Protein AF-A0A1I1M6N1-F1 (afdb_monomer)

Solvent-accessible surface area (backbone atoms only — not comparable to full-atom values): 24464 Å² total; per-residue (Å²): 112,73,64,62,54,49,53,55,47,51,51,51,53,51,52,48,52,51,54,53,50,51,51,52,52,51,50,54,49,44,52,48,51,52,51,50,53,52,52,37,63,62,65,34,40,75,48,75,84,53,58,71,60,53,68,89,63,53,39,72,55,91,86,59,64,65,53,52,73,52,34,73,64,26,77,43,56,40,35,34,42,34,39,52,96,56,70,36,57,41,63,27,29,43,45,94,40,78,60,62,38,52,45,15,33,73,82,68,49,79,34,86,48,20,34,41,30,42,43,45,88,48,54,74,76,63,78,43,51,52,41,51,33,39,26,43,51,35,97,88,30,29,50,35,21,51,59,65,50,35,61,40,67,68,53,35,71,72,48,42,45,29,40,39,39,37,79,81,31,33,22,44,30,36,60,30,35,22,27,67,44,51,76,82,38,66,76,75,76,48,78,55,81,53,49,89,59,44,51,58,52,44,52,55,50,44,75,76,44,40,74,29,72,54,80,69,79,74,93,48,92,74,43,28,39,34,38,43,38,21,46,68,48,100,86,53,60,41,22,38,35,41,34,30,37,35,34,76,46,54,63,72,56,38,48,55,54,52,51,54,57,71,72,60,65,65,69,86,71,71,57,79,69,56,97,84,68,64,53,79,69,49,53,36,53,53,49,50,46,48,46,56,54,37,58,53,57,62,46,50,64,62,75,39,45,66,59,52,51,48,43,42,56,47,39,55,51,51,37,51,49,50,54,56,47,50,56,45,54,69,71,73,64,87,76,90,61,77,68,63,55,51,51,50,46,56,51,47,51,51,42,36,52,48,41,51,56,46,44,50,37,37,54,51,39,55,52,51,49,54,50,52,49,51,50,50,51,52,49,47,66,73,67,57,61,88,88,50,80,86,70,74,82,61,95,54,58,68,54,52,52,50,52,39,54,52,50,55,51,45,52,56,66,31,69,58,84,85,70,82,76,83,67,82,84,82,60,93,80,61,98,63,58,72,69,65,82,106

Structure (mmCIF, N/CA/C/O backbone):
data_AF-A0A1I1M6N1-F1
#
_entry.id   AF-A0A1I1M6N1-F1
#
loop_
_atom_site.group_PDB
_atom_site.id
_atom_site.type_symbol
_atom_site.label_atom_id
_atom_site.label_alt_id
_atom_site.label_comp_id
_atom_site.label_asym_id
_atom_site.label_entity_id
_atom_site.label_seq_id
_atom_site.pdbx_PDB_ins_code
_atom_site.Cartn_x
_atom_site.Cartn_y
_atom_site.Cartn_z
_atom_site.occupancy
_atom_site.B_iso_or_equiv
_atom_site.auth_seq_id
_atom_site.auth_comp_id
_atom_site.auth_asym_id
_atom_site.auth_atom_id
_atom_site.pdbx_PDB_model_num
ATOM 1 N N . MET A 1 1 ? 53.734 4.249 -34.950 1.00 55.91 1 MET A N 1
ATOM 2 C CA . MET A 1 1 ? 52.389 3.983 -35.526 1.00 55.91 1 MET A CA 1
ATOM 3 C C . MET A 1 1 ? 51.788 2.613 -35.150 1.00 55.91 1 MET A C 1
ATOM 5 O O . MET A 1 1 ? 50.654 2.584 -34.689 1.00 55.91 1 MET A O 1
ATOM 9 N N . LYS A 1 2 ? 52.500 1.475 -35.286 1.00 62.12 2 LYS A N 1
ATOM 10 C CA . LYS A 1 2 ? 51.959 0.133 -34.936 1.00 62.12 2 LYS A CA 1
ATOM 11 C C . LYS A 1 2 ? 51.644 -0.056 -33.438 1.00 62.12 2 LYS A C 1
ATOM 13 O O . LYS A 1 2 ? 50.635 -0.674 -33.117 1.00 62.12 2 LYS A O 1
ATOM 18 N N . LEU A 1 3 ? 52.467 0.501 -32.544 1.00 67.81 3 LEU A N 1
ATOM 19 C CA . LEU A 1 3 ? 52.276 0.420 -31.087 1.00 67.81 3 LEU A CA 1
ATOM 20 C C . LEU A 1 3 ? 51.033 1.204 -30.623 1.00 67.81 3 LEU A C 1
ATOM 22 O O . LEU A 1 3 ? 50.153 0.630 -29.995 1.00 67.81 3 LEU A O 1
ATOM 26 N N . LEU A 1 4 ? 50.901 2.466 -31.052 1.00 66.69 4 LEU A N 1
ATOM 27 C CA . LEU A 1 4 ? 49.715 3.311 -30.826 1.00 66.69 4 LEU A CA 1
ATOM 28 C C . LEU A 1 4 ? 48.418 2.640 -31.301 1.00 66.69 4 LEU A C 1
ATOM 30 O O . LEU A 1 4 ? 47.412 2.650 -30.600 1.00 66.69 4 LEU A O 1
ATOM 34 N N . ASN A 1 5 ? 48.450 1.983 -32.465 1.00 68.38 5 ASN A N 1
ATOM 35 C CA . ASN A 1 5 ? 47.286 1.266 -32.980 1.00 68.38 5 ASN A CA 1
ATOM 36 C C . ASN A 1 5 ? 46.889 0.053 -32.129 1.00 68.38 5 ASN A C 1
ATOM 38 O O . ASN A 1 5 ? 45.687 -0.193 -31.991 1.00 68.38 5 ASN A O 1
ATOM 42 N N . LYS A 1 6 ? 47.864 -0.683 -31.574 1.00 70.69 6 LYS A N 1
ATOM 43 C CA . LYS A 1 6 ? 47.621 -1.803 -30.651 1.00 70.69 6 LYS A CA 1
ATOM 44 C C . LYS A 1 6 ? 47.067 -1.314 -29.315 1.00 70.69 6 LYS A C 1
ATOM 46 O O . LYS A 1 6 ? 46.060 -1.850 -28.872 1.00 70.69 6 LYS A O 1
ATOM 51 N N . ILE A 1 7 ? 47.652 -0.260 -28.743 1.00 74.44 7 ILE A N 1
ATOM 52 C CA . ILE A 1 7 ? 47.198 0.344 -27.478 1.00 74.44 7 ILE A CA 1
ATOM 53 C C . ILE A 1 7 ? 45.754 0.829 -27.607 1.00 74.44 7 ILE A C 1
ATOM 55 O O . ILE A 1 7 ? 44.899 0.424 -26.830 1.00 74.44 7 ILE A O 1
ATOM 59 N N . ALA A 1 8 ? 45.438 1.589 -28.658 1.00 67.62 8 ALA A N 1
ATOM 60 C CA . ALA A 1 8 ? 44.068 2.029 -28.904 1.00 67.62 8 ALA A CA 1
ATOM 61 C C . ALA A 1 8 ? 43.103 0.850 -29.129 1.00 67.62 8 ALA A C 1
ATOM 63 O O . ALA A 1 8 ? 41.899 0.981 -28.942 1.00 67.62 8 ALA A O 1
ATOM 64 N N . SER A 1 9 ? 43.593 -0.290 -29.642 1.00 67.94 9 SER A N 1
ATOM 65 C CA . SER A 1 9 ? 42.746 -1.469 -29.896 1.00 67.94 9 SER A CA 1
ATOM 66 C C . SER A 1 9 ? 42.416 -2.173 -28.595 1.00 67.94 9 SER A C 1
ATOM 68 O O . SER A 1 9 ? 41.260 -2.505 -28.383 1.00 67.94 9 SER A O 1
ATOM 70 N N . ALA A 1 10 ? 43.415 -2.342 -27.731 1.00 71.81 10 ALA A N 1
ATOM 71 C CA . ALA A 1 10 ? 43.226 -2.871 -26.392 1.00 71.81 10 ALA A CA 1
ATOM 72 C C . ALA A 1 10 ? 42.295 -1.965 -25.575 1.00 71.81 10 ALA A C 1
ATOM 74 O O . ALA A 1 10 ? 41.349 -2.465 -24.984 1.00 71.81 10 ALA A O 1
ATOM 75 N N . ALA A 1 11 ? 42.487 -0.642 -25.632 1.00 70.31 11 ALA A N 1
ATOM 76 C CA . ALA A 1 11 ? 41.614 0.319 -24.960 1.00 70.31 11 ALA A CA 1
ATOM 77 C C . ALA A 1 11 ? 40.151 0.205 -25.421 1.00 70.31 11 ALA A C 1
ATOM 79 O O . ALA A 1 11 ? 39.254 0.162 -24.589 1.00 70.31 11 ALA A O 1
ATOM 80 N N . ASN A 1 12 ? 39.904 0.073 -26.731 1.00 72.75 12 ASN A N 1
ATOM 81 C CA . ASN A 1 12 ? 38.547 -0.117 -27.254 1.00 72.75 12 ASN A CA 1
ATOM 82 C C . ASN A 1 12 ? 37.928 -1.446 -26.797 1.00 72.75 12 ASN A C 1
ATOM 84 O O . ASN A 1 12 ? 36.750 -1.500 -26.474 1.00 72.75 12 ASN A O 1
ATOM 88 N N . THR A 1 13 ? 38.718 -2.522 -26.760 1.00 72.38 13 THR A N 1
ATOM 89 C CA . THR A 1 13 ? 38.256 -3.828 -26.270 1.00 72.38 13 THR A CA 1
ATOM 90 C C . THR A 1 13 ? 37.937 -3.792 -24.776 1.00 72.38 13 THR A C 1
ATOM 92 O O . THR A 1 13 ? 36.933 -4.356 -24.360 1.00 72.38 13 THR A O 1
ATOM 95 N N . VAL A 1 14 ? 38.747 -3.101 -23.972 1.00 74.12 14 VAL A N 1
ATOM 96 C CA . VAL A 1 14 ? 38.490 -2.923 -22.536 1.00 74.12 14 VAL A CA 1
ATOM 97 C C . VAL A 1 14 ? 37.239 -2.075 -22.308 1.00 74.12 14 VAL A C 1
ATOM 99 O O . VAL A 1 14 ? 36.391 -2.464 -21.513 1.00 74.12 14 VAL A O 1
ATOM 102 N N . LEU A 1 15 ? 37.082 -0.971 -23.046 1.00 71.88 15 LEU A N 1
ATOM 103 C CA . LEU A 1 15 ? 35.883 -0.131 -22.986 1.00 71.88 15 LEU A CA 1
ATOM 104 C C . LEU A 1 15 ? 34.619 -0.931 -23.337 1.00 71.88 15 LEU A C 1
ATOM 106 O O . LEU A 1 15 ? 33.606 -0.806 -22.659 1.00 71.88 15 LEU A O 1
ATOM 110 N N . MET A 1 16 ? 34.704 -1.800 -24.348 1.00 69.31 16 MET A N 1
ATOM 111 C CA . MET A 1 16 ? 33.619 -2.701 -24.741 1.00 69.31 16 MET A CA 1
ATOM 112 C C . MET A 1 16 ? 33.223 -3.677 -23.640 1.00 69.31 16 MET A C 1
ATOM 114 O O . MET A 1 16 ? 32.041 -3.836 -23.353 1.00 69.31 16 MET A O 1
ATOM 118 N N . LEU A 1 17 ? 34.207 -4.327 -23.018 1.00 73.94 17 LEU A N 1
ATOM 119 C CA . LEU A 1 17 ? 33.952 -5.265 -21.928 1.00 73.94 17 LEU A CA 1
ATOM 120 C C . LEU A 1 17 ? 33.362 -4.555 -20.706 1.00 73.94 17 LEU A C 1
ATOM 122 O O . LEU A 1 17 ? 32.461 -5.096 -20.074 1.00 73.94 17 LEU A O 1
ATOM 126 N N . ALA A 1 18 ? 33.822 -3.338 -20.409 1.00 71.75 18 ALA A N 1
ATOM 127 C CA . ALA A 1 18 ? 33.277 -2.526 -19.327 1.00 71.75 18 ALA A CA 1
ATOM 128 C C . ALA A 1 18 ? 31.823 -2.104 -19.599 1.00 71.75 18 ALA A C 1
ATOM 130 O O . ALA A 1 18 ? 30.976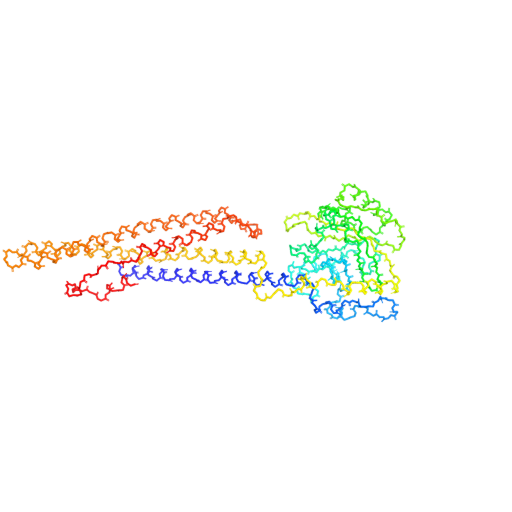 -2.266 -18.726 1.00 71.75 18 ALA A O 1
ATOM 131 N N . ALA A 1 19 ? 31.517 -1.627 -20.811 1.00 69.50 19 ALA A N 1
ATOM 132 C CA . ALA A 1 19 ? 30.160 -1.241 -21.198 1.00 69.50 19 ALA A CA 1
ATOM 133 C C . ALA A 1 19 ? 29.197 -2.440 -21.199 1.00 69.50 19 ALA A C 1
ATOM 135 O O . ALA A 1 19 ? 28.104 -2.354 -20.644 1.00 69.50 19 ALA A O 1
ATOM 136 N N . ALA A 1 20 ? 29.621 -3.581 -21.752 1.00 71.19 20 ALA A N 1
ATOM 137 C CA . ALA A 1 20 ? 28.832 -4.811 -21.727 1.00 71.19 20 ALA A CA 1
ATOM 138 C C . ALA A 1 20 ? 28.614 -5.321 -20.292 1.00 71.19 20 ALA A C 1
ATOM 140 O O . ALA A 1 20 ? 27.503 -5.708 -19.941 1.00 71.19 20 ALA A O 1
ATOM 141 N N . GLY A 1 21 ? 29.650 -5.278 -19.447 1.00 72.31 21 GLY A N 1
ATOM 142 C CA . GLY A 1 21 ? 29.551 -5.655 -18.036 1.00 72.31 21 GLY A CA 1
ATOM 143 C C . GLY A 1 21 ? 28.584 -4.765 -17.252 1.00 72.31 21 GLY A C 1
ATOM 144 O O . GLY A 1 21 ? 27.755 -5.280 -16.507 1.00 72.31 21 GLY A O 1
ATOM 145 N N . ALA A 1 22 ? 28.636 -3.447 -17.465 1.00 70.31 22 ALA A N 1
ATOM 146 C CA . ALA A 1 22 ? 27.697 -2.502 -16.861 1.00 70.31 22 ALA A CA 1
ATOM 147 C C . ALA A 1 22 ? 26.247 -2.771 -17.300 1.00 70.31 22 ALA A C 1
ATOM 149 O O . ALA A 1 22 ? 25.356 -2.807 -16.455 1.00 70.31 22 ALA A O 1
ATOM 150 N N . GLY A 1 23 ? 26.023 -3.045 -18.591 1.00 70.31 23 GLY A N 1
ATOM 151 C CA . GLY A 1 23 ? 24.701 -3.408 -19.109 1.00 70.31 23 GLY A CA 1
ATOM 152 C C . GLY A 1 23 ? 24.148 -4.694 -18.484 1.00 70.31 23 GLY A C 1
ATOM 153 O O . GLY A 1 23 ? 22.994 -4.728 -18.067 1.00 70.31 23 GLY A O 1
ATOM 154 N N . VAL A 1 24 ? 24.977 -5.735 -18.338 1.00 75.75 24 VAL A N 1
ATOM 155 C CA . VAL A 1 24 ? 24.576 -6.990 -17.670 1.00 75.75 24 VAL A CA 1
ATOM 156 C C . VAL A 1 24 ? 24.238 -6.762 -16.195 1.00 75.75 24 VAL A C 1
ATOM 158 O O . VAL A 1 24 ? 23.245 -7.302 -15.714 1.00 75.75 24 VAL A O 1
ATOM 161 N N . LEU A 1 25 ? 25.024 -5.952 -15.479 1.00 73.12 25 LEU A N 1
ATOM 162 C CA . LEU A 1 25 ? 24.754 -5.625 -14.076 1.00 73.12 25 LEU A CA 1
ATOM 163 C C . LEU A 1 25 ? 23.437 -4.861 -13.906 1.00 73.12 25 LEU A C 1
ATOM 165 O O . LEU A 1 25 ? 22.661 -5.194 -13.016 1.00 73.12 25 LEU A O 1
ATOM 169 N N . MET A 1 26 ? 23.156 -3.880 -14.768 1.00 69.06 26 MET A N 1
ATOM 170 C CA . MET A 1 26 ? 21.888 -3.145 -14.730 1.00 69.06 26 MET A CA 1
ATOM 171 C C . MET A 1 26 ? 20.691 -4.027 -15.095 1.00 69.06 26 MET A C 1
ATOM 173 O O . MET A 1 26 ? 19.658 -3.935 -14.440 1.00 69.06 26 MET A O 1
ATOM 177 N N . LEU A 1 27 ? 20.834 -4.926 -16.075 1.00 72.44 27 LEU A N 1
ATOM 178 C CA . LEU A 1 27 ? 19.802 -5.915 -16.402 1.00 72.44 27 LEU A CA 1
ATOM 179 C C . LEU A 1 27 ? 19.518 -6.854 -15.225 1.00 72.44 27 LEU A C 1
ATOM 181 O O . LEU A 1 27 ? 18.359 -7.103 -14.903 1.00 72.44 27 LEU A O 1
ATOM 185 N N . ALA A 1 28 ? 20.567 -7.355 -14.566 1.00 72.00 28 ALA A N 1
ATOM 186 C CA . ALA A 1 28 ? 20.429 -8.197 -13.383 1.00 72.00 28 ALA A CA 1
ATOM 187 C C . ALA A 1 28 ? 19.762 -7.440 -12.225 1.00 72.00 28 ALA A C 1
ATOM 189 O O . ALA A 1 28 ? 18.887 -7.989 -11.560 1.00 72.00 28 ALA A O 1
ATOM 190 N N . PHE A 1 29 ? 20.125 -6.170 -12.019 1.00 70.56 29 PHE A N 1
ATOM 191 C CA . PHE A 1 29 ? 19.501 -5.312 -11.016 1.00 70.56 29 PHE A CA 1
ATOM 192 C C . PHE A 1 29 ? 18.024 -5.042 -11.325 1.00 70.56 29 PHE A C 1
ATOM 194 O O . PHE A 1 29 ? 17.185 -5.189 -10.446 1.00 70.56 29 PHE A O 1
ATOM 201 N N . GLY A 1 30 ? 17.671 -4.713 -12.569 1.00 67.88 30 GLY A N 1
ATOM 202 C CA . GLY A 1 30 ? 16.274 -4.487 -12.932 1.00 67.88 30 GLY A CA 1
ATOM 203 C C . GLY A 1 30 ? 15.426 -5.766 -12.883 1.00 67.88 30 GLY A C 1
ATOM 204 O O . GLY A 1 30 ? 14.279 -5.716 -12.451 1.00 67.88 30 GLY A O 1
ATOM 205 N N . ALA A 1 31 ? 15.996 -6.931 -13.217 1.00 72.56 31 ALA A N 1
ATOM 206 C CA . ALA A 1 31 ? 15.34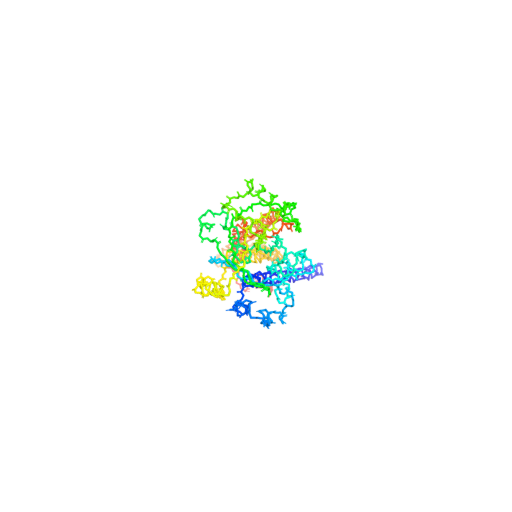1 -8.223 -12.995 1.00 72.56 31 ALA A CA 1
ATOM 207 C C . ALA A 1 31 ? 15.118 -8.511 -11.499 1.00 72.56 31 ALA A C 1
ATOM 209 O O . ALA A 1 31 ? 14.060 -9.013 -11.125 1.00 72.56 31 ALA A O 1
ATOM 210 N N . TYR A 1 32 ? 16.088 -8.164 -10.647 1.00 71.88 32 TYR A N 1
ATOM 211 C CA . TYR A 1 32 ? 15.952 -8.250 -9.193 1.00 71.88 32 TYR A CA 1
ATOM 212 C C . TYR A 1 32 ? 14.839 -7.331 -8.670 1.00 71.88 32 TYR A C 1
ATOM 214 O O . TYR A 1 32 ? 13.976 -7.799 -7.939 1.00 71.88 32 TYR A O 1
ATOM 222 N N . VAL A 1 33 ? 14.802 -6.063 -9.094 1.00 67.00 33 VAL A N 1
ATOM 223 C CA . VAL A 1 33 ? 13.749 -5.108 -8.701 1.00 67.00 33 VAL A CA 1
ATOM 224 C C . VAL A 1 33 ? 12.365 -5.603 -9.130 1.00 67.00 33 VAL A C 1
ATOM 226 O O . VAL A 1 33 ? 11.421 -5.529 -8.351 1.00 67.00 33 VAL A O 1
ATOM 229 N N . LEU A 1 34 ? 12.231 -6.160 -10.338 1.00 67.69 34 LEU A N 1
ATOM 230 C CA . LEU A 1 34 ? 10.960 -6.721 -10.803 1.00 67.69 34 LEU A CA 1
ATOM 231 C C . LEU A 1 34 ? 10.527 -7.934 -9.967 1.00 67.69 34 LEU A C 1
ATOM 233 O O . LEU A 1 34 ? 9.351 -8.067 -9.630 1.00 67.69 34 LEU A O 1
ATOM 237 N N . TYR A 1 35 ? 11.472 -8.814 -9.630 1.00 72.12 35 TYR A N 1
ATOM 238 C CA . TYR A 1 35 ? 11.214 -9.940 -8.736 1.00 72.12 35 TYR A CA 1
ATOM 239 C C . TYR A 1 35 ? 10.759 -9.463 -7.351 1.00 72.12 35 TYR A C 1
ATOM 241 O O . TYR A 1 35 ? 9.781 -9.986 -6.828 1.00 72.12 35 TYR A O 1
ATOM 249 N N . ASP A 1 36 ? 11.421 -8.450 -6.796 1.00 62.56 36 ASP A N 1
ATOM 250 C CA . ASP A 1 36 ? 11.140 -7.890 -5.472 1.00 62.56 36 ASP A CA 1
ATOM 251 C C . ASP A 1 36 ? 9.764 -7.201 -5.396 1.00 62.56 36 ASP A C 1
ATOM 253 O O . ASP A 1 36 ? 8.978 -7.466 -4.484 1.00 62.56 36 ASP A O 1
ATOM 257 N N . ILE A 1 37 ? 9.410 -6.402 -6.411 1.00 64.12 37 ILE A N 1
ATOM 258 C CA . ILE A 1 37 ? 8.072 -5.796 -6.542 1.00 64.12 37 ILE A CA 1
ATOM 259 C C . ILE A 1 37 ? 7.004 -6.887 -6.626 1.00 64.12 37 ILE A C 1
ATOM 261 O O . ILE A 1 37 ? 5.992 -6.829 -5.92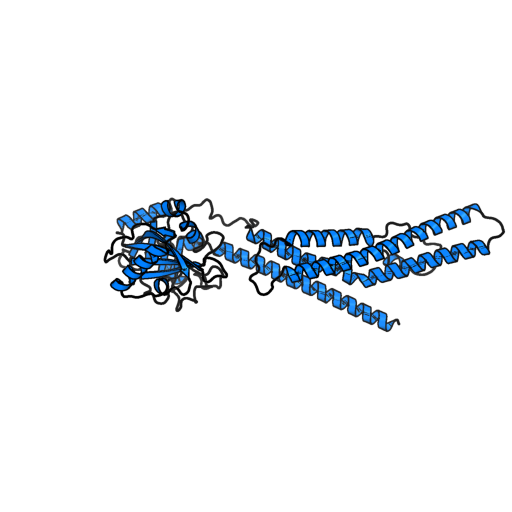6 1.00 64.12 37 ILE A O 1
ATOM 265 N N . ARG A 1 38 ? 7.232 -7.912 -7.456 1.00 66.44 38 ARG A N 1
ATOM 266 C CA . ARG A 1 38 ? 6.281 -9.016 -7.610 1.00 66.44 38 ARG A CA 1
ATOM 267 C C . ARG A 1 38 ? 6.120 -9.805 -6.313 1.00 66.44 38 ARG A C 1
ATOM 269 O O . ARG A 1 38 ? 4.996 -10.140 -5.950 1.00 66.44 38 ARG A O 1
ATOM 276 N N . TYR A 1 39 ? 7.222 -10.090 -5.627 1.00 67.06 39 TYR A N 1
ATOM 277 C CA . TYR A 1 39 ? 7.228 -10.774 -4.338 1.00 67.06 39 TYR A CA 1
ATOM 278 C C . TYR A 1 39 ? 6.430 -9.981 -3.295 1.00 67.06 39 TYR A C 1
ATOM 280 O O . TYR A 1 39 ? 5.526 -10.526 -2.665 1.00 67.06 39 TYR A O 1
ATOM 288 N N . THR A 1 40 ? 6.685 -8.677 -3.189 1.00 64.06 40 THR A N 1
ATOM 289 C CA . THR A 1 40 ? 5.955 -7.768 -2.295 1.00 64.06 40 THR A CA 1
ATOM 290 C C . THR A 1 40 ? 4.458 -7.751 -2.607 1.00 64.06 40 THR A C 1
ATOM 292 O O . THR A 1 40 ? 3.642 -7.964 -1.716 1.00 64.06 40 THR A O 1
ATOM 295 N N . ASN A 1 41 ? 4.074 -7.542 -3.871 1.00 64.62 41 ASN A N 1
ATOM 296 C CA . ASN A 1 41 ? 2.665 -7.448 -4.266 1.00 64.62 41 ASN A CA 1
ATOM 297 C C . ASN A 1 41 ? 1.890 -8.745 -4.003 1.00 64.62 41 ASN A C 1
ATOM 299 O O . ASN A 1 41 ? 0.709 -8.695 -3.666 1.00 64.62 41 ASN A O 1
ATOM 303 N N . GLN A 1 42 ? 2.539 -9.905 -4.147 1.00 64.81 42 GLN A N 1
ATOM 304 C CA . GLN A 1 42 ? 1.922 -11.196 -3.840 1.00 64.81 42 GLN A CA 1
ATOM 305 C C . GLN A 1 42 ? 1.749 -11.425 -2.336 1.00 64.81 42 GLN A C 1
ATOM 307 O O . GLN A 1 42 ? 0.750 -12.018 -1.937 1.00 64.81 42 GLN A O 1
ATOM 312 N N . ASN A 1 43 ? 2.688 -10.948 -1.518 1.00 64.56 43 ASN A N 1
ATOM 313 C CA . ASN A 1 43 ? 2.663 -11.124 -0.064 1.00 64.56 43 ASN A CA 1
ATOM 314 C C . ASN A 1 43 ? 1.922 -10.003 0.685 1.00 64.56 43 ASN A C 1
ATOM 316 O O . ASN A 1 43 ? 1.717 -10.112 1.889 1.00 64.56 43 ASN A O 1
ATOM 320 N N . ALA A 1 44 ? 1.503 -8.940 -0.008 1.00 62.16 44 ALA A N 1
ATOM 321 C CA . ALA A 1 44 ? 0.691 -7.869 0.570 1.00 62.16 44 ALA A CA 1
ATOM 322 C C . ALA A 1 44 ? -0.751 -8.317 0.883 1.00 62.16 44 ALA A C 1
ATOM 324 O O . ALA A 1 44 ? -1.397 -7.785 1.784 1.00 62.16 44 ALA A O 1
ATOM 325 N N . TYR A 1 45 ? -1.282 -9.301 0.154 1.00 71.19 45 TYR A N 1
ATOM 326 C CA . TYR A 1 45 ? -2.534 -9.950 0.542 1.00 71.19 45 TYR A CA 1
ATOM 327 C C . TYR A 1 45 ? -2.272 -11.031 1.573 1.00 71.19 45 TYR A C 1
ATOM 329 O O . TYR A 1 45 ? -1.228 -11.685 1.560 1.00 71.19 45 TYR A O 1
ATOM 337 N N . ILE A 1 46 ? -3.261 -11.270 2.431 1.00 66.44 46 ILE A N 1
ATOM 338 C CA . ILE A 1 46 ? -3.174 -12.382 3.359 1.00 66.44 46 ILE A CA 1
ATOM 339 C C . ILE A 1 46 ? -3.065 -13.703 2.588 1.00 66.44 46 ILE A C 1
ATOM 341 O O . ILE A 1 46 ? -3.857 -14.010 1.693 1.00 66.44 46 ILE A O 1
ATOM 345 N N . SER A 1 47 ? -2.048 -14.498 2.914 1.00 64.06 47 SER A N 1
ATOM 346 C CA . SER A 1 47 ? -1.874 -15.807 2.297 1.00 64.06 47 SER A CA 1
ATOM 347 C C . SER A 1 47 ? -2.966 -16.767 2.788 1.00 64.06 47 SER A C 1
ATOM 349 O O . SER A 1 47 ? -3.416 -16.691 3.932 1.00 64.06 47 SER A O 1
ATOM 351 N N . GLN A 1 48 ? -3.378 -17.727 1.950 1.00 63.09 48 GLN A N 1
ATOM 352 C CA . GLN A 1 48 ? -4.266 -18.815 2.398 1.00 63.09 48 GLN A CA 1
ATOM 353 C C . GLN A 1 48 ? -3.682 -19.570 3.605 1.00 63.09 48 GLN A C 1
ATOM 355 O O . GLN A 1 48 ? -4.426 -20.005 4.483 1.00 63.09 48 GLN A O 1
ATOM 360 N N . ASP A 1 49 ? -2.352 -19.651 3.678 1.00 64.00 49 ASP A N 1
ATOM 361 C CA . ASP A 1 49 ? -1.622 -20.252 4.791 1.00 64.00 49 ASP A CA 1
ATOM 362 C C . ASP A 1 49 ? -1.712 -19.413 6.080 1.00 64.00 49 ASP A C 1
ATOM 364 O O . ASP A 1 49 ? -1.550 -19.965 7.161 1.00 64.00 49 ASP A O 1
ATOM 368 N N . LEU A 1 50 ? -1.986 -18.104 6.011 1.00 72.12 50 LEU A N 1
ATOM 369 C CA . LEU A 1 50 ? -2.278 -17.272 7.187 1.00 72.12 50 LEU A CA 1
ATOM 370 C C . LEU A 1 50 ? -3.755 -17.313 7.572 1.00 72.12 50 LEU A C 1
ATOM 372 O O . LEU A 1 50 ? -4.069 -17.380 8.757 1.00 72.12 50 LEU A O 1
ATOM 376 N N . LEU A 1 51 ? -4.660 -17.340 6.589 1.00 76.31 51 LEU A N 1
ATOM 377 C CA . LEU A 1 51 ? -6.109 -17.420 6.820 1.00 76.31 51 LEU A CA 1
ATOM 378 C C . LEU A 1 51 ? -6.524 -18.658 7.624 1.00 76.31 51 LEU A C 1
ATOM 380 O O . LEU A 1 51 ? -7.544 -18.629 8.308 1.00 76.31 51 LEU A O 1
ATOM 384 N N . GLN A 1 52 ? -5.743 -19.742 7.590 1.00 73.25 52 GLN A N 1
ATOM 385 C CA . GLN A 1 52 ? -6.017 -20.919 8.421 1.00 73.25 52 GLN A CA 1
ATOM 386 C C . GLN A 1 52 ? -5.907 -20.636 9.929 1.00 73.25 52 GLN A C 1
ATOM 388 O O . GLN A 1 52 ? -6.569 -21.321 10.707 1.00 73.25 52 GLN A O 1
ATOM 393 N N . TYR A 1 53 ? -5.109 -19.633 10.321 1.00 75.75 53 TYR A N 1
ATOM 394 C CA . TYR A 1 53 ? -4.929 -19.196 11.709 1.00 75.75 53 TYR A CA 1
ATOM 395 C C . TYR A 1 53 ? -5.958 -18.155 12.145 1.00 75.75 53 TYR A C 1
ATOM 397 O O . TYR A 1 53 ? -5.923 -17.707 13.292 1.00 75.75 53 TYR A O 1
ATOM 405 N N . ARG A 1 54 ? -6.874 -17.767 11.250 1.00 80.69 54 ARG A N 1
ATOM 406 C CA . ARG A 1 54 ? -8.005 -16.924 11.613 1.00 80.69 54 ARG A CA 1
ATOM 407 C C . ARG A 1 54 ? -8.821 -17.623 12.709 1.00 80.69 54 ARG A C 1
ATOM 409 O O . ARG A 1 54 ? -9.203 -18.784 12.518 1.00 80.69 54 ARG A O 1
ATOM 416 N N . PRO A 1 55 ? -9.140 -16.941 13.818 1.00 73.06 55 PRO A N 1
ATOM 417 C CA . PRO A 1 55 ? -9.961 -17.529 14.862 1.00 73.06 55 PRO A CA 1
ATOM 418 C C . PRO A 1 55 ? -11.355 -17.905 14.359 1.00 73.06 55 PRO A C 1
ATOM 420 O O . PRO A 1 55 ? -12.112 -17.066 13.873 1.00 73.06 55 PRO A O 1
ATOM 423 N N . LYS A 1 56 ? -11.695 -19.190 14.495 1.00 67.75 56 LYS A N 1
ATOM 424 C CA . LYS A 1 56 ? -12.990 -19.757 14.076 1.00 67.75 56 LYS A CA 1
ATOM 425 C C . LYS A 1 56 ? -14.011 -19.849 15.212 1.00 67.75 56 LYS A C 1
ATOM 427 O O . LYS A 1 56 ? -15.126 -20.307 14.988 1.00 67.75 56 LYS A O 1
ATOM 432 N N . VAL A 1 57 ? -13.615 -19.480 16.427 1.00 62.31 57 VAL A N 1
ATOM 433 C CA . VAL A 1 57 ? -14.419 -19.588 17.648 1.00 62.31 57 VAL A CA 1
ATOM 434 C C . VAL A 1 57 ? -14.330 -18.258 18.393 1.00 62.31 57 VAL A C 1
ATOM 436 O O . VAL A 1 57 ? -13.284 -17.608 18.367 1.00 62.31 57 VAL A O 1
ATOM 439 N N . ALA A 1 58 ? -15.432 -17.843 19.019 1.00 58.84 58 ALA A N 1
ATOM 440 C CA . ALA A 1 58 ? -15.472 -16.649 19.852 1.00 58.84 58 ALA A CA 1
ATOM 441 C C . ALA A 1 58 ? -14.564 -16.855 21.074 1.00 58.84 58 ALA A C 1
ATOM 443 O O . ALA A 1 58 ? -14.526 -17.948 21.636 1.00 58.84 58 ALA A O 1
ATOM 444 N N . ALA A 1 59 ? -13.830 -15.817 21.474 1.00 55.00 59 ALA A N 1
ATOM 445 C CA . ALA A 1 59 ? -12.791 -15.871 22.509 1.00 55.00 59 ALA A CA 1
ATOM 446 C C . ALA A 1 59 ? -13.329 -16.010 23.959 1.00 55.00 59 ALA A C 1
ATOM 448 O O . ALA A 1 59 ? -12.765 -15.429 24.877 1.00 55.00 59 ALA A O 1
ATOM 449 N N . GLU A 1 60 ? -14.424 -16.745 24.179 1.00 51.28 60 GLU A N 1
ATOM 450 C CA . GLU A 1 60 ? -15.137 -16.794 25.468 1.00 51.28 60 GLU A CA 1
ATOM 451 C C . GLU A 1 60 ? -15.093 -18.155 26.187 1.00 51.28 60 GLU A C 1
ATOM 453 O O . GLU A 1 60 ? -15.637 -18.276 27.285 1.00 51.28 60 GLU A O 1
ATOM 458 N N . GLU A 1 61 ? -14.415 -19.181 25.659 1.00 47.97 61 GLU A N 1
ATOM 459 C CA . GLU A 1 61 ? -14.068 -20.321 26.517 1.00 47.97 61 GLU A CA 1
ATOM 460 C C . GLU A 1 61 ? -12.894 -19.910 27.424 1.00 47.97 61 GLU A C 1
ATOM 462 O O . GLU A 1 61 ? -11.774 -19.699 26.959 1.00 47.97 61 GLU A O 1
ATOM 467 N N . GLU A 1 62 ? -13.138 -19.770 28.733 1.00 38.78 62 GLU A N 1
ATOM 468 C CA . GLU A 1 62 ? -12.077 -19.566 29.729 1.00 38.78 62 GLU A CA 1
ATOM 469 C C . GLU A 1 62 ? -10.938 -20.580 29.498 1.00 38.78 62 GLU A C 1
ATOM 471 O O . GLU A 1 62 ? -11.086 -21.779 29.740 1.00 38.78 62 GLU A O 1
ATOM 476 N N . GLY A 1 63 ? -9.787 -20.094 29.021 1.00 45.50 63 GLY A N 1
ATOM 477 C CA . GLY A 1 63 ? -8.599 -20.909 28.754 1.00 45.50 63 GLY A CA 1
ATOM 478 C C . GLY A 1 63 ? -8.345 -21.291 27.289 1.00 45.50 63 GLY A C 1
ATOM 479 O O . GLY A 1 63 ? -7.329 -21.940 27.029 1.00 45.50 63 GLY A O 1
ATOM 480 N N . THR A 1 64 ? -9.175 -20.887 26.319 1.00 51.53 64 THR A N 1
ATOM 481 C CA . THR A 1 64 ? -8.814 -21.016 24.897 1.00 51.53 64 THR A CA 1
ATOM 482 C C . THR A 1 64 ? -7.913 -19.867 24.466 1.00 51.53 64 THR A C 1
ATOM 484 O O . THR A 1 64 ? -8.348 -18.731 24.310 1.00 51.53 64 THR A O 1
ATOM 487 N N . GLU A 1 65 ? -6.635 -20.160 24.237 1.00 61.28 65 GLU A N 1
ATOM 488 C CA . GLU A 1 65 ? -5.723 -19.223 23.586 1.00 61.28 65 GLU A CA 1
ATOM 489 C C . GLU A 1 65 ? -6.073 -19.095 22.091 1.00 61.28 65 GLU A C 1
ATOM 491 O O . GLU A 1 65 ? -5.493 -19.768 21.236 1.00 61.28 65 GLU A O 1
ATOM 496 N N . THR A 1 66 ? -7.012 -18.202 21.779 1.00 71.38 66 THR A N 1
ATOM 497 C CA . THR A 1 66 ? -7.542 -17.905 20.434 1.00 71.38 66 THR A CA 1
ATOM 498 C C . THR A 1 66 ? -6.454 -17.713 19.369 1.00 71.38 66 THR A C 1
ATOM 500 O O . THR A 1 66 ? -6.634 -18.097 18.215 1.00 71.38 66 THR A O 1
ATOM 503 N N . PHE A 1 67 ? -5.292 -17.183 19.763 1.00 82.88 67 PHE A N 1
ATOM 504 C CA . PHE A 1 67 ? -4.154 -16.921 18.880 1.00 82.88 67 PHE A CA 1
ATOM 505 C C . PHE A 1 67 ? -2.910 -17.763 19.200 1.00 82.88 67 PHE A C 1
ATOM 507 O O . PHE A 1 67 ? -1.825 -17.407 18.751 1.00 82.88 67 PHE A O 1
ATOM 514 N N . ALA A 1 68 ? -3.009 -18.868 19.953 1.00 82.31 68 ALA A N 1
ATOM 515 C CA . ALA A 1 68 ? -1.841 -19.663 20.374 1.00 82.31 68 ALA A CA 1
ATOM 516 C C . ALA A 1 68 ? -0.917 -20.051 19.215 1.00 82.31 68 ALA A C 1
ATOM 518 O O . ALA A 1 68 ? 0.304 -19.926 19.298 1.00 82.31 68 ALA A O 1
ATOM 519 N N . GLU A 1 69 ? -1.495 -20.564 18.128 1.00 82.50 69 GLU A N 1
ATOM 520 C CA . GLU A 1 69 ? -0.730 -21.017 16.965 1.00 82.50 69 GLU A CA 1
ATOM 521 C C . GLU A 1 69 ? -0.095 -19.848 16.219 1.00 82.50 69 GLU A C 1
ATOM 523 O O . GLU A 1 69 ? 1.073 -19.925 15.841 1.00 82.50 69 GLU A O 1
ATOM 528 N N . LEU A 1 70 ? -0.824 -18.739 16.093 1.00 84.06 70 LEU A N 1
ATOM 529 C CA . LEU A 1 70 ? -0.325 -17.531 15.453 1.00 84.06 70 LEU A CA 1
ATOM 530 C C . LEU A 1 70 ? 0.774 -16.864 16.296 1.00 84.06 70 LEU A C 1
ATOM 532 O O . LEU A 1 70 ? 1.776 -16.413 15.752 1.00 84.06 70 LEU A O 1
ATOM 536 N N . ARG A 1 71 ? 0.672 -16.916 17.630 1.00 88.00 71 ARG A N 1
ATOM 537 C CA . ARG A 1 71 ? 1.709 -16.440 18.557 1.00 88.00 71 ARG A CA 1
ATOM 538 C C . ARG A 1 71 ? 2.978 -17.283 18.564 1.00 88.00 71 ARG A C 1
ATOM 540 O O . ARG A 1 71 ? 4.050 -16.761 18.860 1.00 88.00 71 ARG A O 1
ATOM 547 N N . LYS A 1 72 ? 2.895 -18.572 18.214 1.00 86.62 72 LYS A N 1
ATOM 548 C CA . LYS A 1 72 ? 4.094 -19.399 17.976 1.00 86.62 72 LYS A CA 1
ATOM 549 C C . LYS A 1 72 ? 4.866 -18.937 16.744 1.00 86.62 72 LYS A C 1
ATOM 551 O O . LYS A 1 72 ? 6.077 -19.131 16.700 1.00 86.62 72 LYS A O 1
ATOM 556 N N . ILE A 1 73 ? 4.170 -18.370 15.758 1.00 85.81 73 ILE A N 1
ATOM 557 C CA . ILE A 1 73 ? 4.787 -17.762 14.577 1.00 85.81 73 ILE A CA 1
ATOM 558 C C . ILE A 1 73 ? 5.353 -16.398 14.960 1.00 85.81 73 ILE A C 1
ATOM 560 O O . ILE A 1 73 ? 6.529 -16.138 14.719 1.00 85.81 73 ILE A O 1
ATOM 564 N N . ASN A 1 74 ? 4.537 -15.558 15.599 1.00 91.19 74 ASN A N 1
ATOM 565 C CA . ASN A 1 74 ? 4.956 -14.239 16.039 1.00 91.19 74 ASN A CA 1
ATOM 566 C C . ASN A 1 74 ? 4.332 -13.855 17.391 1.00 91.19 74 ASN A C 1
ATOM 568 O O . ASN A 1 74 ? 3.120 -13.645 17.462 1.00 91.19 74 ASN A O 1
ATOM 572 N N . PRO A 1 75 ? 5.140 -13.698 18.457 1.00 91.62 75 PRO A N 1
ATOM 573 C CA . PRO A 1 75 ? 4.638 -13.333 19.781 1.00 91.62 75 PRO A CA 1
ATOM 574 C C . PRO A 1 75 ? 4.025 -11.924 19.839 1.00 91.62 75 PRO A C 1
ATOM 576 O O . PRO A 1 75 ? 3.348 -11.601 20.814 1.00 91.62 75 PRO A O 1
ATOM 579 N N . ASP A 1 76 ? 4.231 -11.096 18.812 1.00 95.38 76 ASP A N 1
ATOM 580 C CA . ASP A 1 76 ? 3.708 -9.733 18.748 1.00 95.38 76 ASP A CA 1
ATOM 581 C C . ASP A 1 76 ? 2.251 -9.641 18.285 1.00 95.38 76 ASP A C 1
ATOM 583 O O . ASP A 1 76 ? 1.703 -8.544 18.206 1.00 95.38 76 ASP A O 1
ATOM 587 N N . VAL A 1 77 ? 1.612 -10.772 17.988 1.00 94.56 77 VAL A N 1
ATOM 588 C CA . VAL A 1 77 ? 0.207 -10.840 17.575 1.00 94.56 77 VAL A CA 1
ATOM 589 C C . VAL A 1 77 ? -0.710 -10.437 18.728 1.00 94.56 77 VAL A C 1
ATOM 591 O O . VAL A 1 77 ? -0.663 -11.036 19.803 1.00 94.56 77 VAL A O 1
ATOM 594 N N . VAL A 1 78 ? -1.569 -9.450 18.472 1.00 94.25 78 VAL A N 1
ATOM 595 C CA . VAL A 1 78 ? -2.529 -8.885 19.436 1.00 94.25 78 VAL A CA 1
ATOM 596 C C . VAL A 1 78 ? -3.990 -9.114 19.041 1.00 94.25 78 VAL A C 1
ATOM 598 O O . VAL A 1 78 ? -4.885 -8.963 19.870 1.00 94.25 78 VAL A O 1
ATOM 601 N N . GLY A 1 79 ? -4.261 -9.506 17.793 1.00 93.19 79 GLY A N 1
ATOM 602 C CA . GLY A 1 79 ? -5.626 -9.781 17.359 1.00 93.19 79 GLY A CA 1
ATOM 603 C C . GLY A 1 79 ? -5.774 -10.081 15.873 1.00 93.19 79 GLY A C 1
ATOM 604 O O . GLY A 1 79 ? -4.809 -10.405 15.180 1.00 93.19 79 GLY A O 1
ATOM 605 N N . TRP A 1 80 ? -7.002 -9.944 15.383 1.00 93.69 80 TRP A N 1
ATOM 606 C CA . TRP A 1 80 ? -7.375 -10.089 13.980 1.00 93.69 80 TRP A CA 1
ATOM 607 C C . TRP A 1 80 ? -8.429 -9.055 13.598 1.00 93.69 80 TRP A C 1
ATOM 609 O O . TRP A 1 80 ? -9.424 -8.901 14.308 1.00 93.69 80 TRP A O 1
ATOM 619 N N . LEU A 1 81 ? -8.214 -8.365 12.480 1.00 94.75 81 LEU A N 1
ATOM 620 C CA . LEU A 1 81 ? -9.101 -7.335 11.949 1.00 94.75 81 LEU A CA 1
ATOM 621 C C . LEU A 1 81 ? -9.707 -7.786 10.628 1.00 94.75 81 LEU A C 1
ATOM 623 O O . LEU A 1 81 ? -8.992 -8.143 9.693 1.00 94.75 81 LEU A O 1
ATOM 627 N N . GLU A 1 82 ? -11.023 -7.684 10.534 1.00 93.56 82 GLU A N 1
ATOM 628 C CA . GLU A 1 82 ? -11.767 -7.937 9.314 1.00 93.56 82 GLU A CA 1
ATOM 629 C C . GLU A 1 82 ? -12.815 -6.846 9.088 1.00 93.56 82 GLU A C 1
ATOM 631 O O . GLU A 1 82 ? -13.593 -6.543 9.990 1.00 93.56 82 GLU A O 1
ATOM 636 N N . LEU A 1 83 ? -12.874 -6.286 7.880 1.00 93.38 83 LEU A N 1
ATOM 637 C CA . LEU A 1 83 ? -14.029 -5.528 7.397 1.00 93.38 83 LEU A CA 1
ATOM 638 C C . LEU A 1 83 ? -14.716 -6.352 6.312 1.00 93.38 83 LEU A C 1
ATOM 640 O O . LEU A 1 83 ? -14.085 -6.729 5.322 1.00 93.38 83 LEU A O 1
ATOM 644 N N . PHE A 1 84 ? -15.997 -6.651 6.512 1.00 91.56 84 PHE A N 1
ATOM 645 C CA . PHE A 1 84 ? -16.736 -7.522 5.604 1.00 91.56 84 PHE A CA 1
ATOM 646 C C . PHE A 1 84 ? -16.837 -6.913 4.210 1.00 91.56 84 PHE A C 1
ATOM 648 O O . PHE A 1 84 ? -16.876 -5.692 4.059 1.00 91.56 84 PHE A O 1
ATOM 655 N N . ASP A 1 85 ? -16.879 -7.789 3.206 1.00 88.25 85 ASP A N 1
ATOM 656 C CA . ASP A 1 85 ? -16.990 -7.425 1.792 1.00 88.25 85 ASP A CA 1
ATOM 657 C C . ASP A 1 85 ? -15.795 -6.584 1.270 1.00 88.25 85 ASP A C 1
ATOM 659 O O . ASP A 1 85 ? -15.859 -5.993 0.198 1.00 88.25 85 ASP A O 1
ATOM 663 N N . THR A 1 86 ? -14.664 -6.569 1.993 1.00 89.00 86 THR A N 1
ATOM 664 C CA . THR A 1 86 ? -13.405 -5.907 1.589 1.00 89.00 86 THR A CA 1
ATOM 665 C C . THR A 1 86 ? -12.215 -6.875 1.603 1.00 89.00 86 THR A C 1
ATOM 667 O O . THR A 1 86 ? -12.311 -7.993 2.113 1.00 89.00 86 THR A O 1
ATOM 670 N N . HIS A 1 87 ? -11.054 -6.442 1.104 1.00 87.88 87 HIS A N 1
ATOM 671 C CA . HIS A 1 87 ? -9.791 -7.177 1.239 1.00 87.88 87 HIS A CA 1
ATOM 672 C C . HIS A 1 87 ? -9.148 -7.035 2.629 1.00 87.88 87 HIS A C 1
ATOM 674 O O . HIS A 1 87 ? -8.129 -7.676 2.894 1.00 87.88 87 HIS A O 1
ATOM 680 N N . ILE A 1 88 ? -9.712 -6.216 3.525 1.00 91.31 88 ILE A N 1
ATOM 681 C CA . ILE A 1 88 ? -9.195 -6.013 4.881 1.00 91.31 88 ILE A CA 1
ATOM 682 C C . ILE A 1 88 ? -9.582 -7.225 5.727 1.00 91.31 88 ILE A C 1
ATOM 684 O O . ILE A 1 88 ? -10.660 -7.278 6.313 1.00 91.31 88 ILE A O 1
ATOM 688 N N . ASN A 1 89 ? -8.686 -8.207 5.772 1.00 91.31 89 ASN A N 1
ATOM 689 C CA . ASN A 1 89 ? -8.804 -9.419 6.574 1.00 91.31 89 ASN A CA 1
ATOM 690 C C . ASN A 1 89 ? -7.396 -9.861 6.990 1.00 91.31 89 ASN A C 1
ATOM 692 O O . ASN A 1 89 ? -6.732 -10.606 6.270 1.00 91.31 89 ASN A O 1
ATOM 696 N N . TYR A 1 90 ? -6.909 -9.318 8.106 1.00 91.50 90 TYR A N 1
ATOM 697 C CA . TYR A 1 90 ? -5.498 -9.380 8.473 1.00 91.50 90 TYR A CA 1
ATOM 698 C C . TYR A 1 90 ? -5.282 -9.645 9.965 1.00 91.50 90 TYR A C 1
ATOM 700 O O . TYR A 1 90 ? -6.019 -9.121 10.805 1.00 91.50 90 TYR A O 1
ATOM 708 N N . PRO A 1 91 ? -4.225 -10.392 10.322 1.00 93.31 91 PRO A N 1
ATOM 709 C CA . PRO A 1 91 ? -3.758 -10.435 11.695 1.00 93.31 91 PRO A CA 1
ATOM 710 C C . PRO A 1 91 ? -3.214 -9.065 12.116 1.00 93.31 91 PRO A C 1
ATOM 712 O O . PRO A 1 91 ? -2.604 -8.348 11.322 1.00 93.31 91 PRO A O 1
ATOM 715 N N . LEU A 1 92 ? -3.423 -8.728 13.385 1.00 94.62 92 LEU A N 1
ATOM 716 C CA . LEU A 1 92 ? -2.929 -7.513 14.015 1.00 94.62 92 LEU A CA 1
ATOM 717 C C . LEU A 1 92 ? -1.722 -7.835 14.885 1.00 94.62 92 LEU A C 1
ATOM 719 O O . LEU A 1 92 ? -1.771 -8.740 15.721 1.00 94.62 92 LEU A O 1
ATOM 723 N N . VAL A 1 93 ? -0.662 -7.054 14.722 1.00 95.69 93 VAL A N 1
ATOM 724 C CA . VAL A 1 93 ? 0.551 -7.125 15.545 1.00 95.69 93 VAL A CA 1
ATOM 725 C C . VAL A 1 93 ? 0.791 -5.803 16.270 1.00 95.69 93 VAL A C 1
ATOM 727 O O . VAL A 1 93 ? 0.256 -4.767 15.885 1.00 95.69 93 VAL A O 1
ATOM 730 N N . GLN A 1 94 ? 1.600 -5.812 17.324 1.00 96.81 94 GLN A N 1
ATOM 731 C CA . GLN A 1 94 ? 2.075 -4.585 17.957 1.00 96.81 94 GLN A CA 1
ATOM 732 C C . GLN A 1 94 ? 3.564 -4.702 18.280 1.00 96.81 94 GLN A C 1
ATOM 734 O O . GLN A 1 94 ? 3.983 -5.578 19.044 1.00 96.81 94 GLN A O 1
ATOM 739 N N . GLY A 1 95 ? 4.349 -3.799 17.693 1.00 94.69 95 GLY A N 1
ATOM 740 C CA . GLY A 1 95 ? 5.785 -3.690 17.930 1.00 94.69 95 GLY A CA 1
ATOM 741 C C . GLY A 1 95 ? 6.120 -2.867 19.167 1.00 94.69 95 GLY A C 1
ATOM 742 O O . GLY A 1 95 ? 5.246 -2.389 19.888 1.00 94.69 95 GLY A O 1
ATOM 743 N N . ARG A 1 96 ? 7.419 -2.683 19.401 1.00 94.44 96 ARG A N 1
ATOM 744 C CA . ARG A 1 96 ? 7.934 -1.827 20.482 1.00 94.44 96 ARG A CA 1
ATOM 745 C C . ARG A 1 96 ? 7.735 -0.338 20.206 1.00 94.44 96 ARG A C 1
ATOM 747 O O . ARG A 1 96 ? 7.733 0.452 21.144 1.00 94.44 96 ARG A O 1
ATOM 754 N N . ASP A 1 97 ? 7.622 0.019 18.934 1.00 95.12 97 ASP A N 1
ATOM 755 C CA . ASP A 1 97 ? 7.340 1.354 18.427 1.00 95.12 97 ASP A CA 1
ATOM 756 C C . ASP A 1 97 ? 6.492 1.259 17.143 1.00 95.12 97 ASP A C 1
ATOM 758 O O . ASP A 1 97 ? 6.278 0.171 16.596 1.00 95.12 97 ASP A O 1
ATOM 762 N N . ASP A 1 98 ? 6.029 2.406 16.643 1.00 92.81 98 ASP A N 1
ATOM 763 C CA . ASP A 1 98 ? 5.196 2.502 15.433 1.00 92.81 98 ASP A CA 1
ATOM 764 C C . ASP A 1 98 ? 5.990 2.304 14.119 1.00 92.81 98 ASP A C 1
ATOM 766 O O . ASP A 1 98 ? 5.430 2.447 13.028 1.00 92.81 98 ASP A O 1
ATOM 770 N N . LEU A 1 99 ? 7.293 1.994 14.192 1.00 92.00 99 LEU A N 1
ATOM 771 C CA . LEU A 1 99 ? 8.173 1.778 13.036 1.00 92.00 99 LEU A CA 1
ATOM 772 C C . LEU A 1 99 ? 8.518 0.300 12.822 1.00 92.00 99 LEU A C 1
ATOM 774 O O . LEU A 1 99 ? 8.802 -0.098 11.691 1.00 92.00 99 LEU A O 1
ATOM 778 N N . GLU A 1 100 ? 8.493 -0.520 13.875 1.00 92.31 100 GLU A N 1
ATOM 779 C CA . GLU A 1 100 ? 8.925 -1.921 13.833 1.00 92.31 100 GLU A CA 1
ATOM 780 C C . GLU A 1 100 ? 8.165 -2.753 12.789 1.00 92.31 100 GLU A C 1
ATOM 782 O O . GLU A 1 100 ? 8.792 -3.517 12.054 1.00 92.31 100 GLU A O 1
ATOM 787 N N . TYR A 1 101 ? 6.846 -2.569 12.679 1.00 92.94 101 TYR A N 1
ATOM 788 C CA . TYR A 1 101 ? 5.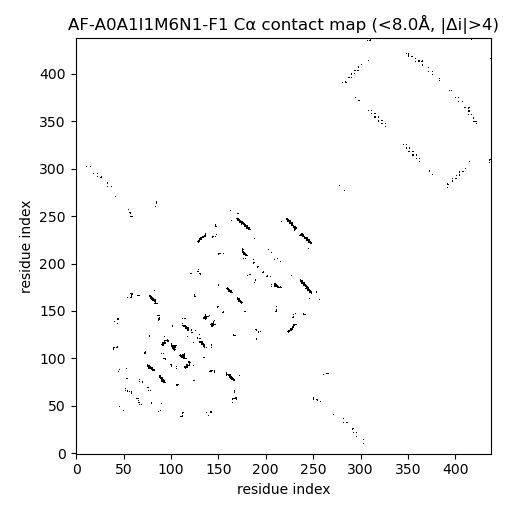985 -3.287 11.728 1.00 92.94 101 TYR A CA 1
ATOM 789 C C . TYR A 1 101 ? 5.654 -2.507 10.452 1.00 92.94 101 TYR A C 1
ATOM 791 O O . TYR A 1 101 ? 4.904 -2.988 9.600 1.00 92.94 101 TYR A O 1
ATOM 799 N N . LEU A 1 102 ? 6.289 -1.345 10.264 1.00 89.62 102 LEU A N 1
ATOM 800 C CA . LEU A 1 102 ? 6.127 -0.554 9.050 1.00 89.62 102 LEU A CA 1
ATOM 801 C C . LEU A 1 102 ? 6.678 -1.290 7.823 1.00 89.62 102 LEU A C 1
ATOM 803 O O . LEU A 1 102 ? 6.040 -1.284 6.784 1.00 89.62 102 LEU A O 1
ATOM 807 N N . ASN A 1 103 ? 7.844 -1.937 7.925 1.00 86.44 103 ASN A N 1
ATOM 808 C CA . ASN A 1 103 ? 8.462 -2.676 6.811 1.00 86.44 103 ASN A CA 1
ATOM 809 C C . ASN A 1 103 ? 8.811 -4.122 7.195 1.00 86.44 103 ASN A C 1
ATOM 811 O O . ASN A 1 103 ? 9.857 -4.649 6.800 1.00 86.44 103 ASN A O 1
ATOM 815 N N . LYS A 1 104 ? 7.964 -4.729 8.029 1.00 85.44 104 LYS A N 1
ATOM 816 C CA . LYS A 1 104 ? 8.132 -6.074 8.583 1.00 85.44 104 LYS A CA 1
ATOM 817 C C . LYS A 1 104 ? 6.798 -6.810 8.510 1.00 85.44 104 LYS A C 1
ATOM 819 O O . LYS A 1 104 ? 5.778 -6.260 8.932 1.00 85.44 104 LYS A O 1
ATOM 824 N N . ASP A 1 105 ? 6.795 -8.012 7.950 1.00 85.69 105 ASP A N 1
ATOM 825 C CA . ASP A 1 105 ? 5.599 -8.852 7.899 1.00 85.69 105 ASP A CA 1
ATOM 826 C C . ASP A 1 105 ? 5.356 -9.561 9.239 1.00 85.69 105 ASP A C 1
ATOM 828 O O . ASP A 1 105 ? 6.131 -9.449 10.196 1.00 85.69 105 ASP A O 1
ATOM 832 N N . ILE A 1 106 ? 4.266 -10.325 9.302 1.00 86.25 106 ILE A N 1
ATOM 833 C CA . ILE A 1 106 ? 3.927 -11.116 10.481 1.00 86.25 106 ILE A CA 1
ATOM 834 C C . ILE A 1 106 ? 4.949 -12.217 10.778 1.00 86.25 106 ILE A C 1
ATOM 836 O O . ILE A 1 106 ? 5.065 -12.607 11.931 1.00 86.25 106 ILE A O 1
ATOM 840 N N . TYR A 1 107 ? 5.710 -12.711 9.805 1.00 83.75 107 TYR A N 1
ATOM 841 C CA . TYR A 1 107 ? 6.753 -13.716 10.044 1.00 83.75 107 TYR A CA 1
ATOM 842 C C . TYR A 1 107 ? 8.044 -13.098 10.594 1.00 83.75 107 TYR A C 1
ATOM 844 O O . TYR A 1 107 ? 8.905 -13.803 11.120 1.00 83.75 107 TYR A O 1
ATOM 852 N N . GLY A 1 108 ? 8.145 -11.772 10.530 1.00 81.19 108 GLY A N 1
ATOM 853 C CA . GLY A 1 108 ? 9.277 -10.989 10.985 1.00 81.19 108 GLY A CA 1
ATOM 854 C C . GLY A 1 108 ? 10.290 -10.667 9.892 1.00 81.19 108 GLY A C 1
ATOM 855 O O . GLY A 1 108 ? 11.330 -10.078 10.202 1.00 81.19 108 GLY A O 1
ATOM 856 N N . ASP A 1 109 ? 9.983 -11.005 8.642 1.00 77.94 109 ASP A N 1
ATOM 857 C CA . ASP A 1 109 ? 10.812 -10.715 7.482 1.00 77.94 109 ASP A CA 1
ATOM 858 C C . ASP A 1 109 ? 10.556 -9.291 6.975 1.00 77.94 109 ASP A C 1
ATOM 860 O O . ASP A 1 109 ? 9.476 -8.718 7.141 1.00 77.94 109 ASP A O 1
ATOM 864 N N . SER A 1 110 ? 11.572 -8.679 6.361 1.00 79.00 110 SER A N 1
ATOM 865 C CA . SER A 1 110 ? 11.431 -7.321 5.836 1.00 79.00 110 SER A CA 1
ATOM 866 C C . SER A 1 110 ? 10.637 -7.321 4.529 1.00 79.00 110 SER A C 1
ATOM 868 O O . SER A 1 110 ? 11.021 -7.985 3.568 1.00 79.00 110 SER A O 1
ATOM 870 N N . THR A 1 111 ? 9.557 -6.542 4.486 1.00 74.44 111 THR A N 1
ATOM 871 C CA . THR A 1 111 ? 8.692 -6.365 3.309 1.00 74.44 111 THR A CA 1
ATOM 872 C C . THR A 1 111 ? 8.242 -4.913 3.193 1.00 74.44 111 THR A C 1
ATOM 874 O O . THR A 1 111 ? 8.033 -4.240 4.200 1.00 74.44 111 THR A O 1
ATOM 877 N N . LEU A 1 112 ? 8.040 -4.424 1.968 1.00 78.00 112 LEU A N 1
ATOM 878 C CA . LEU A 1 112 ? 7.497 -3.083 1.726 1.00 78.00 112 LEU A CA 1
ATOM 879 C C . LEU A 1 112 ? 6.003 -2.972 2.069 1.00 78.00 112 LEU A C 1
ATOM 881 O O . LEU A 1 112 ? 5.522 -1.867 2.297 1.00 78.00 112 LEU A O 1
ATOM 885 N N . SER A 1 113 ? 5.270 -4.090 2.105 1.00 78.75 113 SER A N 1
ATOM 886 C CA . SER A 1 113 ? 3.847 -4.105 2.475 1.00 78.75 113 SER A CA 1
ATOM 887 C C . SER A 1 113 ? 3.613 -3.963 3.980 1.00 78.75 113 SER A C 1
ATOM 889 O O . SER A 1 113 ? 2.491 -3.676 4.391 1.00 78.75 113 SER A O 1
ATOM 891 N N . GLY A 1 114 ? 4.653 -4.175 4.794 1.00 88.38 114 GLY A N 1
ATOM 892 C CA . GLY A 1 114 ? 4.574 -4.196 6.254 1.00 88.38 114 GLY A CA 1
ATOM 893 C C . GLY A 1 114 ? 3.558 -5.204 6.799 1.00 88.38 114 GLY A C 1
ATOM 894 O O . GLY A 1 114 ? 3.288 -6.238 6.184 1.00 88.38 114 GLY A O 1
ATOM 895 N N . SER A 1 115 ? 2.993 -4.866 7.958 1.00 91.88 115 SER A N 1
ATOM 896 C CA . SER A 1 115 ? 1.863 -5.556 8.592 1.00 91.88 115 SER A CA 1
ATOM 897 C C . SER A 1 115 ? 0.737 -4.566 8.908 1.00 91.88 115 SER A C 1
ATOM 899 O O . SER A 1 115 ? 0.920 -3.356 8.785 1.00 91.88 115 SER A O 1
ATOM 901 N N . ILE A 1 116 ? -0.429 -5.064 9.331 1.00 95.62 116 ILE A N 1
ATOM 902 C CA . ILE A 1 116 ? -1.421 -4.226 10.013 1.00 95.62 116 ILE A CA 1
ATOM 903 C C . ILE A 1 116 ? -1.071 -4.229 11.498 1.00 95.62 116 ILE A C 1
ATOM 905 O O . ILE A 1 116 ? -0.950 -5.300 12.099 1.00 95.62 116 ILE A O 1
ATOM 909 N N . TYR A 1 117 ? -0.865 -3.051 12.085 1.00 96.75 117 TYR A N 1
ATOM 910 C CA . TYR A 1 117 ? -0.340 -2.955 13.443 1.00 96.75 117 TYR A CA 1
ATOM 911 C C . TYR A 1 117 ? -1.050 -1.917 14.305 1.00 96.75 117 TYR A C 1
ATOM 913 O O . TYR A 1 117 ? -1.435 -0.849 13.838 1.00 96.75 117 TYR A O 1
ATOM 921 N N . LEU A 1 118 ? -1.221 -2.252 15.581 1.00 97.44 118 LEU A N 1
ATOM 922 C CA . LEU A 1 118 ? -1.727 -1.348 16.609 1.00 97.44 118 LEU A CA 1
ATOM 923 C C . LEU A 1 118 ? -0.629 -0.345 16.991 1.00 97.44 118 LEU A C 1
ATOM 925 O O . LEU A 1 118 ? 0.551 -0.703 17.031 1.00 97.44 118 LEU A O 1
ATOM 929 N N . ALA A 1 119 ? -1.010 0.893 17.292 1.00 96.44 119 ALA A N 1
ATOM 930 C CA . ALA A 1 119 ? -0.091 1.883 17.829 1.00 96.44 119 ALA A CA 1
ATOM 931 C C . ALA A 1 119 ? 0.565 1.382 19.123 1.00 96.44 119 ALA A C 1
ATOM 933 O O . ALA A 1 119 ? -0.083 0.791 19.985 1.00 96.44 119 ALA A O 1
ATOM 934 N N . SER A 1 120 ? 1.860 1.628 19.265 1.00 95.19 120 SER A N 1
ATOM 935 C CA . SER A 1 120 ? 2.677 1.182 20.399 1.00 95.19 120 SER A CA 1
ATOM 936 C C . SER A 1 120 ? 2.300 1.847 21.726 1.00 95.19 120 SER A C 1
ATOM 938 O O . SER A 1 120 ? 2.568 1.288 22.787 1.00 95.19 120 SER A O 1
ATOM 940 N N . GLU A 1 121 ? 1.653 3.016 21.679 1.00 94.06 121 GLU A N 1
ATOM 941 C CA . GLU A 1 121 ? 1.108 3.693 22.863 1.00 94.06 121 GLU A CA 1
ATOM 942 C C . GLU A 1 121 ? -0.211 3.081 23.359 1.00 94.06 121 GLU A C 1
ATOM 944 O O . GLU A 1 121 ? -0.572 3.297 24.519 1.00 94.06 121 GLU A O 1
ATOM 949 N N . ASN A 1 122 ? -0.922 2.326 22.509 1.00 95.00 122 ASN A N 1
ATOM 950 C CA . ASN A 1 122 ? -2.132 1.627 22.924 1.00 95.00 122 ASN A CA 1
ATOM 951 C C . ASN A 1 122 ? -1.816 0.394 23.778 1.00 95.00 122 ASN A C 1
ATOM 953 O O . ASN A 1 122 ? -0.803 -0.286 23.595 1.00 95.00 122 ASN A O 1
ATOM 957 N N . GLU A 1 123 ? -2.734 0.054 24.675 1.00 93.75 123 GLU A N 1
ATOM 958 C CA . GLU A 1 123 ? -2.696 -1.214 25.392 1.00 93.75 123 GLU A CA 1
ATOM 959 C C . GLU A 1 123 ? -2.919 -2.386 24.423 1.00 93.75 123 GLU A C 1
ATOM 961 O O . GLU A 1 123 ? -3.853 -2.397 23.618 1.00 93.75 123 GLU A O 1
ATOM 966 N N . ARG A 1 124 ? -2.062 -3.411 24.525 1.00 92.94 124 ARG A N 1
ATOM 967 C CA . ARG A 1 124 ? -2.068 -4.610 23.655 1.00 92.94 124 ARG A CA 1
ATOM 968 C C . ARG A 1 124 ? -3.398 -5.348 23.616 1.00 92.94 124 ARG A C 1
ATOM 970 O O . ARG A 1 124 ? -3.663 -6.098 22.685 1.00 92.94 124 ARG A O 1
ATOM 977 N N . ASP A 1 125 ? -4.185 -5.183 24.663 1.00 90.12 125 ASP A N 1
ATOM 978 C CA . ASP A 1 125 ? -5.425 -5.893 24.911 1.00 90.12 125 ASP A CA 1
ATOM 979 C C . ASP A 1 125 ? -6.667 -5.111 24.436 1.00 90.12 125 ASP A C 1
ATOM 981 O O . ASP A 1 125 ? -7.795 -5.561 24.653 1.00 90.12 125 ASP A O 1
ATOM 985 N N . PHE A 1 126 ? -6.453 -3.969 23.763 1.00 91.56 126 PHE A N 1
ATOM 986 C CA . PHE A 1 126 ? -7.476 -3.049 23.252 1.00 91.56 126 PHE A CA 1
ATOM 987 C C . PHE A 1 126 ? -8.356 -2.415 24.343 1.00 91.56 126 PHE A C 1
ATOM 989 O O . PHE A 1 126 ? -9.471 -1.971 24.065 1.00 91.56 126 PHE A O 1
ATOM 996 N N . SER A 1 127 ? -7.873 -2.345 25.588 1.00 89.19 127 SER A N 1
ATOM 997 C CA . SER A 1 127 ? -8.617 -1.740 26.704 1.00 89.19 127 SER A CA 1
ATOM 998 C C . SER A 1 127 ? -8.745 -0.212 26.628 1.00 89.19 127 SER A C 1
ATOM 1000 O O . SER A 1 127 ? -9.592 0.370 27.315 1.00 89.19 127 SER A O 1
ATOM 1002 N N . ASP A 1 128 ? -7.958 0.457 25.781 1.00 90.19 128 ASP A N 1
ATOM 1003 C CA . ASP A 1 128 ? -8.106 1.892 25.549 1.00 90.19 128 ASP A CA 1
ATOM 1004 C C . ASP A 1 128 ? -9.431 2.220 24.848 1.00 90.19 128 ASP A C 1
ATOM 1006 O O . ASP A 1 128 ? -9.924 1.497 23.981 1.00 90.19 128 ASP A O 1
ATOM 1010 N N . ARG A 1 129 ? -10.007 3.383 25.175 1.00 87.06 129 ARG A N 1
ATOM 1011 C CA . ARG A 1 129 ? -11.256 3.851 24.550 1.00 87.06 129 ARG A CA 1
ATOM 1012 C C . ARG A 1 129 ? -11.065 4.327 23.109 1.00 87.06 129 ARG A C 1
ATOM 1014 O O . ARG A 1 129 ? -12.035 4.330 22.354 1.00 87.06 129 ARG A O 1
ATOM 1021 N N . TYR A 1 130 ? -9.850 4.727 22.738 1.00 92.12 130 TYR A N 1
ATOM 1022 C CA . TYR A 1 130 ? -9.467 5.071 21.370 1.00 92.12 130 TYR A CA 1
ATOM 1023 C C . TYR A 1 130 ? -8.217 4.282 20.979 1.00 92.12 130 TYR A C 1
ATOM 1025 O O . TYR A 1 130 ? -7.153 4.480 21.564 1.00 92.12 130 TYR A O 1
ATOM 1033 N N . ASN A 1 131 ? -8.361 3.398 19.995 1.00 94.25 131 ASN A N 1
ATOM 1034 C CA . ASN A 1 131 ? -7.277 2.580 19.462 1.00 94.25 131 ASN A CA 1
ATOM 1035 C C . ASN A 1 131 ? -6.930 3.036 18.048 1.00 94.25 131 ASN A C 1
ATOM 1037 O O . ASN A 1 131 ? -7.813 3.253 17.219 1.00 94.25 131 ASN A O 1
ATOM 1041 N N . LEU A 1 132 ? -5.645 3.167 17.753 1.00 96.00 132 LEU A N 1
ATOM 1042 C CA . LEU A 1 132 ? -5.181 3.563 16.433 1.00 96.00 132 LEU A CA 1
ATOM 1043 C C . LEU A 1 132 ? -4.457 2.393 15.777 1.00 96.00 132 LEU A C 1
ATOM 1045 O O . LEU A 1 132 ? -3.494 1.860 16.318 1.00 96.00 132 LEU A O 1
ATOM 1049 N N . ILE A 1 133 ? -4.937 1.988 14.606 1.00 97.75 133 ILE A N 1
ATOM 1050 C CA . ILE A 1 133 ? -4.374 0.891 13.827 1.00 97.75 133 ILE A CA 1
ATOM 1051 C C . ILE A 1 133 ? -3.831 1.463 12.523 1.00 97.75 133 ILE A C 1
ATOM 1053 O O . ILE A 1 133 ? -4.506 2.223 11.826 1.00 97.75 133 ILE A O 1
ATOM 1057 N N . TYR A 1 134 ? -2.614 1.072 12.182 1.00 96.50 134 TYR A N 1
ATOM 1058 C CA . TYR A 1 134 ? -1.910 1.491 10.986 1.00 96.50 134 TYR A CA 1
ATOM 1059 C C . TYR A 1 134 ? -1.816 0.354 9.972 1.00 96.50 134 TYR A C 1
ATOM 1061 O O . TYR A 1 134 ? -1.718 -0.823 10.323 1.00 96.50 134 TYR A O 1
ATOM 1069 N N . GLY A 1 135 ? -1.790 0.731 8.699 1.00 93.88 135 GLY A N 1
ATOM 1070 C CA . GLY A 1 135 ? -1.543 -0.183 7.593 1.00 93.88 135 GLY A CA 1
ATOM 1071 C C . GLY A 1 135 ? -1.185 0.579 6.325 1.00 93.88 135 GLY A C 1
ATOM 1072 O O . GLY A 1 135 ? -1.650 1.703 6.101 1.00 93.88 135 GLY A O 1
ATOM 1073 N N . HIS A 1 136 ? -0.350 -0.022 5.481 1.00 90.50 136 HIS A N 1
ATOM 1074 C CA . HIS A 1 136 ? 0.037 0.589 4.210 1.00 90.50 136 HIS A CA 1
ATOM 1075 C C . HIS A 1 136 ? -1.134 0.693 3.238 1.00 90.50 136 HIS A C 1
ATOM 1077 O O . HIS A 1 136 ? -2.022 -0.159 3.212 1.00 90.50 136 HIS A O 1
ATOM 1083 N N . HIS A 1 137 ? -1.099 1.736 2.413 1.00 87.19 137 HIS A N 1
ATOM 1084 C CA . HIS A 1 137 ? -1.974 1.861 1.258 1.00 87.19 137 HIS A CA 1
ATOM 1085 C C . HIS A 1 137 ? -1.278 1.194 0.076 1.00 87.19 137 HIS A C 1
ATOM 1087 O O . HIS A 1 137 ? -0.281 1.719 -0.423 1.00 87.19 137 HIS A O 1
ATOM 1093 N N . MET A 1 138 ? -1.775 0.033 -0.345 1.00 80.81 138 MET A N 1
ATOM 1094 C CA . MET A 1 138 ? -1.278 -0.651 -1.535 1.00 80.81 138 MET A CA 1
ATOM 1095 C C . MET A 1 138 ? -2.239 -0.402 -2.699 1.00 80.81 138 MET A C 1
ATOM 1097 O O . MET A 1 138 ? -3.444 -0.601 -2.553 1.00 80.81 138 MET A O 1
ATOM 1101 N N . ASP A 1 139 ? -1.708 -0.021 -3.864 1.00 70.25 139 ASP A N 1
ATOM 1102 C CA . ASP A 1 139 ? -2.504 0.355 -5.049 1.00 70.25 139 ASP A CA 1
ATOM 1103 C C . ASP A 1 139 ? -3.429 -0.765 -5.557 1.00 70.25 139 ASP A C 1
ATOM 1105 O O . ASP A 1 139 ? -4.419 -0.509 -6.236 1.00 70.25 139 ASP A O 1
ATOM 1109 N N . ASN A 1 140 ? -3.113 -2.022 -5.240 1.00 66.81 140 ASN A N 1
ATOM 1110 C CA . ASN A 1 140 ? -3.935 -3.180 -5.589 1.00 66.81 140 ASN A CA 1
ATOM 1111 C C . ASN A 1 140 ? -5.113 -3.414 -4.616 1.00 66.81 140 ASN A C 1
ATOM 1113 O O . ASN A 1 140 ? -5.911 -4.316 -4.845 1.00 66.81 140 ASN A O 1
ATOM 1117 N N . GLY A 1 141 ? -5.245 -2.627 -3.545 1.00 72.12 141 GLY A N 1
ATOM 1118 C CA . GLY A 1 141 ? -6.277 -2.802 -2.514 1.00 72.12 141 GLY A CA 1
ATOM 1119 C C . GLY A 1 141 ? -5.827 -3.645 -1.315 1.00 72.12 141 GLY A C 1
ATOM 1120 O O . GLY A 1 141 ? -6.554 -3.743 -0.331 1.00 72.12 141 GLY A O 1
ATOM 1121 N N . ALA A 1 142 ? -4.618 -4.215 -1.350 1.00 82.12 142 ALA A N 1
ATOM 1122 C CA . ALA A 1 142 ? -4.064 -4.961 -0.225 1.00 82.12 142 ALA A CA 1
ATOM 1123 C C . ALA A 1 142 ? -3.790 -4.064 0.999 1.00 82.12 142 ALA A C 1
ATOM 1125 O O . ALA A 1 142 ? -3.652 -2.843 0.894 1.00 82.12 142 ALA A O 1
ATOM 1126 N N . MET A 1 143 ? -3.645 -4.685 2.168 1.00 88.88 143 MET A N 1
ATOM 1127 C CA . MET A 1 143 ? -3.457 -4.025 3.459 1.00 88.88 143 MET A CA 1
ATOM 1128 C C . MET A 1 143 ? -4.623 -3.068 3.743 1.00 88.88 143 MET A C 1
ATOM 1130 O O . MET A 1 143 ? -5.761 -3.514 3.840 1.00 88.88 143 MET A O 1
ATOM 1134 N N . PHE A 1 144 ? -4.375 -1.763 3.849 1.00 94.44 144 PHE A N 1
ATOM 1135 C CA . PHE A 1 144 ? -5.413 -0.736 3.975 1.00 94.44 144 PHE A CA 1
ATOM 1136 C C . PHE A 1 144 ? -5.694 -0.009 2.648 1.00 94.44 144 PHE A C 1
ATOM 1138 O O . PHE A 1 144 ? -6.276 1.075 2.641 1.00 94.44 144 PHE A O 1
ATOM 1145 N N . GLY A 1 145 ? -5.324 -0.605 1.509 1.00 87.56 145 GLY A N 1
ATOM 1146 C CA . GLY A 1 145 ? -5.613 -0.084 0.169 1.00 87.56 145 GLY A CA 1
ATOM 1147 C C . GLY A 1 145 ? -7.095 0.256 -0.032 1.00 87.56 145 GLY A C 1
ATOM 1148 O O . GLY A 1 145 ? -7.423 1.364 -0.463 1.00 87.56 145 GLY A O 1
ATOM 1149 N N . ASP A 1 146 ? -7.987 -0.639 0.400 1.00 91.19 146 ASP A N 1
ATOM 1150 C CA . ASP A 1 146 ? -9.441 -0.466 0.283 1.00 91.19 146 ASP A CA 1
ATOM 1151 C C . ASP A 1 146 ? -10.015 0.702 1.103 1.00 91.19 146 ASP A C 1
ATOM 1153 O O . ASP A 1 146 ? -11.111 1.170 0.792 1.00 91.19 146 ASP A O 1
ATOM 1157 N N . ILE A 1 147 ? -9.296 1.238 2.103 1.00 94.88 147 ILE A N 1
ATOM 1158 C CA . ILE A 1 147 ? -9.777 2.382 2.904 1.00 94.88 147 ILE A CA 1
ATOM 1159 C C . ILE A 1 147 ? -10.097 3.588 2.012 1.00 94.88 147 ILE A C 1
ATOM 1161 O O . ILE A 1 147 ? -11.055 4.316 2.268 1.00 94.88 147 ILE A O 1
ATOM 1165 N N . ARG A 1 148 ? -9.346 3.783 0.921 1.00 92.81 148 ARG A N 1
ATOM 1166 C CA . ARG A 1 148 ? -9.595 4.878 -0.025 1.00 92.81 148 ARG A CA 1
ATOM 1167 C C . ARG A 1 148 ? -10.981 4.793 -0.673 1.00 92.81 148 ARG A C 1
ATOM 1169 O O . ARG A 1 148 ? -11.570 5.833 -0.962 1.00 92.81 148 ARG A O 1
ATOM 1176 N N . ASN A 1 149 ? -11.515 3.588 -0.871 1.00 92.88 149 ASN A N 1
ATOM 1177 C CA . ASN A 1 149 ? -12.822 3.387 -1.494 1.00 92.88 149 ASN A CA 1
ATOM 1178 C C . ASN A 1 149 ? -13.962 3.897 -0.601 1.00 92.88 149 ASN A C 1
ATOM 1180 O O . ASN A 1 149 ? -14.971 4.353 -1.120 1.00 92.88 149 ASN A O 1
ATOM 1184 N N . PHE A 1 150 ? -13.783 3.946 0.725 1.00 95.50 150 PHE A N 1
ATOM 1185 C CA . PHE A 1 150 ? -14.769 4.502 1.666 1.00 95.50 150 PHE A CA 1
ATOM 1186 C C . PHE A 1 150 ? -14.964 6.024 1.551 1.00 95.50 150 PHE A C 1
ATOM 1188 O O . PHE A 1 150 ? -15.852 6.578 2.197 1.00 95.50 150 PHE A O 1
ATOM 1195 N N . LEU A 1 151 ? -14.156 6.718 0.743 1.00 93.62 151 LEU A N 1
ATOM 1196 C CA . LEU A 1 151 ? -14.420 8.108 0.364 1.00 93.62 151 LEU A CA 1
ATOM 1197 C C . LEU A 1 151 ? -15.575 8.214 -0.645 1.00 93.62 151 LEU A C 1
ATOM 1199 O O . LEU A 1 151 ? -16.233 9.257 -0.715 1.00 93.62 151 LEU A O 1
ATOM 1203 N N . ASP A 1 152 ? -15.823 7.151 -1.416 1.00 96.31 152 ASP A N 1
ATOM 1204 C CA . ASP A 1 152 ? -16.999 7.025 -2.268 1.00 96.31 152 ASP A CA 1
ATOM 1205 C C . ASP A 1 152 ? -18.235 6.681 -1.432 1.00 96.31 152 ASP A C 1
ATOM 1207 O O . ASP A 1 152 ? -18.200 5.844 -0.528 1.00 96.31 152 ASP A O 1
ATOM 1211 N N . LYS A 1 153 ? -19.349 7.342 -1.745 1.00 94.81 153 LYS A N 1
ATOM 1212 C CA . LYS A 1 153 ? -20.575 7.240 -0.957 1.00 94.81 153 LYS A CA 1
ATOM 1213 C C . LYS A 1 153 ? -21.210 5.848 -1.049 1.00 94.81 153 LYS A C 1
ATOM 1215 O O . LYS A 1 153 ? -21.665 5.329 -0.033 1.00 94.81 153 LYS A O 1
ATOM 1220 N N . ASP A 1 154 ? -21.261 5.252 -2.238 1.00 95.44 154 ASP A N 1
ATOM 1221 C CA . ASP A 1 154 ? -21.949 3.974 -2.448 1.00 95.44 154 ASP A CA 1
ATOM 1222 C C . ASP A 1 154 ? -21.135 2.821 -1.851 1.00 95.44 154 ASP A C 1
ATOM 1224 O O . ASP A 1 154 ? -21.695 1.915 -1.224 1.00 95.44 154 ASP A O 1
ATOM 1228 N N . TYR A 1 155 ? -19.804 2.891 -1.963 1.00 95.00 155 TYR A N 1
ATOM 1229 C CA . TYR A 1 155 ? -18.908 1.958 -1.282 1.00 95.00 155 TYR A CA 1
ATOM 1230 C C . TYR A 1 155 ? -19.036 2.077 0.241 1.00 95.00 155 TYR A C 1
ATOM 1232 O O . TYR A 1 155 ? -19.250 1.076 0.925 1.00 95.00 155 TYR A O 1
ATOM 1240 N N . PHE A 1 156 ? -18.999 3.301 0.779 1.00 96.25 156 PHE A N 1
ATOM 1241 C CA . PHE A 1 156 ? -19.193 3.545 2.207 1.00 96.25 156 PHE A CA 1
ATOM 1242 C C . PHE A 1 156 ? -20.541 2.997 2.699 1.00 96.25 156 PHE A C 1
ATOM 1244 O O . PHE A 1 156 ? -20.592 2.398 3.772 1.00 96.25 156 PHE A O 1
ATOM 1251 N N . ASP A 1 157 ? -21.631 3.188 1.944 1.00 93.88 157 ASP A N 1
ATOM 1252 C CA . ASP A 1 157 ? -22.997 2.733 2.267 1.00 93.88 157 ASP A CA 1
ATOM 1253 C C . ASP A 1 157 ? -23.209 1.225 2.202 1.00 93.88 157 ASP A C 1
ATOM 1255 O O . ASP A 1 157 ? -24.035 0.710 2.959 1.00 93.88 157 ASP A O 1
ATOM 1259 N N . SER A 1 158 ? -22.450 0.514 1.375 1.00 93.75 158 SER A N 1
ATOM 1260 C CA . SER A 1 158 ? -22.531 -0.946 1.265 1.00 93.75 158 SER A CA 1
ATOM 1261 C C . SER A 1 158 ? -21.648 -1.691 2.276 1.00 93.75 158 SER A C 1
ATOM 1263 O O . SER A 1 158 ? -22.027 -2.779 2.699 1.00 93.75 158 SER A O 1
ATOM 1265 N N . HIS A 1 159 ? -20.545 -1.093 2.738 1.00 94.00 159 HIS A N 1
ATOM 1266 C CA . HIS A 1 159 ? -19.561 -1.742 3.617 1.00 94.00 159 HIS A CA 1
ATOM 1267 C C . HIS A 1 159 ? -19.612 -1.133 5.023 1.00 94.00 159 HIS A C 1
ATOM 1269 O O . HIS A 1 159 ? -18.956 -0.136 5.321 1.00 94.00 159 HIS A O 1
ATOM 1275 N N . GLN A 1 160 ? -20.442 -1.696 5.902 1.00 93.69 160 GLN A N 1
ATOM 1276 C CA . GLN A 1 160 ? -20.743 -1.067 7.198 1.00 93.69 160 GLN A CA 1
ATOM 1277 C C . GLN A 1 160 ? -20.184 -1.807 8.408 1.00 93.69 160 GLN A C 1
ATOM 1279 O O . GLN A 1 160 ? -20.100 -1.220 9.486 1.00 93.69 160 GLN A O 1
ATOM 1284 N N . GLU A 1 161 ? -19.839 -3.081 8.259 1.00 93.81 161 GLU A N 1
ATOM 1285 C CA . GLU A 1 161 ? -19.627 -3.987 9.384 1.00 93.81 161 GLU A CA 1
ATOM 1286 C C . GLU A 1 161 ? -18.328 -4.782 9.237 1.00 93.81 161 GLU A C 1
ATOM 1288 O O . GLU A 1 161 ? -17.797 -4.958 8.142 1.00 93.81 161 GLU A O 1
ATOM 1293 N N . GLY A 1 162 ? -17.825 -5.279 10.361 1.00 94.12 162 GLY A N 1
ATOM 1294 C CA . GLY A 1 162 ? -16.634 -6.115 10.417 1.00 94.12 162 GLY A CA 1
ATOM 1295 C C . GLY A 1 162 ? -16.460 -6.764 11.784 1.00 94.12 162 GLY A C 1
ATOM 1296 O O . GLY A 1 162 ? -17.321 -6.633 12.656 1.00 94.12 162 GLY A O 1
ATOM 1297 N N . LEU A 1 163 ? -15.329 -7.429 11.996 1.00 93.50 163 LEU A N 1
ATOM 1298 C CA . LEU A 1 163 ? -14.969 -8.049 13.267 1.00 93.50 163 LEU A CA 1
ATOM 1299 C C . LEU A 1 163 ? -13.567 -7.646 13.703 1.00 93.50 163 LEU A C 1
ATOM 1301 O O . LEU A 1 163 ? -12.622 -7.647 12.915 1.00 93.50 163 LEU A O 1
ATOM 1305 N N . LEU A 1 164 ? -13.441 -7.370 14.997 1.00 93.81 164 LEU A N 1
ATOM 1306 C CA . LEU A 1 164 ? -12.169 -7.341 15.701 1.00 93.81 164 LEU A CA 1
ATOM 1307 C C . LEU A 1 164 ? -12.157 -8.510 16.683 1.00 93.81 164 LEU A C 1
ATOM 1309 O O . LEU A 1 164 ? -12.999 -8.581 17.576 1.00 93.81 164 LEU A O 1
ATOM 1313 N N . GLN A 1 165 ? -11.206 -9.421 16.530 1.00 91.62 165 GLN A N 1
ATOM 1314 C CA . GLN A 1 165 ? -10.976 -10.505 17.483 1.00 91.62 165 GLN A CA 1
ATOM 1315 C C . GLN A 1 165 ? -9.706 -10.192 18.271 1.00 91.62 165 GLN A C 1
ATOM 1317 O O . GLN A 1 165 ? -8.651 -9.976 17.677 1.00 91.62 165 GLN A O 1
ATOM 1322 N N . THR A 1 166 ? -9.801 -10.171 19.597 1.00 90.19 166 THR A N 1
ATOM 1323 C CA . THR A 1 166 ? -8.671 -9.971 20.517 1.00 90.19 166 THR A CA 1
ATOM 1324 C C . THR A 1 166 ? -8.602 -11.135 21.503 1.00 90.19 166 THR A C 1
ATOM 1326 O O . THR A 1 166 ? -9.446 -12.034 21.482 1.00 90.19 166 THR A O 1
ATOM 1329 N N . GLU A 1 167 ? -7.581 -11.165 22.360 1.00 84.00 167 GLU A N 1
ATOM 1330 C CA . GLU A 1 167 ? -7.524 -12.153 23.448 1.00 84.00 167 GLU A CA 1
ATOM 1331 C C . GLU A 1 167 ? -8.702 -12.037 24.422 1.00 84.00 167 GLU A C 1
ATOM 1333 O O . GLU A 1 167 ? -9.112 -13.037 25.000 1.00 84.00 167 GLU A O 1
ATOM 1338 N N . ASN A 1 168 ? -9.245 -10.828 24.580 1.00 83.44 168 ASN A N 1
ATOM 1339 C CA . ASN A 1 168 ? -10.271 -10.516 25.570 1.00 83.44 168 ASN A CA 1
ATOM 1340 C C . ASN A 1 168 ? -11.699 -10.728 25.056 1.00 83.44 168 ASN A C 1
ATOM 1342 O O . ASN A 1 168 ? -12.640 -10.672 25.846 1.00 83.44 168 ASN A O 1
ATOM 1346 N N . GLY A 1 169 ? -11.890 -10.911 23.748 1.00 86.12 169 GLY A N 1
ATOM 1347 C CA . GLY A 1 169 ? -13.226 -11.037 23.186 1.00 86.12 169 GLY A CA 1
ATOM 1348 C C . GLY A 1 169 ? -13.299 -10.835 21.680 1.00 86.12 169 GLY A C 1
ATOM 1349 O O . GLY A 1 169 ? -12.313 -10.584 20.987 1.00 86.12 169 GLY A O 1
ATOM 1350 N N . THR A 1 170 ? -14.517 -10.957 21.160 1.00 90.12 170 THR A N 1
ATOM 1351 C CA . THR A 1 170 ? -14.854 -10.621 19.774 1.00 90.12 170 THR A CA 1
ATOM 1352 C C . THR A 1 170 ? -15.766 -9.403 19.764 1.00 90.12 170 THR A C 1
ATOM 1354 O O . THR A 1 170 ? -16.743 -9.346 20.508 1.00 90.12 170 THR A O 1
ATOM 1357 N N . TYR A 1 171 ? -15.455 -8.431 18.913 1.00 92.06 171 TYR A N 1
ATOM 1358 C CA . TYR A 1 171 ? -16.150 -7.155 18.838 1.00 92.06 171 TYR A CA 1
ATOM 1359 C C . TYR A 1 171 ? -16.707 -6.934 17.432 1.00 92.06 171 TYR A C 1
ATOM 1361 O O . TYR A 1 171 ? -16.009 -7.136 16.436 1.00 92.06 171 TYR A O 1
ATOM 1369 N N . LEU A 1 172 ? -17.958 -6.483 17.352 1.00 93.31 172 LEU A N 1
ATOM 1370 C CA . LEU A 1 172 ? -18.584 -6.048 16.108 1.00 93.31 172 LEU A CA 1
ATOM 1371 C C . LEU A 1 172 ? -18.089 -4.654 15.765 1.00 93.31 172 LEU A C 1
ATOM 1373 O O . LEU A 1 172 ? -18.334 -3.706 16.512 1.00 93.31 172 LEU A O 1
ATOM 1377 N N . ILE A 1 173 ? -17.459 -4.533 14.606 1.00 94.62 173 ILE A N 1
ATOM 1378 C CA . ILE A 1 173 ? -17.048 -3.256 14.046 1.00 94.62 173 ILE A CA 1
ATOM 1379 C C . ILE A 1 173 ? -18.222 -2.641 13.291 1.00 94.62 173 ILE A C 1
ATOM 1381 O O . ILE A 1 173 ? -18.901 -3.323 12.526 1.00 94.62 173 ILE A O 1
ATOM 1385 N N . LYS A 1 174 ? -18.428 -1.336 13.474 1.00 94.19 174 LYS A N 1
ATOM 1386 C CA . LYS A 1 174 ? -19.338 -0.515 12.672 1.00 94.19 174 LYS A CA 1
ATOM 1387 C C . LYS A 1 174 ? -18.627 0.712 12.126 1.00 94.19 174 LYS A C 1
ATOM 1389 O O . LYS A 1 174 ? -18.084 1.508 12.892 1.00 94.19 174 LYS A O 1
ATOM 1394 N N . VAL A 1 175 ? -18.660 0.870 10.810 1.00 95.38 175 VAL A N 1
ATOM 1395 C CA . VAL A 1 175 ? -18.058 1.994 10.090 1.00 95.38 175 VAL A CA 1
ATOM 1396 C C . VAL A 1 175 ? -18.954 3.225 10.197 1.00 95.38 175 VAL A C 1
ATOM 1398 O O . VAL A 1 175 ? -20.122 3.185 9.793 1.00 95.38 175 VAL A O 1
ATOM 1401 N N . PHE A 1 176 ? -18.408 4.338 10.698 1.00 94.62 176 PHE A N 1
ATOM 1402 C CA . PHE A 1 176 ? -19.193 5.557 10.912 1.00 94.62 176 PHE A CA 1
ATOM 1403 C C . PHE A 1 176 ? -18.616 6.821 10.275 1.00 94.62 176 PHE A C 1
ATOM 1405 O O . PHE A 1 176 ? -19.394 7.739 10.035 1.00 94.62 176 PHE A O 1
ATOM 1412 N N . ALA A 1 177 ? -17.321 6.904 9.956 1.00 95.44 177 ALA A N 1
ATOM 1413 C CA . ALA A 1 177 ? -16.788 8.051 9.213 1.00 95.44 177 ALA A CA 1
ATOM 1414 C C . ALA A 1 177 ? -15.512 7.723 8.431 1.00 95.44 177 ALA A C 1
ATOM 1416 O O . ALA A 1 177 ? -14.753 6.845 8.821 1.00 95.44 177 ALA A O 1
ATOM 1417 N N . CYS A 1 178 ? -15.256 8.461 7.353 1.00 96.56 178 CYS A N 1
ATOM 1418 C CA . CYS A 1 178 ? -14.003 8.445 6.604 1.00 96.56 178 CYS A CA 1
ATOM 1419 C C . CYS A 1 178 ? -13.556 9.889 6.342 1.00 96.56 178 CYS A C 1
ATOM 1421 O O . CYS A 1 178 ? -14.346 10.703 5.852 1.00 96.56 178 CYS A O 1
ATOM 1423 N N . ALA A 1 179 ? -12.310 10.219 6.681 1.00 94.69 179 ALA A N 1
ATOM 1424 C CA . ALA A 1 179 ? -11.785 11.580 6.599 1.00 94.69 179 ALA A CA 1
ATOM 1425 C C . ALA A 1 179 ? -10.377 11.622 5.998 1.00 94.69 179 ALA A C 1
ATOM 1427 O O . ALA A 1 179 ? -9.593 10.677 6.135 1.00 94.69 179 ALA A O 1
ATOM 1428 N N . TYR A 1 180 ? -10.053 12.757 5.377 1.00 92.19 180 TYR A N 1
ATOM 1429 C CA . TYR A 1 180 ? -8.666 13.119 5.109 1.00 92.19 180 TYR A CA 1
ATOM 1430 C C . TYR A 1 180 ? -8.037 13.712 6.367 1.00 92.19 180 TYR A C 1
ATOM 1432 O O . TYR A 1 180 ? -8.684 14.447 7.110 1.00 92.19 180 TYR A O 1
ATOM 1440 N N . ALA A 1 181 ? -6.761 13.421 6.567 1.00 90.12 181 ALA A N 1
ATOM 1441 C CA . ALA A 1 181 ? -5.966 13.929 7.670 1.00 90.12 181 ALA A CA 1
ATOM 1442 C C . ALA A 1 181 ? -4.540 14.243 7.211 1.00 90.12 181 ALA A C 1
ATOM 1444 O O . ALA A 1 181 ? -4.102 13.802 6.145 1.00 90.12 181 ALA A O 1
ATOM 1445 N N . ASP A 1 182 ? -3.807 14.990 8.028 1.00 90.31 182 ASP A N 1
ATOM 1446 C CA . ASP A 1 182 ? -2.358 15.122 7.905 1.00 90.31 182 ASP A CA 1
ATOM 1447 C C . ASP A 1 182 ? -1.671 14.192 8.914 1.00 90.31 182 ASP A C 1
ATOM 1449 O O . ASP A 1 182 ? -2.183 13.970 10.007 1.00 90.31 182 ASP A O 1
ATOM 1453 N N . ALA A 1 183 ? -0.506 13.647 8.569 1.00 85.38 183 ALA A N 1
ATOM 1454 C CA . ALA A 1 183 ? 0.263 12.750 9.432 1.00 85.38 183 ALA A CA 1
ATOM 1455 C C . ALA A 1 183 ? 0.676 13.374 10.781 1.00 85.38 183 ALA A C 1
ATOM 1457 O O . ALA A 1 183 ? 1.054 12.640 11.689 1.00 85.38 183 ALA A O 1
ATOM 1458 N N . TYR A 1 184 ? 0.620 14.703 10.912 1.00 85.94 184 TYR A N 1
ATOM 1459 C CA . TYR A 1 184 ? 0.888 15.437 12.150 1.00 85.94 184 TYR A CA 1
ATOM 1460 C C . TYR A 1 184 ? -0.386 15.935 12.848 1.00 85.94 184 TYR A C 1
ATOM 1462 O O . TYR A 1 184 ? -0.311 16.802 13.723 1.00 85.94 184 TYR A O 1
ATOM 1470 N N . ASP A 1 185 ? -1.558 15.429 12.462 1.00 89.12 185 ASP A N 1
ATOM 1471 C CA . ASP A 1 185 ? -2.819 15.806 13.086 1.00 89.12 185 ASP A CA 1
ATOM 1472 C C . ASP A 1 185 ? -2.885 15.319 14.544 1.00 89.12 185 ASP A C 1
ATOM 1474 O O . ASP A 1 185 ? -3.016 14.128 14.837 1.00 89.12 185 ASP A O 1
ATOM 1478 N N . ASN A 1 186 ? -2.805 16.262 15.483 1.00 86.75 186 ASN A N 1
ATOM 1479 C CA . ASN A 1 186 ? -2.799 15.951 16.911 1.00 86.75 186 ASN A CA 1
ATOM 1480 C C . ASN A 1 186 ? -4.158 15.458 17.428 1.00 86.75 186 ASN A C 1
ATOM 1482 O O . ASN A 1 186 ? -4.202 14.862 18.500 1.00 86.75 186 ASN A O 1
ATOM 1486 N N . VAL A 1 187 ? -5.259 15.678 16.705 1.00 90.19 187 VAL A N 1
ATOM 1487 C CA . VAL A 1 187 ? -6.576 15.155 17.089 1.00 90.19 187 VAL A CA 1
ATOM 1488 C C . VAL A 1 187 ? -6.693 13.683 16.709 1.00 90.19 187 VAL A C 1
ATOM 1490 O O . VAL A 1 187 ? -7.359 12.925 17.403 1.00 90.19 187 VAL A O 1
ATOM 1493 N N . ILE A 1 188 ? -6.011 13.214 15.669 1.00 90.94 188 ILE A N 1
ATOM 1494 C CA . ILE A 1 188 ? -6.059 11.798 15.276 1.00 90.94 188 ILE A CA 1
ATOM 1495 C C . ILE A 1 188 ? -4.950 10.989 15.940 1.00 90.94 188 ILE A C 1
ATOM 1497 O O . ILE A 1 188 ? -5.224 9.922 16.490 1.00 90.94 188 ILE A O 1
ATOM 1501 N N . TYR A 1 189 ? -3.718 11.496 15.907 1.00 91.38 189 TYR A N 1
ATOM 1502 C CA . TYR A 1 189 ? -2.512 10.751 16.284 1.00 91.38 189 TYR A CA 1
ATOM 1503 C C . TYR A 1 189 ? -2.115 10.921 17.760 1.00 91.38 189 TYR A C 1
ATOM 1505 O O . TYR A 1 189 ? -1.047 10.481 18.168 1.00 91.38 189 TYR A O 1
ATOM 1513 N N . ASN A 1 190 ? -2.976 11.532 18.582 1.00 88.44 190 ASN A N 1
ATOM 1514 C CA . ASN A 1 190 ? -2.820 11.573 20.039 1.00 88.44 190 ASN A CA 1
ATOM 1515 C C . ASN A 1 190 ? -3.731 10.541 20.710 1.00 88.44 190 ASN A C 1
ATOM 1517 O O . ASN A 1 190 ? -4.956 10.709 20.747 1.00 88.44 190 ASN A O 1
ATOM 1521 N N . ILE A 1 191 ? -3.134 9.506 21.290 1.00 83.38 191 ILE A N 1
ATOM 1522 C CA . ILE A 1 191 ? -3.833 8.407 21.958 1.00 83.38 191 ILE A CA 1
ATOM 1523 C C . ILE A 1 191 ? -4.113 8.795 23.416 1.00 83.38 191 ILE A C 1
ATOM 1525 O O . ILE A 1 191 ? -3.584 8.243 24.378 1.00 83.38 191 ILE A O 1
ATOM 1529 N N . SER A 1 192 ? -4.938 9.825 23.600 1.00 78.19 192 SER A N 1
ATOM 1530 C CA . SER A 1 192 ? -5.379 10.230 24.934 1.00 78.19 192 SER A CA 1
ATOM 1531 C C . SER A 1 192 ? -6.241 9.131 25.557 1.00 78.19 192 SER A C 1
ATOM 1533 O O . SER A 1 192 ? -7.310 8.808 25.039 1.00 78.19 192 SER A O 1
ATOM 1535 N N . LYS A 1 193 ? -5.827 8.634 26.729 1.00 75.56 193 LYS A N 1
ATOM 1536 C CA . LYS A 1 193 ? -6.604 7.676 27.541 1.00 75.56 193 LYS A CA 1
ATOM 1537 C C . LYS A 1 193 ? -7.855 8.293 28.183 1.00 75.56 193 LYS A C 1
ATOM 1539 O O . LYS A 1 193 ? -8.728 7.578 28.668 1.00 75.56 193 LYS A O 1
ATOM 1544 N N . ASP A 1 194 ? -7.951 9.622 28.191 1.00 80.50 194 ASP A N 1
ATOM 1545 C CA . ASP A 1 194 ? -9.116 10.361 28.680 1.00 80.50 194 ASP A CA 1
ATOM 1546 C C . ASP A 1 194 ? -10.195 10.440 27.586 1.00 80.50 194 ASP A C 1
ATOM 1548 O O . ASP A 1 194 ? -10.159 11.313 26.712 1.00 80.50 194 ASP A O 1
ATOM 1552 N N . ALA A 1 195 ? -11.136 9.495 27.625 1.00 76.94 195 ALA A N 1
ATOM 1553 C CA . ALA A 1 195 ? -12.221 9.383 26.651 1.00 76.94 195 ALA A CA 1
ATOM 1554 C C . ALA A 1 195 ? -13.184 10.577 26.678 1.00 76.94 195 ALA A C 1
ATOM 1556 O O . ALA A 1 195 ? -13.634 11.011 25.616 1.00 76.94 195 ALA A O 1
ATOM 1557 N N . ASP A 1 196 ? -13.431 11.146 27.864 1.00 79.25 196 ASP A N 1
ATOM 1558 C CA . ASP A 1 196 ? -14.333 12.289 28.057 1.00 79.25 196 ASP A CA 1
ATOM 1559 C C . ASP A 1 196 ? -13.822 13.532 27.319 1.00 79.25 196 ASP A C 1
ATOM 1561 O O . ASP A 1 196 ? -14.603 14.392 26.914 1.00 79.25 196 ASP A O 1
ATOM 1565 N N . LYS A 1 197 ? -12.503 13.623 27.112 1.00 83.25 197 LYS A N 1
ATOM 1566 C CA . LYS A 1 197 ? -11.893 14.639 26.247 1.00 83.25 197 LYS A CA 1
ATOM 1567 C C . LYS A 1 197 ? -11.787 14.187 24.798 1.00 83.25 197 LYS A C 1
ATOM 1569 O O . LYS A 1 197 ? -12.073 14.972 23.896 1.00 83.25 197 LYS A O 1
ATOM 1574 N N . LYS A 1 198 ? -11.371 12.940 24.569 1.00 85.25 198 LYS A N 1
ATOM 1575 C CA . LYS A 1 198 ? -11.008 12.468 23.231 1.00 85.25 198 LYS A CA 1
ATOM 1576 C C . LYS A 1 198 ? -12.201 12.370 22.283 1.00 85.25 198 LYS A C 1
ATOM 1578 O O . LYS A 1 198 ? -12.088 12.696 21.105 1.00 85.25 198 LYS A O 1
ATOM 1583 N N . PHE A 1 199 ? -13.341 11.906 22.781 1.00 84.62 199 PHE A N 1
ATOM 1584 C CA . PHE A 1 199 ? -14.502 11.630 21.938 1.00 84.62 199 PHE A CA 1
ATOM 1585 C C . PHE A 1 199 ? -15.158 12.919 21.424 1.00 84.62 199 PHE A C 1
ATOM 1587 O O . PHE A 1 199 ? -15.445 12.983 20.227 1.00 84.62 199 PHE A O 1
ATOM 1594 N N . PRO A 1 200 ? -15.354 13.967 22.253 1.00 86.62 200 PRO A N 1
ATOM 1595 C CA . PRO A 1 200 ? -15.783 15.272 21.759 1.00 86.62 200 PRO A CA 1
ATOM 1596 C C . PRO A 1 200 ? -14.823 15.879 20.731 1.00 86.62 200 PRO A C 1
ATOM 1598 O O . PRO A 1 200 ? -15.287 16.385 19.715 1.00 86.62 200 PRO A O 1
ATOM 1601 N N . GLU A 1 201 ? -13.510 15.776 20.960 1.00 88.56 201 GLU A N 1
ATOM 1602 C CA . GLU A 1 201 ? -12.480 16.302 20.052 1.00 88.56 201 GLU A CA 1
ATOM 1603 C C . GLU A 1 201 ? -12.547 15.626 18.670 1.00 88.56 201 GLU A C 1
ATOM 1605 O O . GLU A 1 201 ? -12.612 16.297 17.642 1.00 88.56 201 GLU A O 1
ATOM 1610 N N . LEU A 1 202 ? -12.632 14.289 18.641 1.00 88.00 202 LEU A N 1
ATOM 1611 C CA . LEU A 1 202 ? -12.817 13.529 17.402 1.00 88.00 202 LEU A CA 1
ATOM 1612 C C . LEU A 1 202 ? -14.153 13.847 16.724 1.00 88.00 202 LEU A C 1
ATOM 1614 O O . LEU A 1 202 ? -14.215 13.937 15.502 1.00 88.00 202 LEU A O 1
ATOM 1618 N N . ARG A 1 203 ? -15.233 14.026 17.493 1.00 88.19 203 ARG A N 1
ATOM 1619 C CA . ARG A 1 203 ? -16.553 14.366 16.945 1.00 88.19 203 ARG A CA 1
ATOM 1620 C C . ARG A 1 203 ? -16.536 15.724 16.247 1.00 88.19 203 ARG A C 1
ATOM 1622 O O . ARG A 1 203 ? -17.089 15.843 15.156 1.00 88.19 203 ARG A O 1
ATOM 1629 N N . GLU A 1 204 ? -15.908 16.721 16.864 1.00 89.69 204 GLU A N 1
ATOM 1630 C CA . GLU A 1 204 ? -15.727 18.049 16.275 1.00 89.69 204 GLU A CA 1
ATOM 1631 C C . GLU A 1 204 ? -14.882 17.959 15.001 1.00 89.69 204 GLU A C 1
ATOM 1633 O O . GLU A 1 204 ? -15.342 18.374 13.936 1.00 89.69 204 GLU A O 1
ATOM 1638 N N . PHE A 1 205 ? -13.731 17.283 15.066 1.00 90.44 205 PHE A N 1
ATOM 1639 C CA . PHE A 1 205 ? -12.874 17.053 13.904 1.00 90.44 205 PHE A CA 1
ATOM 1640 C C . PHE A 1 205 ? -13.630 16.410 12.733 1.00 90.44 205 PHE A C 1
ATOM 1642 O O . PHE A 1 205 ? -13.570 16.901 11.605 1.00 90.44 205 PHE A O 1
ATOM 1649 N N . LEU A 1 206 ? -14.382 15.338 12.993 1.00 90.69 206 LEU A N 1
ATOM 1650 C CA . LEU A 1 206 ? -15.128 14.615 11.965 1.00 90.69 206 LEU A CA 1
ATOM 1651 C C . LEU A 1 206 ? -16.268 15.439 11.375 1.00 90.69 206 LEU A C 1
ATOM 1653 O O . LEU A 1 206 ? -16.549 15.307 10.189 1.00 90.69 206 LEU A O 1
ATOM 1657 N N . SER A 1 207 ? -16.903 16.305 12.164 1.00 87.00 207 SER A N 1
ATOM 1658 C CA . SER A 1 207 ? -17.948 17.191 11.646 1.00 87.00 207 SER A CA 1
ATOM 1659 C C . SER A 1 207 ? -17.421 18.190 10.609 1.00 87.00 207 SER A C 1
ATOM 1661 O O . SER A 1 207 ? -18.170 18.615 9.731 1.00 87.00 207 SER A O 1
ATOM 1663 N N . GLU A 1 208 ? -16.132 18.529 10.685 1.00 87.69 208 GLU A N 1
ATOM 1664 C CA . GLU A 1 208 ? -15.477 19.475 9.784 1.00 87.69 208 GLU A CA 1
ATOM 1665 C C . GLU A 1 208 ? -14.745 18.793 8.616 1.00 87.69 208 GLU A C 1
ATOM 1667 O O . GLU A 1 208 ? -14.716 19.338 7.512 1.00 87.69 208 GLU A O 1
ATOM 1672 N N . HIS A 1 209 ? -14.162 17.609 8.841 1.00 88.38 209 HIS A N 1
ATOM 1673 C CA . HIS A 1 209 ? -13.198 16.995 7.916 1.00 88.38 209 HIS A CA 1
ATOM 1674 C C . HIS A 1 209 ? -13.665 15.673 7.291 1.00 88.38 209 HIS A C 1
ATOM 1676 O O . HIS A 1 209 ? -13.027 15.186 6.350 1.00 88.38 209 HIS A O 1
ATOM 1682 N N . ALA A 1 210 ? -14.747 15.061 7.786 1.00 91.69 210 ALA A N 1
ATOM 1683 C CA . ALA A 1 210 ? -15.225 13.804 7.223 1.00 91.69 210 ALA A CA 1
ATOM 1684 C C . ALA A 1 210 ? -15.812 14.012 5.822 1.00 91.69 210 ALA A C 1
ATOM 1686 O O . ALA A 1 210 ? -16.667 14.866 5.594 1.00 91.69 210 ALA A O 1
ATOM 1687 N N . VAL A 1 211 ? -15.367 13.181 4.883 1.00 94.56 211 VAL A N 1
ATOM 1688 C CA . VAL A 1 211 ? -15.903 13.133 3.517 1.00 94.56 211 VAL A CA 1
ATOM 1689 C C . VAL A 1 211 ? -17.200 12.337 3.499 1.00 94.56 211 VAL A C 1
ATOM 1691 O O . VAL A 1 211 ? -18.182 12.758 2.895 1.00 94.56 211 VAL A O 1
ATOM 1694 N N . GLN A 1 212 ? -17.198 11.199 4.191 1.00 95.69 212 GLN A N 1
ATOM 1695 C CA . GLN A 1 212 ? -18.383 10.390 4.435 1.00 95.69 212 GLN A CA 1
ATOM 1696 C C . GLN A 1 212 ? -18.545 10.216 5.935 1.00 95.69 212 GLN A C 1
ATOM 1698 O O . GLN A 1 212 ? -17.574 9.941 6.643 1.00 95.69 212 GLN A O 1
ATOM 1703 N N . HIS A 1 213 ? -19.767 10.365 6.431 1.00 93.19 213 HIS A N 1
ATOM 1704 C CA . HIS A 1 213 ? -20.062 10.128 7.833 1.00 93.19 213 HIS A CA 1
ATOM 1705 C C . HIS A 1 213 ? -21.496 9.642 8.030 1.00 93.19 213 HIS A C 1
ATOM 1707 O O . HIS A 1 213 ? -22.393 9.882 7.220 1.00 93.19 213 HIS A O 1
ATOM 1713 N N . ARG A 1 214 ? -21.703 8.963 9.151 1.00 90.31 214 ARG A N 1
ATOM 1714 C CA . ARG A 1 214 ? -22.999 8.586 9.711 1.00 90.31 214 ARG A CA 1
ATOM 1715 C C . ARG A 1 214 ? -23.114 9.165 11.107 1.00 90.31 214 ARG A C 1
ATOM 1717 O O . ARG A 1 214 ? -22.196 9.816 11.606 1.00 90.31 214 ARG A O 1
ATOM 1724 N N . GLU A 1 215 ? -24.254 8.927 11.739 1.00 82.88 215 GLU A N 1
ATOM 1725 C CA . GLU A 1 215 ? -24.379 9.198 13.160 1.00 82.88 215 GLU A CA 1
ATOM 1726 C C . GLU A 1 215 ? -23.364 8.337 13.919 1.00 82.88 215 GLU A C 1
ATOM 1728 O O . GLU A 1 215 ? -23.376 7.107 13.838 1.00 82.88 215 GLU A O 1
ATOM 1733 N N . MET A 1 216 ? -22.445 9.012 14.609 1.00 75.12 216 MET A N 1
ATOM 1734 C CA . MET A 1 216 ? -21.500 8.361 15.501 1.00 75.12 216 MET A CA 1
ATOM 1735 C C . MET A 1 216 ? -22.308 7.623 16.576 1.00 75.12 216 MET A C 1
ATOM 1737 O O . MET A 1 216 ? -23.198 8.239 17.171 1.00 75.12 216 MET A O 1
ATOM 1741 N N . PRO A 1 217 ? -22.035 6.333 16.839 1.00 69.31 217 PRO A N 1
ATOM 1742 C CA . PRO A 1 217 ? -22.742 5.623 17.890 1.00 69.31 217 PRO A CA 1
ATOM 1743 C C . PRO A 1 217 ? -22.617 6.387 19.210 1.00 69.31 217 PRO A C 1
ATOM 1745 O O . PRO A 1 217 ? -21.553 6.926 19.529 1.00 69.31 217 PRO A O 1
ATOM 1748 N N . GLN A 1 218 ? -23.727 6.473 19.951 1.00 64.38 218 GLN A N 1
ATOM 1749 C CA . GLN A 1 218 ? -23.742 7.130 21.257 1.00 64.38 218 GLN A CA 1
ATOM 1750 C C . GLN A 1 218 ? -22.668 6.523 22.162 1.00 64.38 218 GLN A C 1
ATOM 1752 O O . GLN A 1 218 ? -22.324 5.350 22.023 1.00 64.38 218 GLN A O 1
ATOM 1757 N N . GLU A 1 219 ? -22.147 7.337 23.081 1.00 64.12 219 GLU A N 1
ATOM 1758 C CA . GLU A 1 219 ? -21.132 6.958 24.065 1.00 64.12 219 GLU A CA 1
ATOM 1759 C C . GLU A 1 219 ? -21.642 5.822 24.962 1.00 64.12 219 GLU A C 1
ATOM 1761 O O . GLU A 1 219 ? -22.163 6.034 26.054 1.00 64.12 219 GLU A O 1
ATOM 1766 N N . LEU A 1 220 ? -21.511 4.590 24.481 1.00 62.47 220 LEU A N 1
ATOM 1767 C CA . LEU A 1 220 ? -21.727 3.388 25.264 1.00 62.47 220 LEU A CA 1
ATOM 1768 C C . LEU A 1 220 ? -20.427 3.099 26.017 1.00 62.47 220 LEU A C 1
ATOM 1770 O O . LEU A 1 220 ? -19.340 3.159 25.437 1.00 62.47 220 LEU A O 1
ATOM 1774 N N . SER A 1 221 ? -20.538 2.813 27.316 1.00 65.88 221 SER A N 1
ATOM 1775 C CA . SER A 1 221 ? -19.390 2.570 28.203 1.00 65.88 221 SER A CA 1
ATOM 1776 C C . SER A 1 221 ? -18.458 1.481 27.678 1.00 65.88 221 SER A C 1
ATOM 1778 O O . SER A 1 221 ? -17.247 1.583 27.848 1.00 65.88 221 SER A O 1
ATOM 1780 N N . ASP A 1 222 ? -19.032 0.494 26.993 1.00 73.56 222 ASP A N 1
ATOM 1781 C CA . ASP A 1 222 ? -18.347 -0.739 26.612 1.00 73.56 222 ASP A CA 1
ATOM 1782 C C . ASP A 1 222 ? -17.865 -0.711 25.152 1.00 73.56 222 ASP A C 1
ATOM 1784 O O . ASP A 1 222 ? -17.275 -1.675 24.673 1.00 73.56 222 ASP A O 1
ATOM 1788 N N . TRP A 1 223 ? -18.135 0.379 24.423 1.00 83.81 223 TRP A N 1
ATOM 1789 C CA . TRP A 1 223 ? -17.704 0.543 23.037 1.00 83.81 223 TRP A CA 1
ATOM 1790 C C . TRP A 1 223 ? -16.398 1.335 22.975 1.00 83.81 223 TRP A C 1
ATOM 1792 O O . TRP A 1 223 ? -16.213 2.349 23.665 1.00 83.81 223 TRP A O 1
ATOM 1802 N N . MET A 1 224 ? -15.509 0.881 22.096 1.00 89.12 224 MET A N 1
ATOM 1803 C CA . MET A 1 224 ? -14.256 1.553 21.764 1.00 89.12 224 MET A CA 1
ATOM 1804 C C . MET A 1 224 ? -14.348 2.206 20.384 1.00 89.12 224 MET A C 1
ATOM 1806 O O . MET A 1 224 ? -15.062 1.737 19.494 1.00 89.12 224 MET A O 1
ATOM 1810 N N . LEU A 1 225 ? -13.608 3.294 20.206 1.00 91.69 225 LEU A N 1
ATOM 1811 C CA . LEU A 1 225 ? -13.384 3.918 18.910 1.00 91.69 225 LEU A CA 1
ATOM 1812 C C . LEU A 1 225 ? -12.062 3.432 18.341 1.00 91.69 225 LEU A C 1
ATOM 1814 O O . LEU A 1 225 ? -11.080 3.290 19.068 1.00 91.69 225 LEU A O 1
ATOM 1818 N N . ILE A 1 226 ? -12.036 3.206 17.035 1.00 94.88 226 ILE A N 1
ATOM 1819 C CA . ILE A 1 226 ? -10.849 2.755 16.328 1.00 94.88 226 ILE A CA 1
ATOM 1820 C C . ILE A 1 226 ? -10.641 3.634 15.097 1.00 94.88 226 ILE A C 1
ATOM 1822 O O . ILE A 1 226 ? -11.550 3.799 14.280 1.00 94.88 226 ILE A O 1
ATOM 1826 N N . GLY A 1 227 ? -9.443 4.200 14.973 1.00 95.75 227 GLY A N 1
ATOM 1827 C CA . GLY A 1 227 ? -8.974 4.835 13.745 1.00 95.75 227 GLY A CA 1
ATOM 1828 C C . GLY A 1 227 ? -8.157 3.837 12.932 1.00 95.75 227 GLY A C 1
ATOM 1829 O O . GLY A 1 227 ? -7.163 3.314 13.425 1.00 95.75 227 GLY A O 1
ATOM 1830 N N . LEU A 1 228 ? -8.555 3.568 11.692 1.00 97.56 228 LEU A N 1
ATOM 1831 C CA . LEU A 1 228 ? -7.768 2.790 10.738 1.00 97.56 228 LEU A CA 1
ATOM 1832 C C . LEU A 1 228 ? -7.068 3.777 9.805 1.00 97.56 228 LEU A C 1
ATOM 1834 O O . LEU A 1 228 ? -7.698 4.368 8.927 1.00 97.56 228 LEU A O 1
ATOM 1838 N N . SER A 1 229 ? -5.782 4.016 10.044 1.00 95.94 229 SER A N 1
ATOM 1839 C CA . SER A 1 229 ? -5.006 5.061 9.381 1.00 95.94 229 SER A CA 1
ATOM 1840 C C . SER A 1 229 ? -4.128 4.489 8.273 1.00 95.94 229 SER A C 1
ATOM 1842 O O . SER A 1 229 ? -3.292 3.616 8.514 1.00 95.94 229 SER A O 1
ATOM 1844 N N . THR A 1 230 ? -4.236 5.067 7.076 1.00 93.56 230 THR A N 1
ATOM 1845 C CA . THR A 1 230 ? -3.367 4.756 5.938 1.00 93.56 230 THR A CA 1
ATOM 1846 C C . THR A 1 230 ? -2.891 6.011 5.204 1.00 93.56 230 THR A C 1
ATOM 1848 O O . THR A 1 230 ? -3.410 7.109 5.411 1.00 93.56 230 THR A O 1
ATOM 1851 N N . CYS A 1 231 ? -1.875 5.878 4.355 1.00 83.38 231 CYS A N 1
ATOM 1852 C CA . CYS A 1 231 ? -1.355 6.973 3.533 1.00 83.38 231 CYS A CA 1
ATOM 1853 C C . CYS A 1 231 ? -2.312 7.293 2.377 1.00 83.38 231 CYS A C 1
ATOM 1855 O O . CYS A 1 231 ? -2.836 6.387 1.743 1.00 83.38 231 CYS A O 1
ATOM 1857 N N . THR A 1 232 ? -2.505 8.574 2.044 1.00 76.25 232 THR A N 1
ATOM 1858 C CA . THR A 1 232 ? -3.207 8.940 0.795 1.00 76.25 232 THR A CA 1
ATOM 1859 C C . THR A 1 232 ? -2.395 8.581 -0.443 1.00 76.25 232 THR A C 1
ATOM 1861 O O . THR A 1 232 ? -2.980 8.299 -1.481 1.00 76.25 232 THR A O 1
ATOM 1864 N N . ASP A 1 233 ? -1.066 8.686 -0.322 1.00 62.94 233 ASP A N 1
ATOM 1865 C CA . ASP A 1 233 ? -0.072 8.477 -1.369 1.00 62.94 233 ASP A CA 1
ATOM 1866 C C . ASP A 1 233 ? 1.310 8.245 -0.738 1.00 62.94 233 ASP A C 1
ATOM 1868 O O . ASP A 1 233 ? 1.576 8.601 0.411 1.00 62.94 233 ASP A O 1
ATOM 1872 N N . VAL A 1 234 ? 2.233 7.704 -1.528 1.00 57.03 234 VAL A N 1
ATOM 1873 C CA . VAL A 1 234 ? 3.570 7.259 -1.100 1.00 57.03 234 VAL A CA 1
ATOM 1874 C C . VAL A 1 234 ? 4.545 8.415 -0.765 1.00 57.03 234 VAL A C 1
ATOM 1876 O O . VAL A 1 234 ? 5.635 8.181 -0.232 1.00 57.03 234 VAL A O 1
ATOM 1879 N N . VAL A 1 235 ? 4.190 9.660 -1.110 1.00 54.25 235 VAL A N 1
ATOM 1880 C CA . VAL A 1 235 ? 5.088 10.839 -1.078 1.00 54.25 235 VAL A CA 1
ATOM 1881 C C . VAL A 1 235 ? 4.504 12.015 -0.281 1.00 54.25 235 VAL A C 1
ATOM 1883 O O . VAL A 1 235 ? 5.178 13.026 -0.093 1.00 54.25 235 VAL A O 1
ATOM 1886 N N . THR A 1 236 ? 3.267 11.915 0.209 1.00 70.75 236 THR A N 1
ATOM 1887 C CA . THR A 1 236 ? 2.611 13.007 0.938 1.00 70.75 236 THR A CA 1
ATOM 1888 C C . THR A 1 236 ? 2.438 12.674 2.420 1.00 70.75 236 THR A C 1
ATOM 1890 O O . THR A 1 236 ? 2.380 11.513 2.830 1.00 70.75 236 THR A O 1
ATOM 1893 N N . ASN A 1 237 ? 2.308 13.721 3.238 1.00 81.88 237 ASN A N 1
ATOM 1894 C CA . ASN A 1 237 ? 1.855 13.587 4.626 1.00 81.88 237 ASN A CA 1
ATOM 1895 C C . ASN A 1 237 ? 0.342 13.353 4.715 1.00 81.88 237 ASN A C 1
ATOM 1897 O O . ASN A 1 237 ? -0.185 13.223 5.811 1.00 81.88 237 ASN A O 1
ATOM 1901 N N . GLY A 1 238 ? -0.356 13.285 3.578 1.00 86.94 238 GLY A N 1
ATOM 1902 C CA . GLY A 1 238 ? -1.781 13.019 3.556 1.00 86.94 238 GLY A CA 1
ATOM 1903 C C . GLY A 1 238 ? -2.081 11.618 4.080 1.00 86.94 238 GLY A C 1
ATOM 1904 O O . GLY A 1 238 ? -1.361 10.640 3.830 1.00 86.94 238 GLY A O 1
ATOM 1905 N N . ARG A 1 239 ? -3.151 11.534 4.853 1.00 91.31 239 ARG A N 1
ATOM 1906 C CA . ARG A 1 239 ? -3.663 10.315 5.460 1.00 91.31 239 ARG A CA 1
ATOM 1907 C C . ARG A 1 239 ? -5.146 10.193 5.160 1.00 91.31 239 ARG A C 1
ATOM 1909 O O . ARG A 1 239 ? -5.849 11.195 5.043 1.00 91.31 239 ARG A O 1
ATOM 1916 N N . ILE A 1 240 ? -5.596 8.959 4.997 1.00 94.25 240 ILE A N 1
ATOM 1917 C CA . ILE A 1 240 ? -7.014 8.616 4.979 1.00 94.25 240 ILE A CA 1
ATOM 1918 C C . ILE A 1 240 ? -7.244 7.796 6.232 1.00 94.25 240 ILE A C 1
ATOM 1920 O O . ILE A 1 240 ? -6.530 6.819 6.473 1.00 94.25 240 ILE A O 1
ATOM 1924 N N . VAL A 1 241 ? -8.211 8.219 7.037 1.00 96.50 241 VAL A N 1
ATOM 1925 C CA . VAL A 1 241 ? -8.541 7.542 8.285 1.00 96.50 241 VAL A CA 1
ATOM 1926 C C . VAL A 1 241 ? -9.992 7.102 8.228 1.00 96.50 241 VAL A C 1
ATOM 1928 O O . VAL A 1 241 ? -10.898 7.924 8.062 1.00 96.50 241 VAL A O 1
ATOM 1931 N N . LEU A 1 242 ? -10.201 5.790 8.334 1.00 97.19 242 LEU A N 1
ATOM 1932 C CA . LEU A 1 242 ? -11.522 5.199 8.498 1.00 97.19 242 LEU A CA 1
ATOM 1933 C C . LEU A 1 242 ? -11.796 5.046 9.989 1.00 97.19 242 LEU A C 1
ATOM 1935 O O . LEU A 1 242 ? -11.071 4.348 10.694 1.00 97.19 242 LEU A O 1
ATOM 1939 N N . PHE A 1 243 ? -12.843 5.701 10.464 1.00 95.44 243 PHE A N 1
ATOM 1940 C CA . PHE A 1 243 ? -13.266 5.633 11.848 1.00 95.44 243 PHE A CA 1
ATOM 1941 C C . PHE A 1 243 ? -14.379 4.615 12.001 1.00 95.44 243 PHE A C 1
ATOM 1943 O O . PHE A 1 243 ? -15.422 4.663 11.332 1.00 95.44 243 PHE A O 1
ATOM 1950 N N . VAL A 1 244 ? -14.133 3.693 12.920 1.00 95.19 244 VAL A N 1
ATOM 1951 C CA . VAL A 1 244 ? -15.041 2.610 13.239 1.00 95.19 244 VAL A CA 1
ATOM 1952 C C . VAL A 1 244 ? -15.235 2.520 14.744 1.00 95.19 244 VAL A C 1
ATOM 1954 O O . VAL A 1 244 ? -14.394 2.934 15.539 1.00 95.19 244 VAL A O 1
ATOM 1957 N N . SER A 1 245 ? -16.382 2.008 15.146 1.00 93.12 245 SER A N 1
ATOM 1958 C CA . SER A 1 245 ? -16.698 1.726 16.540 1.00 93.12 245 SER A CA 1
ATOM 1959 C C . SER A 1 245 ? -16.756 0.221 16.734 1.00 93.12 245 SER A C 1
ATOM 1961 O O . SER A 1 245 ? -17.362 -0.448 15.897 1.00 93.12 245 SER A O 1
ATOM 1963 N N . ALA A 1 246 ? -16.168 -0.302 17.805 1.00 93.00 246 ALA A N 1
ATOM 1964 C CA . ALA A 1 246 ? -16.206 -1.724 18.120 1.00 93.00 246 ALA A CA 1
ATOM 1965 C C . ALA A 1 246 ? -16.927 -1.957 19.454 1.00 93.00 246 ALA A C 1
ATOM 1967 O O . ALA A 1 246 ? -16.556 -1.379 20.477 1.00 93.00 246 ALA A O 1
ATOM 1968 N N . GLY A 1 247 ? -17.979 -2.778 19.427 1.00 90.88 247 GLY A N 1
ATOM 1969 C CA . GLY A 1 247 ? -18.756 -3.171 20.607 1.00 90.88 247 GLY A CA 1
ATOM 1970 C C . GLY A 1 247 ? -18.665 -4.677 20.856 1.00 90.88 247 GLY A C 1
ATOM 1971 O O . GLY A 1 247 ? -18.628 -5.429 19.880 1.00 90.88 247 GLY A O 1
ATOM 1972 N N . PRO A 1 248 ? -18.623 -5.140 22.119 1.00 90.06 248 PRO A N 1
ATOM 1973 C CA . PRO A 1 248 ? -18.492 -6.561 22.428 1.00 90.06 248 PRO A CA 1
ATOM 1974 C C . PRO A 1 248 ? -19.684 -7.354 21.878 1.00 90.06 248 PRO A C 1
ATOM 1976 O O . PRO A 1 248 ? -20.833 -6.913 21.970 1.00 90.06 248 PRO A O 1
ATOM 1979 N N . LEU A 1 249 ? -19.406 -8.520 21.297 1.00 87.12 249 LEU A N 1
ATOM 1980 C CA . LEU A 1 249 ? -20.414 -9.481 20.859 1.00 87.12 249 LEU A CA 1
ATOM 1981 C C . LEU A 1 249 ? -20.555 -10.603 21.882 1.00 87.12 249 LEU A C 1
ATOM 1983 O O . LEU A 1 249 ? -19.562 -11.070 22.426 1.00 87.12 249 LEU A O 1
ATOM 1987 N N . SER A 1 250 ? -21.786 -11.078 22.071 1.00 83.94 250 SER A N 1
ATOM 1988 C CA . SER A 1 250 ? -22.018 -12.350 22.755 1.00 83.94 250 SER A CA 1
ATOM 1989 C C . SER A 1 250 ? -21.428 -13.505 21.937 1.00 83.94 250 SER A C 1
ATOM 1991 O O . SER A 1 250 ? -21.381 -13.424 20.706 1.00 83.94 250 SER A O 1
ATOM 1993 N N . SER A 1 251 ? -21.043 -14.609 22.587 1.00 76.06 251 SER A N 1
ATOM 1994 C CA . SER A 1 251 ? -20.625 -15.842 21.897 1.00 76.06 251 SER A CA 1
ATOM 1995 C C . SER A 1 251 ? -21.556 -16.263 20.750 1.00 76.06 251 SER A C 1
ATOM 1997 O O . SER A 1 251 ? -21.084 -16.618 19.670 1.00 76.06 251 SER A O 1
ATOM 1999 N N . GLU A 1 252 ? -22.876 -16.213 20.958 1.00 79.31 252 GLU A N 1
ATOM 2000 C CA . GLU A 1 252 ? -23.864 -16.629 19.951 1.00 79.31 252 GLU A CA 1
ATOM 2001 C C . GLU A 1 252 ? -23.854 -15.705 18.725 1.00 79.31 252 GLU A C 1
ATOM 2003 O O . GLU A 1 252 ? -23.840 -16.172 17.582 1.00 79.31 252 GLU A O 1
ATOM 2008 N N . ASP A 1 253 ? -23.808 -14.389 18.949 1.00 84.44 253 ASP A N 1
ATOM 2009 C CA . ASP A 1 253 ? -23.756 -13.414 17.862 1.00 84.44 253 ASP A CA 1
ATOM 2010 C C . ASP A 1 253 ? -22.413 -13.469 17.127 1.00 84.44 253 ASP A C 1
ATOM 2012 O O . ASP A 1 253 ? -22.378 -13.396 15.898 1.00 84.44 253 ASP A O 1
ATOM 2016 N N . ALA A 1 254 ? -21.308 -13.647 17.854 1.00 82.06 254 ALA A N 1
ATOM 2017 C CA . ALA A 1 254 ? -19.981 -13.788 17.271 1.00 82.06 254 ALA A CA 1
ATOM 2018 C C . ALA A 1 254 ? -19.929 -14.961 16.282 1.00 82.06 254 ALA A C 1
ATOM 2020 O O . ALA A 1 254 ? -19.450 -14.784 15.161 1.00 82.06 254 ALA A O 1
ATOM 2021 N N . VAL A 1 255 ? -20.486 -16.127 16.638 1.00 80.25 255 VAL A N 1
ATOM 2022 C CA . VAL A 1 255 ? -20.578 -17.284 15.725 1.00 80.25 255 VAL A CA 1
ATOM 2023 C C . VAL A 1 255 ? -21.345 -16.927 14.454 1.00 80.25 255 VAL A C 1
ATOM 2025 O O . VAL A 1 255 ? -20.859 -17.183 13.354 1.00 80.25 255 VAL A O 1
ATOM 2028 N N . LYS A 1 256 ? -22.488 -16.250 14.582 1.00 84.88 256 LYS A N 1
ATOM 2029 C CA . LYS A 1 256 ? -23.300 -15.829 13.433 1.00 84.88 256 LYS A CA 1
ATOM 2030 C C . LYS A 1 256 ? -22.542 -14.896 12.478 1.00 84.88 256 LYS A C 1
ATOM 2032 O O . LYS A 1 256 ? -22.631 -15.057 11.260 1.00 84.88 256 LYS A O 1
ATOM 2037 N N . TYR A 1 257 ? -21.803 -13.918 13.002 1.00 83.81 257 TYR A N 1
ATOM 2038 C CA . TYR A 1 257 ? -21.004 -13.011 12.170 1.00 83.81 257 TYR A CA 1
ATOM 2039 C C . TYR A 1 257 ? -19.789 -13.712 11.541 1.00 83.81 257 TYR A C 1
ATOM 2041 O O . TYR A 1 257 ? -19.463 -13.447 10.383 1.00 83.81 257 TYR A O 1
ATOM 2049 N N . MET A 1 258 ? -19.154 -14.648 12.253 1.00 77.62 258 MET A N 1
ATOM 2050 C CA . MET A 1 258 ? -18.053 -15.454 11.710 1.00 77.62 258 MET A CA 1
ATOM 2051 C C . MET A 1 258 ? -18.516 -16.401 10.590 1.00 77.62 258 MET A C 1
ATOM 2053 O O . MET A 1 258 ? -17.801 -16.569 9.598 1.00 77.62 258 MET A O 1
ATOM 2057 N N . GLU A 1 259 ? -19.714 -16.985 10.700 1.00 77.12 259 GLU A N 1
ATOM 2058 C CA . GLU A 1 259 ? -20.323 -17.800 9.639 1.00 77.12 259 GLU A CA 1
ATOM 2059 C C . GLU A 1 259 ? -20.621 -16.974 8.383 1.00 77.12 259 GLU A C 1
ATOM 2061 O O . GLU A 1 259 ? -20.285 -17.411 7.282 1.00 77.12 259 GLU A O 1
ATOM 2066 N N . ARG A 1 260 ? -21.175 -15.760 8.539 1.00 75.62 260 ARG A N 1
ATOM 2067 C CA . ARG A 1 260 ? -21.394 -14.820 7.423 1.00 75.62 260 ARG A CA 1
ATOM 2068 C C . ARG A 1 260 ? -20.091 -14.531 6.683 1.00 75.62 260 ARG A C 1
ATOM 2070 O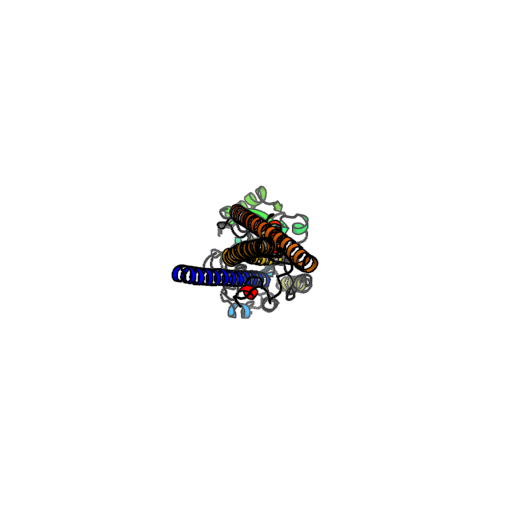 O . ARG A 1 260 ? -20.019 -14.699 5.473 1.00 75.62 260 ARG A O 1
ATOM 2077 N N . SER A 1 261 ? -19.044 -14.171 7.419 1.00 67.56 261 SER A N 1
ATOM 2078 C CA . SER A 1 261 ? -17.731 -13.899 6.831 1.00 67.56 261 SER A CA 1
ATOM 2079 C C . SER A 1 261 ? -17.120 -15.124 6.126 1.00 67.56 261 SER A C 1
ATOM 2081 O O . SER A 1 261 ? -16.447 -14.994 5.106 1.00 67.56 261 SER A O 1
ATOM 2083 N N . SER A 1 262 ? -17.364 -16.333 6.639 1.00 58.94 262 SER A N 1
ATOM 2084 C CA . SER A 1 262 ? -16.857 -17.570 6.030 1.00 58.94 262 SER A CA 1
ATOM 2085 C C . SER A 1 262 ? -17.577 -17.941 4.724 1.00 58.94 262 SER A C 1
ATOM 2087 O O . SER A 1 262 ? -17.015 -18.685 3.920 1.00 58.94 262 SER A O 1
ATOM 2089 N N . GLY A 1 263 ? -18.806 -17.450 4.517 1.00 47.38 263 GLY A N 1
ATOM 2090 C CA . GLY A 1 263 ? -19.622 -17.707 3.325 1.00 47.38 263 GLY A CA 1
ATOM 2091 C C . GLY A 1 263 ? -19.300 -16.813 2.124 1.00 47.38 263 GLY A C 1
ATOM 2092 O O . GLY A 1 263 ? -19.472 -17.261 0.993 1.00 47.38 263 GLY A O 1
ATOM 2093 N N . ASP A 1 264 ? -18.776 -15.609 2.368 1.00 44.38 264 ASP A N 1
ATOM 2094 C CA . ASP A 1 264 ? -18.627 -14.542 1.368 1.00 44.38 264 ASP A CA 1
ATOM 2095 C C . ASP A 1 264 ? -17.167 -14.125 1.125 1.00 44.38 264 ASP A C 1
ATOM 2097 O O . ASP A 1 264 ? -16.914 -13.002 0.702 1.00 44.38 264 ASP A O 1
ATOM 2101 N N . VAL A 1 265 ? -16.171 -14.999 1.344 1.00 43.91 265 VAL A N 1
ATOM 2102 C CA . VAL A 1 265 ? -14.807 -14.690 0.871 1.00 43.91 265 VAL A CA 1
ATOM 2103 C C . VAL A 1 265 ? -14.888 -14.504 -0.647 1.00 43.91 265 VAL A C 1
ATOM 2105 O O . VAL A 1 265 ? -15.184 -15.490 -1.338 1.00 43.91 265 VAL A O 1
ATOM 2108 N N . PRO A 1 266 ? -14.610 -13.306 -1.201 1.00 37.94 266 PRO A N 1
ATOM 2109 C CA . PRO A 1 266 ? -14.563 -13.113 -2.637 1.00 37.94 266 PRO A CA 1
ATOM 2110 C C . PRO A 1 266 ? -13.402 -13.959 -3.162 1.00 37.94 266 PRO A C 1
ATOM 2112 O O . PRO A 1 266 ? -12.222 -13.604 -3.128 1.00 37.94 266 PRO A O 1
ATOM 2115 N N . THR A 1 267 ? -13.739 -15.166 -3.597 1.00 39.72 267 THR A N 1
ATOM 2116 C CA . THR A 1 267 ? -12.832 -16.047 -4.328 1.00 39.72 267 THR A CA 1
ATOM 2117 C C . THR A 1 267 ? -12.645 -15.534 -5.757 1.00 39.72 267 THR A C 1
ATOM 2119 O O . THR A 1 267 ? -11.662 -15.874 -6.412 1.00 39.72 267 THR A O 1
ATOM 2122 N N . GLU A 1 268 ? -13.502 -14.612 -6.209 1.00 35.66 268 GLU A N 1
ATOM 2123 C CA . GLU A 1 268 ? -13.294 -13.791 -7.401 1.00 35.66 268 GLU A CA 1
ATOM 2124 C C . GLU A 1 268 ? -12.347 -12.617 -7.100 1.00 35.66 268 GLU A C 1
ATOM 2126 O O . GLU A 1 268 ? -12.751 -11.467 -6.989 1.00 35.66 268 GLU A O 1
ATOM 2131 N N . GLY A 1 269 ? -11.056 -12.918 -6.950 1.00 39.97 269 GLY A N 1
ATOM 2132 C CA . GLY A 1 269 ? -9.996 -11.901 -6.864 1.00 39.97 269 GLY A CA 1
ATOM 2133 C C . GLY A 1 269 ? -8.749 -12.371 -6.121 1.00 39.97 269 GLY A C 1
ATOM 2134 O O . GLY A 1 269 ? -7.632 -12.027 -6.494 1.00 39.97 269 GLY A O 1
ATOM 2135 N N . THR A 1 270 ? -8.920 -13.268 -5.149 1.00 37.75 270 THR A N 1
ATOM 2136 C CA . THR A 1 270 ? -7.847 -13.864 -4.328 1.00 37.75 270 THR A CA 1
ATOM 2137 C C . THR A 1 270 ? -7.123 -15.034 -5.006 1.00 37.75 270 THR A C 1
ATOM 2139 O O . THR A 1 270 ? -6.463 -15.855 -4.360 1.00 37.75 270 THR A O 1
ATOM 2142 N N . HIS A 1 271 ? -7.202 -15.136 -6.334 1.00 35.12 271 HIS A N 1
ATOM 2143 C CA . HIS A 1 271 ? -6.351 -16.068 -7.056 1.00 35.12 271 HIS A CA 1
ATOM 2144 C C . HIS A 1 271 ? -4.914 -15.566 -6.974 1.00 35.12 271 HIS A C 1
ATOM 2146 O O . HIS A 1 271 ? -4.616 -14.470 -7.445 1.00 35.12 271 HIS A O 1
ATOM 2152 N N . ARG A 1 272 ? -4.007 -16.401 -6.437 1.00 40.91 272 ARG A N 1
ATOM 2153 C CA . ARG A 1 272 ? -2.575 -16.307 -6.749 1.00 40.91 272 ARG A CA 1
ATOM 2154 C C . ARG A 1 272 ? -2.480 -16.105 -8.253 1.00 40.91 272 ARG A C 1
ATOM 2156 O O . ARG A 1 272 ? -2.735 -17.037 -9.017 1.00 40.91 272 ARG A O 1
ATOM 2163 N N . LEU A 1 273 ? -2.198 -14.869 -8.648 1.00 39.53 273 LEU A N 1
ATOM 2164 C CA . LEU A 1 273 ? -2.138 -14.479 -10.038 1.00 39.53 273 LEU A CA 1
ATOM 2165 C C . LEU A 1 273 ? -1.183 -15.459 -10.733 1.00 39.53 273 LEU A C 1
ATOM 2167 O O . LEU A 1 273 ? -0.043 -15.606 -10.269 1.00 39.53 273 LEU A O 1
ATOM 2171 N N . PRO A 1 274 ? -1.646 -16.203 -11.758 1.00 31.88 274 PRO A N 1
ATOM 2172 C CA . PRO A 1 274 ? -0.856 -17.261 -12.370 1.00 31.88 274 PRO A CA 1
ATOM 2173 C C . PRO A 1 274 ? 0.509 -16.713 -12.795 1.00 31.88 274 PRO A C 1
ATOM 2175 O O . PRO A 1 274 ? 0.648 -15.522 -13.091 1.00 31.88 274 PRO A O 1
ATOM 2178 N N . LEU A 1 275 ? 1.538 -17.569 -12.803 1.00 33.31 275 LEU A N 1
ATOM 2179 C CA . LEU A 1 275 ? 2.861 -17.204 -13.316 1.00 33.31 275 LEU A CA 1
ATOM 2180 C C . LEU A 1 275 ? 2.687 -16.552 -14.704 1.00 33.31 275 LEU A C 1
ATOM 2182 O O . LEU A 1 275 ? 2.274 -17.227 -15.644 1.00 33.31 275 LEU A O 1
ATOM 2186 N N . GLY A 1 276 ? 2.952 -15.245 -14.814 1.00 35.56 276 GLY A N 1
ATOM 2187 C CA . GLY A 1 276 ? 2.759 -14.476 -16.051 1.00 35.56 276 GLY A CA 1
ATOM 2188 C C . GLY A 1 276 ? 1.581 -13.493 -16.084 1.00 35.56 276 GLY A C 1
ATOM 2189 O O . GLY A 1 276 ? 1.419 -12.822 -17.097 1.00 35.56 276 GLY A O 1
ATOM 2190 N N . TYR A 1 277 ? 0.784 -13.350 -15.020 1.00 35.47 277 TYR A N 1
ATOM 2191 C CA . TYR A 1 277 ? -0.114 -12.195 -14.895 1.00 35.47 277 TYR A CA 1
ATOM 2192 C C . TYR A 1 277 ? 0.703 -10.984 -14.437 1.00 35.47 277 TYR A C 1
ATOM 2194 O O . TYR A 1 277 ? 1.291 -11.007 -13.350 1.00 35.47 277 TYR A O 1
ATOM 2202 N N . PHE A 1 278 ? 0.783 -9.976 -15.294 1.00 41.44 278 PHE A N 1
ATOM 2203 C CA . PHE A 1 278 ? 1.423 -8.695 -15.027 1.00 41.44 278 PHE A CA 1
ATOM 2204 C C . PHE A 1 278 ? 0.329 -7.723 -14.574 1.00 41.44 278 PHE A C 1
ATOM 2206 O O . PHE A 1 278 ? -0.661 -7.542 -15.286 1.00 41.44 278 PHE A O 1
ATOM 2213 N N . THR A 1 279 ? 0.470 -7.124 -13.392 1.00 47.91 279 THR A N 1
ATOM 2214 C CA . THR A 1 279 ? -0.336 -5.944 -13.038 1.00 47.91 279 THR A CA 1
ATOM 2215 C C . THR A 1 279 ? 0.060 -4.769 -13.941 1.00 47.91 279 THR A C 1
ATOM 2217 O O . THR A 1 279 ? 1.101 -4.814 -14.605 1.00 47.91 279 THR A O 1
ATOM 2220 N N . ASP A 1 280 ? -0.731 -3.692 -13.971 1.00 50.31 280 ASP A N 1
ATOM 2221 C CA . ASP A 1 280 ? -0.356 -2.497 -14.739 1.00 50.31 280 ASP A CA 1
ATOM 2222 C C . ASP A 1 280 ? 1.047 -2.005 -14.353 1.00 50.31 280 ASP A C 1
ATOM 2224 O O . ASP A 1 280 ? 1.856 -1.728 -15.234 1.00 50.31 280 ASP A O 1
ATOM 2228 N N . SER A 1 281 ? 1.402 -2.025 -13.063 1.00 48.88 281 SER A N 1
ATOM 2229 C CA . SER A 1 281 ? 2.750 -1.683 -12.584 1.00 48.88 281 SER A CA 1
ATOM 2230 C C . SER A 1 281 ? 3.850 -2.619 -13.108 1.00 48.88 281 SER A C 1
ATOM 2232 O O . SER A 1 281 ? 4.951 -2.157 -13.415 1.00 48.88 281 SER A O 1
ATOM 2234 N N . ASP A 1 282 ? 3.571 -3.918 -13.253 1.00 51.66 282 ASP A N 1
ATOM 2235 C CA . ASP A 1 282 ? 4.557 -4.913 -13.693 1.00 51.66 282 ASP A CA 1
ATOM 2236 C C . ASP A 1 282 ? 4.891 -4.765 -15.189 1.00 51.66 282 ASP A C 1
ATOM 2238 O O . ASP A 1 282 ? 6.044 -4.953 -15.593 1.00 51.66 282 ASP A O 1
ATOM 2242 N N . HIS A 1 283 ? 3.908 -4.388 -16.019 1.00 55.41 283 HIS A N 1
ATOM 2243 C CA . HIS A 1 283 ? 4.130 -4.084 -17.438 1.00 55.41 283 HIS A CA 1
ATOM 2244 C C . HIS A 1 283 ? 5.111 -2.918 -17.621 1.00 55.41 283 HIS A C 1
ATOM 2246 O O . HIS A 1 283 ? 5.995 -2.969 -18.480 1.00 55.41 283 HIS A O 1
ATOM 2252 N N . TRP A 1 284 ? 4.992 -1.883 -16.790 1.00 52.34 284 TRP A N 1
ATOM 2253 C CA . TRP A 1 284 ? 5.846 -0.698 -16.860 1.00 52.34 284 TRP A CA 1
ATOM 2254 C C . TRP A 1 284 ? 7.262 -0.952 -16.336 1.00 52.34 284 TRP A C 1
ATOM 2256 O O . TRP A 1 284 ? 8.226 -0.449 -16.912 1.00 52.34 284 TRP A O 1
ATOM 2266 N N . ALA A 1 285 ? 7.421 -1.782 -15.303 1.00 54.19 285 ALA A N 1
ATOM 2267 C CA . ALA A 1 285 ? 8.739 -2.181 -14.810 1.00 54.19 285 ALA A CA 1
ATOM 2268 C C . ALA A 1 285 ? 9.515 -3.011 -15.853 1.00 54.19 285 ALA A C 1
ATOM 2270 O O . ALA A 1 285 ? 10.704 -2.772 -16.083 1.00 54.19 285 ALA A O 1
ATOM 2271 N N . LEU A 1 286 ? 8.831 -3.923 -16.557 1.00 58.66 286 LEU A N 1
ATOM 2272 C CA . LEU A 1 286 ? 9.394 -4.638 -17.705 1.00 58.66 286 LEU A CA 1
ATOM 2273 C C . LEU A 1 286 ? 9.792 -3.667 -18.832 1.00 58.66 286 LEU A C 1
ATOM 2275 O O . LEU A 1 286 ? 10.863 -3.807 -19.420 1.00 58.66 286 LEU A O 1
ATOM 2279 N N . LEU A 1 287 ? 8.958 -2.662 -19.113 1.00 59.00 287 LEU A N 1
ATOM 2280 C CA . LEU A 1 287 ? 9.225 -1.661 -20.146 1.00 59.00 287 LEU A CA 1
ATOM 2281 C C . LEU A 1 287 ? 10.440 -0.783 -19.810 1.00 59.00 287 LEU A C 1
ATOM 2283 O O . LEU A 1 287 ? 11.251 -0.506 -20.686 1.00 59.00 287 LEU A O 1
ATOM 2287 N N . ASN A 1 288 ? 10.621 -0.405 -18.544 1.00 58.69 288 ASN A N 1
ATOM 2288 C CA . ASN A 1 288 ? 11.804 0.328 -18.090 1.00 58.69 288 ASN A CA 1
ATOM 2289 C C . ASN A 1 288 ? 13.075 -0.520 -18.175 1.00 58.69 288 ASN A C 1
ATOM 2291 O O . ASN A 1 288 ? 14.107 -0.023 -18.620 1.00 58.69 288 ASN A O 1
ATOM 2295 N N . LEU A 1 289 ? 13.005 -1.809 -17.825 1.00 62.12 289 LEU A N 1
ATOM 2296 C CA . LEU A 1 289 ? 14.118 -2.739 -18.032 1.00 62.12 289 LEU A CA 1
ATOM 2297 C C . LEU A 1 289 ? 14.507 -2.814 -19.517 1.00 62.12 289 LEU A C 1
ATOM 2299 O O . LEU A 1 289 ? 15.695 -2.797 -19.841 1.00 62.12 289 LEU A O 1
ATOM 2303 N N . LEU A 1 290 ? 13.514 -2.853 -20.412 1.00 63.56 290 LEU A N 1
ATOM 2304 C CA . LEU A 1 290 ? 13.733 -2.812 -21.857 1.00 63.56 290 LEU A CA 1
ATOM 2305 C C . LEU A 1 290 ? 14.335 -1.473 -22.306 1.00 63.56 290 LEU A C 1
ATOM 2307 O O . LEU A 1 290 ? 15.304 -1.493 -23.053 1.00 63.56 290 LEU A O 1
ATOM 2311 N N . CYS A 1 291 ? 13.862 -0.330 -21.802 1.00 63.56 291 CYS A N 1
ATOM 2312 C CA . CYS A 1 291 ? 14.434 0.985 -22.115 1.00 63.56 291 CYS A CA 1
ATOM 2313 C C . CYS A 1 291 ? 15.882 1.128 -21.638 1.00 63.56 291 CYS A C 1
ATOM 2315 O O . CYS A 1 291 ? 16.732 1.615 -22.383 1.00 63.56 291 CYS A O 1
ATOM 2317 N N . VAL A 1 292 ? 16.199 0.672 -20.422 1.00 65.00 292 VAL A N 1
ATOM 2318 C CA . VAL A 1 292 ? 17.580 0.637 -19.927 1.00 65.00 292 VAL A CA 1
ATOM 2319 C C . VAL A 1 292 ? 18.416 -0.245 -20.849 1.00 65.00 292 VAL A C 1
ATOM 2321 O O . VAL A 1 292 ? 19.436 0.213 -21.356 1.00 65.00 292 VAL A O 1
ATOM 2324 N N . ALA A 1 293 ? 17.958 -1.457 -21.172 1.00 64.56 293 ALA A N 1
ATOM 2325 C CA . ALA A 1 293 ? 18.646 -2.328 -22.123 1.00 64.56 293 ALA A CA 1
ATOM 2326 C C . ALA A 1 293 ? 18.866 -1.649 -23.490 1.00 64.56 293 ALA A C 1
ATOM 2328 O O . ALA A 1 293 ? 19.959 -1.718 -24.053 1.00 64.56 293 ALA A O 1
ATOM 2329 N N . GLU A 1 294 ? 17.858 -0.943 -24.002 1.00 63.31 294 GLU A N 1
ATOM 2330 C CA . GLU A 1 294 ? 17.878 -0.256 -25.292 1.00 63.31 294 GLU A CA 1
ATOM 2331 C C . GLU A 1 294 ? 18.800 0.966 -25.321 1.00 63.31 294 GLU A C 1
ATOM 2333 O O . GLU A 1 294 ? 19.505 1.160 -26.312 1.00 63.31 294 GLU A O 1
ATOM 2338 N N . THR A 1 295 ? 18.903 1.747 -24.241 1.00 65.88 295 THR A N 1
ATOM 2339 C CA . THR A 1 295 ? 19.894 2.840 -24.162 1.00 65.88 295 THR A CA 1
ATOM 2340 C C . THR A 1 295 ? 21.328 2.321 -24.298 1.00 65.88 295 THR A C 1
ATOM 2342 O O . THR A 1 295 ? 22.159 2.952 -24.955 1.00 65.88 295 THR A O 1
ATOM 2345 N N . PHE A 1 296 ? 21.619 1.120 -23.790 1.00 65.19 296 PHE A N 1
ATOM 2346 C CA . PHE A 1 296 ? 22.912 0.467 -24.013 1.00 65.19 296 PHE A CA 1
ATOM 2347 C C . PHE A 1 296 ? 23.055 -0.106 -25.426 1.00 65.19 296 PHE A C 1
ATOM 2349 O O . PHE A 1 296 ? 24.155 -0.061 -25.985 1.00 65.19 296 PHE A O 1
ATOM 2356 N N . LEU A 1 297 ? 21.970 -0.580 -26.050 1.00 64.00 297 LEU A N 1
ATOM 2357 C CA . LEU A 1 297 ? 21.988 -0.957 -27.468 1.00 64.00 297 LEU A CA 1
ATOM 2358 C C . LEU A 1 297 ? 22.311 0.247 -28.367 1.00 64.00 297 LEU A C 1
ATOM 2360 O O . LEU A 1 297 ? 23.046 0.082 -29.336 1.00 64.00 297 LEU A O 1
ATOM 2364 N N . ILE A 1 298 ? 21.871 1.459 -28.011 1.00 64.12 298 ILE A N 1
ATOM 2365 C CA . ILE A 1 298 ? 22.223 2.712 -28.711 1.00 64.12 298 ILE A CA 1
ATOM 2366 C C . ILE A 1 298 ? 23.723 3.053 -28.571 1.00 64.12 298 ILE A C 1
ATOM 2368 O O . ILE A 1 298 ? 24.292 3.718 -29.439 1.00 64.12 298 ILE A O 1
ATOM 2372 N N . LEU A 1 299 ? 24.411 2.552 -27.538 1.00 64.19 299 LEU A N 1
ATOM 2373 C CA . LEU A 1 299 ? 25.863 2.717 -27.377 1.00 64.19 299 LEU A CA 1
ATOM 2374 C C . LEU A 1 299 ? 26.684 1.717 -28.211 1.00 64.19 299 LEU A C 1
ATOM 2376 O O . LEU A 1 299 ? 27.838 2.004 -28.544 1.00 64.19 299 LEU A O 1
ATOM 2380 N N . LEU A 1 300 ? 26.120 0.570 -28.605 1.00 65.19 300 LEU A N 1
ATOM 2381 C CA . LEU A 1 300 ? 26.817 -0.419 -29.442 1.00 65.19 300 LEU A CA 1
ATOM 2382 C C . LEU A 1 300 ? 27.312 0.160 -30.789 1.00 65.19 300 LEU A C 1
ATOM 2384 O O . LEU A 1 300 ? 28.489 -0.048 -31.108 1.00 65.19 300 LEU A O 1
ATOM 2388 N N . PRO A 1 301 ? 26.524 0.943 -31.551 1.00 62.50 301 PRO A N 1
ATOM 2389 C CA . PRO A 1 301 ? 26.991 1.609 -32.768 1.00 62.50 301 PRO A CA 1
ATOM 2390 C C . PRO A 1 301 ? 28.231 2.497 -32.555 1.00 62.50 301 PRO A C 1
ATOM 2392 O O . PRO A 1 301 ? 29.172 2.465 -33.360 1.00 62.50 301 PRO A O 1
ATOM 2395 N N . VAL A 1 302 ? 28.293 3.221 -31.425 1.00 62.09 302 VAL A N 1
ATOM 2396 C CA . VAL A 1 302 ? 29.429 4.087 -31.047 1.00 62.09 302 VAL A CA 1
ATOM 2397 C C . VAL A 1 302 ? 30.699 3.269 -30.836 1.00 62.09 302 VAL A C 1
ATOM 2399 O O . VAL A 1 302 ? 31.791 3.642 -31.272 1.00 62.09 302 VAL A O 1
ATOM 2402 N N . THR A 1 303 ? 30.578 2.097 -30.225 1.00 60.56 303 THR A N 1
ATOM 2403 C CA . THR A 1 303 ? 31.736 1.232 -29.970 1.00 60.56 303 THR A CA 1
ATOM 2404 C C . THR A 1 303 ? 32.333 0.623 -31.246 1.00 60.56 303 THR A C 1
ATOM 2406 O O . THR A 1 303 ? 33.523 0.274 -31.296 1.00 60.56 303 THR A O 1
ATOM 2409 N N . ALA A 1 304 ? 31.537 0.569 -32.320 1.00 65.12 304 ALA A N 1
ATOM 2410 C CA . ALA A 1 304 ? 31.951 0.135 -33.646 1.00 65.12 304 ALA A CA 1
ATOM 2411 C C . ALA A 1 304 ? 32.521 1.269 -34.519 1.00 65.12 304 ALA A C 1
ATOM 2413 O O . ALA A 1 304 ? 33.018 0.975 -35.611 1.00 65.12 304 ALA A O 1
ATOM 2414 N N . ILE A 1 305 ? 32.562 2.531 -34.055 1.00 68.12 305 ILE A N 1
ATOM 2415 C CA . ILE A 1 305 ? 33.085 3.692 -34.814 1.00 68.12 305 ILE A CA 1
ATOM 2416 C C . ILE A 1 305 ? 34.464 3.414 -35.408 1.00 68.12 305 ILE A C 1
ATOM 2418 O O . ILE A 1 305 ? 34.756 3.797 -36.539 1.00 68.12 305 ILE A O 1
ATOM 2422 N N . ARG A 1 306 ? 35.332 2.688 -34.696 1.00 66.75 306 ARG A N 1
ATOM 2423 C CA . ARG A 1 306 ? 36.655 2.347 -35.227 1.00 66.75 306 ARG A CA 1
ATOM 2424 C C . ARG A 1 306 ? 36.600 1.343 -36.383 1.00 66.75 306 ARG A C 1
ATOM 2426 O O . ARG A 1 306 ? 37.412 1.454 -37.305 1.00 66.75 306 ARG A O 1
ATOM 2433 N N . LYS A 1 307 ? 35.683 0.366 -36.346 1.00 70.62 307 LYS A N 1
ATOM 2434 C CA . LYS A 1 307 ? 35.433 -0.561 -37.467 1.00 70.62 307 LYS A CA 1
ATOM 2435 C C . LYS A 1 307 ? 34.847 0.224 -38.647 1.00 70.62 307 LYS A C 1
ATOM 2437 O O . LYS A 1 307 ? 35.394 0.125 -39.744 1.00 70.62 307 LYS A O 1
ATOM 2442 N N . LYS A 1 308 ? 33.867 1.099 -38.383 1.00 74.56 308 LYS A N 1
ATOM 2443 C CA . LYS A 1 308 ? 33.244 2.008 -39.362 1.00 74.56 308 LYS A CA 1
ATOM 2444 C C . LYS A 1 308 ? 34.299 2.903 -40.045 1.00 74.56 308 LYS A C 1
ATOM 2446 O O . LYS A 1 308 ? 34.439 2.914 -41.264 1.00 74.56 308 LYS A O 1
ATOM 2451 N N . TYR A 1 309 ? 35.177 3.550 -39.281 1.00 73.12 309 TYR A N 1
ATOM 2452 C CA . TYR A 1 309 ? 36.243 4.393 -39.837 1.00 73.12 309 TYR A CA 1
ATOM 2453 C C . TYR A 1 309 ? 37.273 3.601 -40.663 1.00 73.12 309 TYR A C 1
ATOM 2455 O O . TYR A 1 309 ? 37.781 4.090 -41.676 1.00 73.12 309 TYR A O 1
ATOM 2463 N N . ARG A 1 310 ? 37.583 2.356 -40.269 1.00 72.69 310 ARG A N 1
ATOM 2464 C CA . ARG A 1 310 ? 38.448 1.468 -41.065 1.00 72.69 310 ARG A CA 1
ATOM 2465 C C . ARG A 1 310 ? 37.801 1.084 -42.395 1.00 72.69 310 ARG A C 1
ATOM 2467 O O . ARG A 1 310 ? 38.499 1.134 -43.403 1.00 72.69 310 ARG A O 1
ATOM 2474 N N . GLN A 1 311 ? 36.510 0.753 -42.406 1.00 75.06 311 GLN A N 1
ATOM 2475 C CA . GLN A 1 311 ? 35.752 0.459 -43.629 1.00 75.06 311 GLN A CA 1
ATOM 2476 C C . GLN A 1 311 ? 35.717 1.662 -44.580 1.00 75.06 311 GLN A C 1
ATOM 2478 O O . GLN A 1 311 ? 35.982 1.501 -45.769 1.00 75.06 311 GLN A O 1
ATOM 2483 N N . ILE A 1 312 ? 35.502 2.877 -44.064 1.00 77.44 312 ILE A N 1
ATOM 2484 C CA . ILE A 1 312 ? 35.564 4.119 -44.856 1.00 77.44 312 ILE A CA 1
ATOM 2485 C C . ILE A 1 312 ? 36.965 4.324 -45.448 1.00 77.44 312 ILE A C 1
ATOM 2487 O O . ILE A 1 312 ? 37.116 4.563 -46.646 1.00 77.44 312 ILE A O 1
ATOM 2491 N N . SER A 1 313 ? 38.011 4.218 -44.619 1.00 75.38 313 SER A N 1
ATOM 2492 C CA . SER A 1 313 ? 39.396 4.393 -45.074 1.00 75.38 313 SER A CA 1
ATOM 2493 C C . SER A 1 313 ? 39.790 3.359 -46.128 1.00 75.38 313 SER A C 1
ATOM 2495 O O . SER A 1 313 ? 40.506 3.694 -47.071 1.00 75.38 313 SER A O 1
ATOM 2497 N N . TYR A 1 314 ? 39.324 2.119 -45.980 1.00 78.00 314 TYR A N 1
ATOM 2498 C CA . TYR A 1 314 ? 39.563 1.056 -46.946 1.00 78.00 314 TYR A CA 1
ATOM 2499 C C . TYR A 1 314 ? 38.799 1.306 -48.252 1.00 78.00 314 TYR A C 1
ATOM 2501 O O . TYR A 1 314 ? 39.421 1.308 -49.309 1.00 78.00 314 TYR A O 1
ATOM 2509 N N . SER A 1 315 ? 37.503 1.628 -48.183 1.00 79.06 315 SER A N 1
ATOM 2510 C CA . SER A 1 315 ? 36.664 1.909 -49.360 1.00 79.06 315 SER A CA 1
ATOM 2511 C C . SER A 1 315 ? 37.248 3.041 -50.213 1.00 79.06 315 SER A C 1
ATOM 2513 O O . SER A 1 315 ? 37.355 2.907 -51.429 1.00 79.06 315 SER A O 1
ATOM 2515 N N . LYS A 1 316 ? 37.727 4.123 -49.576 1.00 79.81 316 LYS A N 1
ATOM 2516 C CA . LYS A 1 316 ? 38.409 5.234 -50.268 1.00 79.81 316 LYS A CA 1
ATOM 2517 C C . LYS A 1 316 ? 39.718 4.802 -50.936 1.00 79.81 316 LYS A C 1
ATOM 2519 O O . LYS A 1 316 ? 40.021 5.261 -52.031 1.00 79.81 316 LYS A O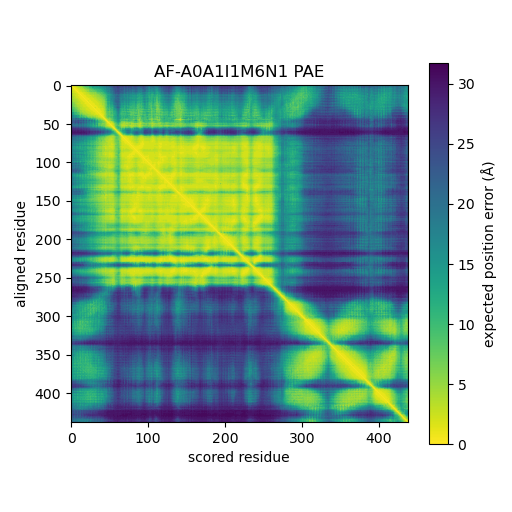 1
ATOM 2524 N N . LYS A 1 317 ? 40.505 3.935 -50.288 1.00 79.88 317 LYS A N 1
ATOM 2525 C CA . LYS A 1 317 ? 41.757 3.409 -50.862 1.00 79.88 317 LYS A CA 1
ATOM 2526 C C . LYS A 1 317 ? 41.502 2.465 -52.032 1.00 79.88 317 LYS A C 1
ATOM 2528 O O . LYS A 1 317 ? 42.272 2.498 -52.983 1.00 79.88 317 LYS A O 1
ATOM 2533 N N . LEU A 1 318 ? 40.461 1.638 -51.949 1.00 79.75 318 LEU A N 1
ATOM 2534 C CA . LEU A 1 318 ? 40.083 0.715 -53.014 1.00 79.75 318 LEU A CA 1
ATOM 2535 C C . LEU A 1 318 ? 39.587 1.476 -54.247 1.00 79.75 318 LEU A C 1
ATOM 2537 O O . LEU A 1 318 ? 40.105 1.240 -55.329 1.00 79.75 318 LEU A O 1
ATOM 2541 N N . ALA A 1 319 ? 38.689 2.452 -54.069 1.00 79.62 319 ALA A N 1
ATOM 2542 C CA . ALA A 1 319 ? 38.229 3.309 -55.164 1.00 79.62 319 ALA A CA 1
ATOM 2543 C C . ALA A 1 319 ? 39.399 4.037 -55.849 1.00 79.62 319 ALA A C 1
ATOM 2545 O O . ALA A 1 319 ? 39.517 4.016 -57.067 1.00 79.62 319 ALA A O 1
ATOM 2546 N N . LYS A 1 320 ? 40.336 4.589 -55.063 1.00 80.81 320 LYS A N 1
ATOM 2547 C CA . LYS A 1 320 ? 41.528 5.245 -55.616 1.00 80.81 320 LYS A CA 1
ATOM 2548 C C . LYS A 1 320 ? 42.422 4.285 -56.411 1.00 80.81 320 LYS A C 1
ATOM 2550 O O . LYS A 1 320 ? 42.962 4.675 -57.434 1.00 80.81 320 LYS A O 1
ATOM 2555 N N . LYS A 1 321 ? 42.601 3.046 -55.937 1.00 80.12 321 LYS A N 1
ATOM 2556 C CA . LYS A 1 321 ? 43.390 2.037 -56.659 1.00 80.12 321 LYS A CA 1
ATOM 2557 C C . LYS A 1 321 ? 42.749 1.662 -57.991 1.00 80.12 321 LYS A C 1
ATOM 2559 O O . LYS A 1 321 ? 43.471 1.580 -58.968 1.00 80.12 321 LYS A O 1
ATOM 2564 N N . LEU A 1 322 ? 41.433 1.457 -58.013 1.00 76.50 322 LEU A N 1
ATOM 2565 C CA . LEU A 1 322 ? 40.696 1.140 -59.239 1.00 76.50 322 LEU A CA 1
ATOM 2566 C C . LEU A 1 322 ? 40.805 2.285 -60.259 1.00 76.50 322 LEU A C 1
ATOM 2568 O O . LEU A 1 322 ? 41.118 2.037 -61.414 1.00 76.50 322 LEU A O 1
ATOM 2572 N N . GLU A 1 323 ? 40.675 3.540 -59.813 1.00 77.62 323 GLU A N 1
ATOM 2573 C CA . GLU A 1 323 ? 40.893 4.724 -60.662 1.00 77.62 323 GLU A CA 1
ATOM 2574 C C . GLU A 1 323 ? 42.338 4.820 -61.193 1.00 77.62 323 GLU A C 1
ATOM 2576 O O . GLU A 1 323 ? 42.556 5.166 -62.350 1.00 77.62 323 GLU A O 1
ATOM 2581 N N . GLU A 1 324 ? 43.342 4.506 -60.364 1.00 77.62 324 GLU A N 1
ATOM 2582 C CA . GLU A 1 324 ? 44.755 4.497 -60.774 1.00 77.62 324 GLU A CA 1
ATOM 2583 C C . GLU A 1 324 ? 45.085 3.352 -61.757 1.00 77.62 324 GLU A C 1
ATOM 2585 O O . GLU A 1 324 ? 45.975 3.532 -62.589 1.00 77.62 324 GLU A O 1
ATOM 2590 N N . THR A 1 325 ? 44.403 2.202 -61.671 1.00 72.06 325 THR A N 1
ATOM 2591 C CA . THR A 1 325 ? 44.543 1.075 -62.614 1.00 72.06 325 THR A CA 1
ATOM 2592 C C . THR A 1 325 ? 43.921 1.414 -63.968 1.00 72.06 325 THR A C 1
ATOM 2594 O O . THR A 1 325 ? 44.631 1.365 -64.967 1.00 72.06 325 THR A O 1
ATOM 2597 N N . ASP A 1 326 ? 42.675 1.902 -63.994 1.00 67.00 326 ASP A N 1
ATOM 2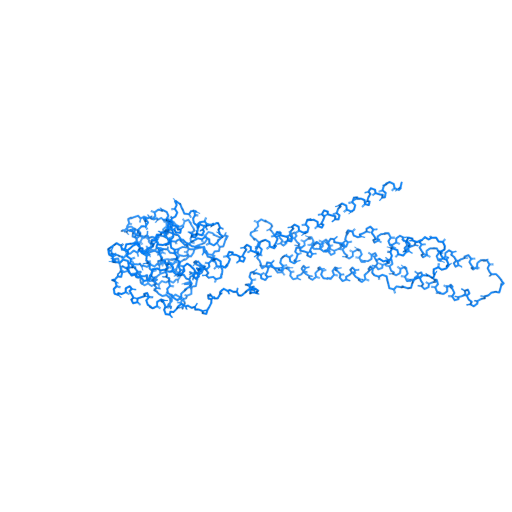598 C CA . ASP A 1 326 ? 42.008 2.336 -65.234 1.00 67.00 326 ASP A CA 1
ATOM 2599 C C . ASP A 1 326 ? 42.814 3.427 -65.968 1.00 67.00 326 ASP A C 1
ATOM 2601 O O . ASP A 1 326 ? 42.962 3.402 -67.190 1.00 67.00 326 ASP A O 1
ATOM 2605 N N . CYS A 1 327 ? 43.409 4.379 -65.233 1.00 61.97 327 CYS A N 1
ATOM 2606 C CA . CYS A 1 327 ? 44.285 5.391 -65.831 1.00 61.97 327 CYS A CA 1
ATOM 2607 C C . CYS A 1 327 ? 45.571 4.801 -66.435 1.00 61.97 327 CYS A C 1
ATOM 2609 O O . CYS A 1 327 ? 46.068 5.341 -67.422 1.00 61.97 327 CYS A O 1
ATOM 2611 N N . LYS A 1 328 ? 46.138 3.730 -65.871 1.00 64.44 328 LYS A N 1
ATOM 2612 C CA . LYS A 1 328 ? 47.353 3.097 -66.413 1.00 64.44 328 LYS A CA 1
ATOM 2613 C C . LYS A 1 328 ? 47.064 2.280 -67.661 1.00 64.44 328 LYS A C 1
ATOM 2615 O O . LYS A 1 328 ? 47.779 2.453 -68.644 1.00 64.44 328 LYS A O 1
ATOM 2620 N N . ASP A 1 329 ? 45.992 1.497 -67.650 1.00 61.72 329 ASP A N 1
ATOM 2621 C CA . ASP A 1 329 ? 45.591 0.686 -68.802 1.00 61.72 329 ASP A CA 1
ATOM 2622 C C . ASP A 1 329 ? 45.242 1.589 -70.000 1.00 61.72 329 ASP A C 1
ATOM 2624 O O . ASP A 1 329 ? 45.681 1.342 -71.122 1.00 61.72 329 ASP A O 1
ATOM 2628 N N . SER A 1 330 ? 44.609 2.746 -69.749 1.00 59.31 330 SER A N 1
ATOM 2629 C CA . SER A 1 330 ? 44.347 3.767 -70.781 1.00 59.31 330 SER A CA 1
ATOM 2630 C C . SER A 1 330 ? 45.604 4.426 -71.381 1.00 59.31 330 SER A C 1
ATOM 2632 O O . SER A 1 330 ? 45.536 5.020 -72.458 1.00 59.31 330 SER A O 1
ATOM 2634 N N . HIS A 1 331 ? 46.748 4.352 -70.690 1.00 58.06 331 HIS A N 1
ATOM 2635 C CA . HIS A 1 331 ? 48.023 4.919 -71.138 1.00 58.06 331 HIS A CA 1
ATOM 2636 C C . HIS A 1 331 ? 48.957 3.880 -71.776 1.00 58.06 331 HIS A C 1
ATOM 2638 O O . HIS A 1 331 ? 49.776 4.262 -72.614 1.00 58.06 331 HIS A O 1
ATOM 2644 N N . GLU A 1 332 ? 48.863 2.605 -71.386 1.00 57.69 332 GLU A N 1
ATOM 2645 C CA . GLU A 1 332 ? 49.728 1.530 -71.887 1.00 57.69 332 GLU A CA 1
ATOM 2646 C C . GLU A 1 332 ? 49.200 0.871 -73.169 1.00 57.69 332 GLU A C 1
ATOM 2648 O O . GLU A 1 332 ? 50.018 0.360 -73.939 1.00 57.69 332 GLU A O 1
ATOM 2653 N N . ASN A 1 333 ? 47.893 0.937 -73.464 1.00 54.72 333 ASN A N 1
ATOM 2654 C CA . ASN A 1 333 ? 47.329 0.227 -74.611 1.00 54.72 333 ASN A CA 1
ATOM 2655 C C . ASN A 1 333 ? 46.964 1.131 -75.806 1.00 54.72 333 ASN A C 1
ATOM 2657 O O . ASN A 1 333 ? 45.938 1.806 -75.830 1.00 54.72 333 ASN A O 1
ATOM 2661 N N . TYR A 1 334 ? 47.833 1.129 -76.825 1.00 52.66 334 TYR A N 1
ATOM 2662 C CA . TYR A 1 334 ? 47.583 1.717 -78.152 1.00 52.66 334 TYR A CA 1
ATOM 2663 C C . TYR A 1 334 ? 47.402 0.660 -79.258 1.00 52.66 334 TYR A C 1
ATOM 2665 O O . TYR A 1 334 ? 47.148 1.034 -80.402 1.00 52.66 334 TYR A O 1
ATOM 2673 N N . GLU A 1 335 ? 47.493 -0.642 -78.958 1.00 53.09 335 GLU A N 1
ATOM 2674 C CA . GLU A 1 335 ? 47.296 -1.701 -79.955 1.00 53.09 335 GLU A CA 1
ATOM 2675 C C . GLU A 1 335 ? 46.576 -2.940 -79.383 1.00 53.09 335 GLU A C 1
ATOM 2677 O O . GLU A 1 335 ? 47.152 -3.747 -78.663 1.00 53.09 335 GLU A O 1
ATOM 2682 N N . ASN A 1 336 ? 45.337 -3.135 -79.856 1.00 53.41 336 ASN A N 1
ATOM 2683 C CA . ASN A 1 336 ? 44.572 -4.389 -79.915 1.00 53.41 336 ASN A CA 1
ATOM 2684 C C . ASN A 1 336 ? 44.132 -5.056 -78.592 1.00 53.41 336 ASN A C 1
ATOM 2686 O O . ASN A 1 336 ? 44.614 -6.145 -78.292 1.00 53.41 336 ASN A O 1
ATOM 2690 N N . ASN A 1 337 ? 43.100 -4.515 -77.914 1.00 56.50 337 ASN A N 1
ATOM 2691 C CA . ASN A 1 337 ? 41.921 -5.294 -77.456 1.00 56.50 337 ASN A CA 1
ATOM 2692 C C . ASN A 1 337 ? 40.754 -4.424 -76.896 1.00 56.50 337 ASN A C 1
ATOM 2694 O O . ASN A 1 337 ? 40.262 -4.631 -75.789 1.00 56.50 337 ASN A O 1
ATOM 2698 N N . ASP A 1 338 ? 40.235 -3.477 -77.686 1.00 61.53 338 ASP A N 1
ATOM 2699 C CA . ASP A 1 338 ? 39.277 -2.432 -77.255 1.00 61.53 338 ASP A CA 1
ATOM 2700 C C . ASP A 1 338 ? 37.988 -2.882 -76.529 1.00 61.53 338 ASP A C 1
ATOM 2702 O O . ASP A 1 338 ? 37.331 -2.059 -75.894 1.00 61.53 338 ASP A O 1
ATOM 2706 N N . THR A 1 339 ? 37.539 -4.136 -76.661 1.00 61.50 339 THR A N 1
ATOM 2707 C CA . THR A 1 339 ? 36.202 -4.542 -76.165 1.00 61.50 339 THR A CA 1
ATOM 2708 C C . THR A 1 339 ? 36.225 -5.098 -74.740 1.00 61.50 339 THR A C 1
ATOM 2710 O O . THR A 1 339 ? 35.292 -4.846 -73.977 1.00 61.50 339 THR A O 1
ATOM 2713 N N . GLU A 1 340 ? 37.266 -5.843 -74.362 1.00 62.47 340 GLU A N 1
ATOM 2714 C CA . GLU A 1 340 ? 37.402 -6.384 -72.999 1.00 62.47 340 GLU A CA 1
ATOM 2715 C C . GLU A 1 340 ? 37.877 -5.310 -72.017 1.00 62.47 340 GLU A C 1
ATOM 2717 O O . GLU A 1 340 ? 37.326 -5.207 -70.924 1.00 62.47 340 GLU A O 1
ATOM 2722 N N . GLU A 1 341 ? 38.796 -4.439 -72.436 1.00 62.91 341 GLU A N 1
ATOM 2723 C CA . GLU A 1 341 ? 39.276 -3.321 -71.612 1.00 62.91 341 GLU A CA 1
ATOM 2724 C C . GLU A 1 341 ? 38.185 -2.288 -71.334 1.00 62.91 341 GLU A C 1
ATOM 2726 O O . GLU A 1 341 ? 38.025 -1.848 -70.197 1.00 62.91 341 GLU A O 1
ATOM 2731 N N . ARG A 1 342 ? 37.355 -1.960 -72.337 1.00 63.59 342 ARG A N 1
ATOM 2732 C CA . ARG A 1 342 ? 36.176 -1.103 -72.123 1.00 63.59 342 ARG A CA 1
ATOM 2733 C C . ARG A 1 342 ? 35.197 -1.718 -71.133 1.00 63.59 342 ARG A C 1
ATOM 2735 O O . ARG A 1 342 ? 34.667 -1.005 -70.290 1.00 63.59 342 ARG A O 1
ATOM 2742 N N . ARG A 1 343 ? 34.974 -3.035 -71.202 1.00 65.00 343 ARG A N 1
ATOM 2743 C CA . ARG A 1 343 ? 34.094 -3.737 -70.259 1.00 65.00 343 ARG A CA 1
ATOM 2744 C C . ARG A 1 343 ? 34.668 -3.727 -68.836 1.00 65.00 343 ARG A C 1
ATOM 2746 O O . ARG A 1 343 ? 33.901 -3.539 -67.897 1.00 65.00 343 ARG A O 1
ATOM 2753 N N . CYS A 1 344 ? 35.982 -3.898 -68.685 1.00 65.25 344 CYS A N 1
ATOM 2754 C CA . CYS A 1 344 ? 36.665 -3.823 -67.393 1.00 65.25 344 CYS A CA 1
ATOM 2755 C C . CYS A 1 344 ? 36.583 -2.409 -66.790 1.00 65.25 344 CYS A C 1
ATOM 2757 O O . CYS A 1 344 ? 36.189 -2.257 -65.636 1.00 65.25 344 CYS A O 1
ATOM 2759 N N . SER A 1 345 ? 36.834 -1.369 -67.591 1.00 70.25 345 SER A N 1
ATOM 2760 C CA . SER A 1 345 ? 36.739 0.025 -67.136 1.00 70.25 345 SER A CA 1
ATOM 2761 C C . SER A 1 345 ? 35.303 0.433 -66.767 1.00 70.25 345 SER A C 1
ATOM 2763 O O . SER A 1 345 ? 35.086 1.051 -65.726 1.00 70.25 345 SER A O 1
ATOM 2765 N N . GLU A 1 346 ? 34.289 0.013 -67.534 1.00 76.50 346 GLU A N 1
ATOM 2766 C CA . GLU A 1 346 ? 32.877 0.237 -67.175 1.00 76.50 346 GLU A CA 1
ATOM 2767 C C . GLU A 1 346 ? 32.490 -0.466 -65.856 1.00 76.50 346 GLU A C 1
ATOM 2769 O O . GLU A 1 346 ? 31.735 0.081 -65.044 1.00 76.50 346 GLU A O 1
ATOM 2774 N N . GLU A 1 347 ? 33.014 -1.673 -65.609 1.00 77.56 347 GLU A N 1
ATOM 2775 C CA . GLU A 1 347 ? 32.791 -2.409 -64.361 1.00 77.56 347 GLU A CA 1
ATOM 2776 C C . GLU A 1 347 ? 33.505 -1.747 -63.169 1.00 77.56 347 GLU A C 1
ATOM 2778 O O . GLU A 1 347 ? 32.898 -1.576 -62.104 1.00 77.56 347 GLU A O 1
ATOM 2783 N N . ASN A 1 348 ? 34.748 -1.292 -63.353 1.00 76.38 348 ASN A N 1
ATOM 2784 C CA . ASN A 1 348 ? 35.519 -0.561 -62.347 1.00 76.38 348 ASN A CA 1
ATOM 2785 C C . ASN A 1 348 ? 34.882 0.791 -61.999 1.00 76.38 348 ASN A C 1
ATOM 2787 O O . ASN A 1 348 ? 34.793 1.139 -60.816 1.00 76.38 348 ASN A O 1
ATOM 2791 N N . GLU A 1 349 ? 34.367 1.528 -62.987 1.00 80.00 349 GLU A N 1
ATOM 2792 C CA . GLU A 1 349 ? 33.650 2.787 -62.769 1.00 80.00 349 GLU A CA 1
ATOM 2793 C C . GLU A 1 349 ? 32.381 2.568 -61.926 1.00 80.00 349 GLU A C 1
ATOM 2795 O O . GLU A 1 349 ? 32.125 3.299 -60.957 1.00 80.00 349 GLU A O 1
ATOM 2800 N N . GLU A 1 350 ? 31.605 1.522 -62.225 1.00 82.31 350 GLU A N 1
ATOM 2801 C CA . GLU A 1 350 ? 30.396 1.189 -61.469 1.00 82.31 350 GLU A CA 1
ATOM 2802 C C . GLU A 1 350 ? 30.726 0.733 -60.034 1.00 82.31 350 GLU A C 1
ATOM 2804 O O . GLU A 1 350 ? 30.062 1.163 -59.083 1.00 82.31 350 GLU A O 1
ATOM 2809 N N . ILE A 1 351 ? 31.795 -0.049 -59.827 1.00 79.69 351 ILE A N 1
ATOM 2810 C CA . ILE A 1 351 ? 32.280 -0.426 -58.486 1.00 79.69 351 ILE A CA 1
ATOM 2811 C C . ILE A 1 351 ? 32.744 0.814 -57.703 1.00 79.69 351 ILE A C 1
ATOM 2813 O O . ILE A 1 351 ? 32.362 0.995 -56.541 1.00 79.69 351 ILE A O 1
ATOM 2817 N N . CYS A 1 352 ? 33.501 1.723 -58.323 1.00 78.94 352 CYS A N 1
ATOM 2818 C CA . CYS A 1 352 ? 33.926 2.987 -57.714 1.00 78.94 352 CYS A CA 1
ATOM 2819 C C . CYS A 1 352 ? 32.732 3.848 -57.286 1.00 78.94 352 CYS A C 1
ATOM 2821 O O . CYS A 1 352 ? 32.697 4.382 -56.169 1.00 78.94 352 CYS A O 1
ATOM 2823 N N . LYS A 1 353 ? 31.704 3.936 -58.134 1.00 82.81 353 LYS A N 1
ATOM 2824 C CA . LYS A 1 353 ? 30.453 4.641 -57.833 1.00 82.81 353 LYS A CA 1
ATOM 2825 C C . LYS A 1 353 ? 29.707 3.998 -56.663 1.00 82.81 353 LYS A C 1
ATOM 2827 O O . LYS A 1 353 ? 29.193 4.712 -55.796 1.00 82.81 353 LYS A O 1
ATOM 2832 N N . GLN A 1 354 ? 29.679 2.667 -56.587 1.00 83.75 354 GLN A N 1
ATOM 2833 C CA . GLN A 1 354 ? 29.091 1.926 -55.465 1.00 83.75 354 GLN A CA 1
ATOM 2834 C C . GLN A 1 354 ? 29.856 2.154 -54.152 1.00 83.75 354 GLN A C 1
ATOM 2836 O O . GLN A 1 354 ? 29.223 2.406 -53.122 1.00 83.75 354 GLN A O 1
ATOM 2841 N N . LEU A 1 355 ? 31.193 2.155 -54.183 1.00 79.31 355 LEU A N 1
ATOM 2842 C CA . LEU A 1 355 ? 32.054 2.413 -53.021 1.00 79.31 355 LEU A CA 1
ATOM 2843 C C . LEU A 1 355 ? 31.933 3.852 -52.500 1.00 79.31 355 LEU A C 1
ATOM 2845 O O . LEU A 1 355 ? 31.866 4.062 -51.283 1.00 79.31 355 LEU A O 1
ATOM 2849 N N . ARG A 1 356 ? 31.855 4.849 -53.393 1.00 81.31 356 ARG A N 1
ATOM 2850 C CA . ARG A 1 356 ? 31.616 6.254 -53.014 1.00 81.31 356 ARG A CA 1
ATOM 2851 C C . ARG A 1 356 ? 30.240 6.419 -52.363 1.00 81.31 356 ARG A C 1
ATOM 2853 O O . ARG A 1 356 ? 30.165 6.880 -51.229 1.00 81.31 356 ARG A O 1
ATOM 2860 N N . ARG A 1 357 ? 29.174 5.900 -52.991 1.00 82.38 357 ARG A N 1
ATOM 2861 C CA . ARG A 1 357 ? 27.813 5.895 -52.410 1.00 82.38 357 ARG A CA 1
ATOM 2862 C C . ARG A 1 357 ? 27.735 5.165 -51.069 1.00 82.38 357 ARG A C 1
ATOM 2864 O O . ARG A 1 357 ? 26.911 5.515 -50.229 1.00 82.38 357 ARG A O 1
ATOM 2871 N N . PHE A 1 358 ? 28.510 4.100 -50.876 1.00 81.19 358 PHE A N 1
ATOM 2872 C CA . PHE A 1 358 ? 28.591 3.401 -49.592 1.00 81.19 358 PHE A CA 1
ATOM 2873 C C . PHE A 1 358 ? 29.281 4.261 -48.529 1.00 81.19 358 PHE A C 1
ATOM 2875 O O . PHE A 1 358 ? 28.771 4.399 -47.422 1.00 81.19 358 PHE A O 1
ATOM 2882 N N . THR A 1 359 ? 30.390 4.902 -48.890 1.00 80.19 359 THR A N 1
ATOM 2883 C CA . THR A 1 359 ? 31.139 5.796 -48.000 1.00 80.19 359 THR A CA 1
ATOM 2884 C C . THR A 1 359 ? 30.299 6.998 -47.556 1.00 80.19 359 THR A C 1
ATOM 2886 O O . THR A 1 359 ? 30.295 7.334 -46.372 1.00 80.19 359 THR A O 1
ATOM 2889 N N . ASP A 1 360 ? 29.545 7.604 -48.475 1.00 81.44 360 ASP A N 1
ATOM 2890 C CA . ASP A 1 360 ? 28.642 8.718 -48.167 1.00 81.44 360 ASP A CA 1
ATOM 2891 C C . ASP A 1 360 ? 27.493 8.268 -47.255 1.00 81.44 360 ASP A C 1
ATOM 2893 O O . ASP A 1 360 ? 27.201 8.926 -46.256 1.00 81.44 360 ASP A O 1
ATOM 2897 N N . ARG A 1 361 ? 26.898 7.095 -47.523 1.00 82.50 361 ARG A N 1
ATOM 2898 C CA . ARG A 1 361 ? 25.873 6.496 -46.651 1.00 82.50 361 ARG A CA 1
ATOM 2899 C C . ARG A 1 361 ? 26.390 6.210 -45.243 1.00 82.50 361 ARG A C 1
ATOM 2901 O O . ARG A 1 361 ? 25.679 6.492 -44.285 1.00 82.50 361 ARG A O 1
ATOM 2908 N N . MET A 1 362 ? 27.619 5.714 -45.100 1.00 79.38 362 MET A N 1
ATOM 2909 C CA . MET A 1 362 ? 28.240 5.500 -43.789 1.00 79.38 362 MET A CA 1
ATOM 2910 C C . MET A 1 362 ? 28.497 6.811 -43.037 1.00 79.38 362 MET A C 1
ATOM 2912 O O . MET A 1 362 ? 28.279 6.869 -41.829 1.00 79.38 362 MET A O 1
ATOM 2916 N N . HIS A 1 363 ? 28.956 7.861 -43.728 1.00 78.06 363 HIS A N 1
ATOM 2917 C CA . HIS A 1 363 ? 29.150 9.178 -43.115 1.00 78.06 363 HIS A CA 1
ATOM 2918 C C . HIS A 1 363 ? 27.825 9.774 -42.628 1.00 78.06 363 HIS A C 1
ATOM 2920 O O . HIS A 1 363 ? 27.762 10.262 -41.502 1.00 78.06 363 HIS A O 1
ATOM 2926 N N . ILE A 1 364 ? 26.771 9.690 -43.444 1.00 83.06 364 ILE A N 1
ATOM 2927 C CA . ILE A 1 364 ? 25.427 10.147 -43.076 1.00 83.06 364 ILE A CA 1
ATOM 2928 C C . ILE A 1 364 ? 24.891 9.328 -41.894 1.00 83.06 364 ILE A C 1
ATOM 2930 O O . ILE A 1 364 ? 24.449 9.920 -40.915 1.00 83.06 364 ILE A O 1
ATOM 2934 N N . GLY A 1 365 ? 24.998 7.995 -41.939 1.00 79.94 365 GLY A N 1
ATOM 2935 C CA . GLY A 1 365 ? 24.566 7.109 -40.850 1.00 79.94 365 GLY A CA 1
ATOM 2936 C C . GLY A 1 365 ? 25.225 7.445 -39.515 1.00 79.94 365 GLY A C 1
ATOM 2937 O O . GLY A 1 365 ? 24.528 7.681 -38.535 1.00 79.94 365 GLY A O 1
ATOM 2938 N N . MET A 1 366 ? 26.554 7.611 -39.508 1.00 78.69 366 MET A N 1
ATOM 2939 C CA . MET A 1 366 ? 27.294 8.015 -38.307 1.00 78.69 366 MET A CA 1
ATOM 2940 C C . MET A 1 366 ? 26.834 9.366 -37.741 1.00 78.69 366 MET A C 1
ATOM 2942 O O . MET A 1 366 ? 26.782 9.533 -36.526 1.00 78.69 366 MET A O 1
ATOM 2946 N N . ILE A 1 367 ? 26.535 10.350 -38.597 1.00 82.56 367 ILE A N 1
ATOM 2947 C CA . ILE A 1 367 ? 26.037 11.657 -38.142 1.00 82.56 367 ILE A CA 1
ATOM 2948 C C . ILE A 1 367 ? 24.658 11.493 -37.501 1.00 82.56 367 ILE A C 1
ATOM 2950 O O . ILE A 1 367 ? 24.425 12.033 -36.422 1.00 82.56 367 ILE A O 1
ATOM 2954 N N . VAL A 1 368 ? 23.764 10.734 -38.139 1.00 83.06 368 VAL A N 1
ATOM 2955 C CA . VAL A 1 368 ? 22.406 10.512 -37.635 1.00 83.06 368 VAL A CA 1
ATOM 2956 C C . VAL A 1 368 ? 22.420 9.743 -36.311 1.00 83.06 368 VAL A C 1
ATOM 2958 O O . VAL A 1 368 ? 21.726 10.154 -35.387 1.00 83.06 368 VAL A O 1
ATOM 2961 N N . GLU A 1 369 ? 23.249 8.707 -36.161 1.00 78.56 369 GLU A N 1
ATOM 2962 C CA . GLU A 1 369 ? 23.439 8.004 -34.881 1.00 78.56 369 GLU A CA 1
ATOM 2963 C C . GLU A 1 369 ? 23.908 8.940 -33.768 1.00 78.56 369 GLU A C 1
ATOM 2965 O O . GLU A 1 369 ? 23.353 8.920 -32.673 1.00 78.56 369 GLU A O 1
ATOM 2970 N N . CYS A 1 370 ? 24.915 9.778 -34.036 1.00 78.12 370 CYS A N 1
ATOM 2971 C CA . CYS A 1 370 ? 25.408 10.743 -33.055 1.00 78.12 370 CYS A CA 1
ATOM 2972 C C . CYS A 1 370 ? 24.304 11.717 -32.627 1.00 78.12 370 CYS A C 1
ATOM 2974 O O . CYS A 1 370 ? 24.192 12.034 -31.445 1.00 78.12 370 CYS A O 1
ATOM 2976 N N . VAL A 1 371 ? 23.477 12.176 -33.570 1.00 83.44 371 VAL A N 1
ATOM 2977 C CA . VAL A 1 371 ? 22.333 13.047 -33.270 1.00 83.44 371 VAL A CA 1
ATOM 2978 C C . VAL A 1 371 ? 21.293 12.308 -32.429 1.00 83.44 371 VAL A C 1
ATOM 2980 O O . VAL A 1 371 ? 20.869 12.844 -31.409 1.00 83.44 371 VAL A O 1
ATOM 2983 N N . LEU A 1 372 ? 20.918 11.080 -32.797 1.00 79.06 372 LEU A N 1
ATOM 2984 C CA . LEU A 1 372 ? 19.957 10.270 -32.040 1.00 79.06 372 LEU A CA 1
ATOM 2985 C C . LEU A 1 372 ? 20.450 9.964 -30.624 1.00 79.06 372 LEU A C 1
ATOM 2987 O O . LEU A 1 372 ? 19.664 10.018 -29.684 1.00 79.06 372 LEU A O 1
ATOM 2991 N N . LEU A 1 373 ? 21.748 9.712 -30.454 1.00 76.06 373 LEU A N 1
ATOM 2992 C CA . LEU A 1 373 ? 22.363 9.505 -29.148 1.00 76.06 373 LEU A CA 1
ATOM 2993 C C . LEU A 1 373 ? 22.317 10.770 -28.288 1.00 76.06 373 LEU A C 1
ATOM 2995 O O . LEU A 1 373 ? 21.949 10.696 -27.120 1.00 76.06 373 LEU A O 1
ATOM 2999 N N . ILE A 1 374 ? 22.636 11.937 -28.855 1.00 80.44 374 ILE A N 1
ATOM 3000 C CA . ILE A 1 374 ?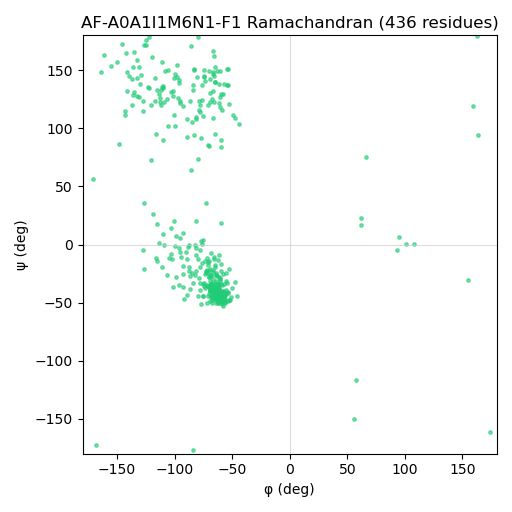 22.531 13.212 -28.132 1.00 80.44 374 ILE A CA 1
ATOM 3001 C C . ILE A 1 374 ? 21.078 13.473 -27.728 1.00 80.44 374 ILE A C 1
ATOM 3003 O O . ILE A 1 374 ? 20.822 13.818 -26.578 1.00 80.44 374 ILE A O 1
ATOM 3007 N N . VAL A 1 375 ? 20.126 13.273 -28.645 1.00 82.06 375 VAL A N 1
ATOM 3008 C CA . VAL A 1 375 ? 18.692 13.425 -28.361 1.00 82.06 375 VAL A CA 1
ATOM 3009 C C . VAL A 1 375 ? 18.256 12.464 -27.257 1.00 82.06 375 VAL A C 1
ATOM 3011 O O . VAL A 1 375 ? 17.590 12.895 -26.324 1.00 82.06 375 VAL A O 1
ATOM 3014 N N . SER A 1 376 ? 18.674 11.198 -27.312 1.00 73.25 376 SER A N 1
ATOM 3015 C CA . SER A 1 376 ? 18.360 10.197 -26.288 1.00 73.25 376 SER A CA 1
ATOM 3016 C C . SER A 1 376 ? 18.905 10.589 -24.911 1.00 73.25 376 SER A C 1
ATOM 3018 O O . SER A 1 376 ? 18.162 10.520 -23.936 1.00 73.25 376 SER A O 1
ATOM 3020 N N . ILE A 1 377 ? 20.150 11.075 -24.827 1.00 73.31 377 ILE A N 1
ATOM 3021 C CA . ILE A 1 377 ? 20.744 11.560 -23.569 1.00 73.31 377 ILE A CA 1
ATOM 3022 C C . ILE A 1 377 ? 19.982 12.775 -23.036 1.00 73.31 377 ILE A C 1
ATOM 3024 O O . ILE A 1 377 ? 19.714 12.853 -21.843 1.00 73.31 377 ILE A O 1
ATOM 3028 N N . VAL A 1 378 ? 19.633 13.730 -23.901 1.00 78.06 378 VAL A N 1
ATOM 3029 C CA . VAL A 1 378 ? 18.892 14.931 -23.490 1.00 78.06 378 VAL A CA 1
ATOM 3030 C C . VAL A 1 378 ? 17.503 14.563 -22.981 1.00 78.06 378 VAL A C 1
ATOM 3032 O O . VAL A 1 378 ? 17.119 15.052 -21.925 1.00 78.06 378 VAL A O 1
ATOM 3035 N N . VAL A 1 379 ? 16.776 13.692 -23.689 1.00 73.62 379 VAL A N 1
ATOM 3036 C CA . VAL A 1 379 ? 15.471 13.195 -23.233 1.00 73.62 379 VAL A CA 1
ATOM 3037 C C . VAL A 1 379 ? 15.637 12.525 -21.876 1.00 73.62 379 VAL A C 1
ATOM 3039 O O . VAL A 1 379 ? 15.017 12.980 -20.929 1.00 73.62 379 VAL A O 1
ATOM 3042 N N . PHE A 1 380 ? 16.558 11.566 -21.747 1.00 69.19 380 PH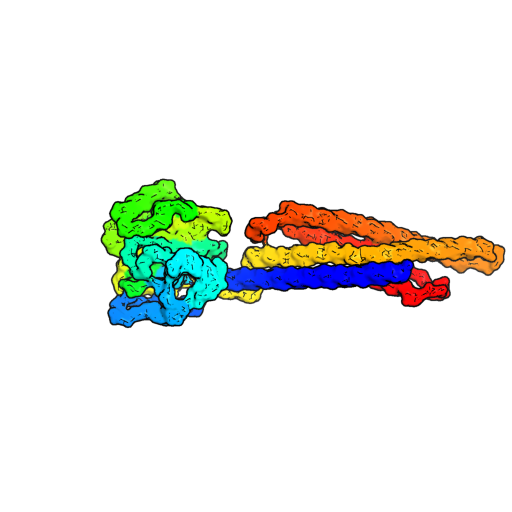E A N 1
ATOM 3043 C CA . PHE A 1 380 ? 16.830 10.869 -20.490 1.00 69.19 380 PHE A CA 1
ATOM 3044 C C . PHE A 1 380 ? 17.120 11.827 -19.324 1.00 69.19 380 PHE A C 1
ATOM 3046 O O . PHE A 1 380 ? 16.503 11.714 -18.274 1.00 69.19 380 PHE A O 1
ATOM 3053 N N . LEU A 1 381 ? 17.994 12.821 -19.513 1.00 67.31 381 LEU A N 1
ATOM 3054 C CA . LEU A 1 381 ? 18.322 13.807 -18.474 1.00 67.31 381 LEU A CA 1
ATOM 3055 C C . LEU A 1 381 ? 17.163 14.754 -18.132 1.00 67.31 381 LEU A C 1
ATOM 3057 O O . LEU A 1 381 ? 17.135 15.307 -17.036 1.00 67.31 381 LEU A O 1
ATOM 3061 N N . MET A 1 382 ? 16.249 15.001 -19.071 1.00 68.00 382 MET A N 1
ATOM 3062 C CA . MET A 1 382 ? 15.070 15.839 -18.838 1.00 68.00 382 MET A CA 1
ATOM 3063 C C . MET A 1 382 ? 13.906 15.063 -18.219 1.00 68.00 382 MET A C 1
ATOM 3065 O O . MET A 1 382 ? 13.046 15.683 -17.594 1.00 68.00 382 MET A O 1
ATOM 3069 N N . THR A 1 383 ? 13.853 13.747 -18.422 1.00 62.84 383 THR A N 1
ATOM 3070 C CA . THR A 1 383 ? 12.732 12.900 -18.006 1.00 62.84 383 THR A CA 1
ATOM 3071 C C . THR A 1 383 ? 13.027 12.119 -16.732 1.00 62.84 383 THR A C 1
ATOM 3073 O O . THR A 1 383 ? 12.139 11.977 -15.896 1.00 62.84 383 THR A O 1
ATOM 3076 N N . GLU A 1 384 ? 14.264 11.655 -16.533 1.00 57.31 384 GLU A N 1
ATOM 3077 C CA . GLU A 1 384 ? 14.649 10.979 -15.297 1.00 57.31 384 GLU A CA 1
ATOM 3078 C C . GLU A 1 384 ? 15.057 11.974 -14.212 1.00 57.31 384 GLU A C 1
ATOM 3080 O O . GLU A 1 384 ? 16.159 12.525 -14.193 1.00 57.31 384 GLU A O 1
ATOM 3085 N N . ASP A 1 385 ? 14.169 12.142 -13.237 1.00 53.62 385 ASP A N 1
ATOM 3086 C CA . ASP A 1 385 ? 14.515 12.717 -11.946 1.00 53.62 385 ASP A CA 1
ATOM 3087 C C . ASP A 1 385 ? 14.968 11.596 -10.996 1.00 53.62 385 ASP A C 1
ATOM 3089 O O . ASP A 1 385 ? 14.157 10.986 -10.299 1.00 53.62 385 ASP A O 1
ATOM 3093 N N . LEU A 1 386 ? 16.281 11.337 -10.956 1.00 48.72 386 LEU A N 1
ATOM 3094 C CA . LEU A 1 386 ? 16.907 10.321 -10.091 1.00 48.72 386 LEU A CA 1
ATOM 3095 C C . LEU A 1 386 ? 16.705 10.576 -8.584 1.00 48.72 386 LEU A C 1
ATOM 3097 O O . LEU A 1 386 ? 17.078 9.738 -7.764 1.00 48.72 386 LEU A O 1
ATOM 3101 N N . THR A 1 387 ? 16.165 11.740 -8.203 1.00 38.94 387 THR A N 1
ATOM 3102 C CA . THR A 1 387 ? 15.899 12.096 -6.803 1.00 38.94 387 THR A CA 1
ATOM 3103 C C . THR A 1 387 ? 14.473 11.778 -6.355 1.00 38.94 387 THR A C 1
ATOM 3105 O O . THR A 1 387 ? 14.192 11.805 -5.156 1.00 38.94 387 THR A O 1
ATOM 3108 N N . LYS A 1 388 ? 13.573 11.436 -7.286 1.00 39.16 388 LYS A N 1
ATOM 3109 C CA . LYS A 1 388 ? 12.194 11.024 -6.991 1.00 39.16 388 LYS A CA 1
ATOM 3110 C C . LYS A 1 388 ? 12.065 9.500 -6.994 1.00 39.16 388 LYS A C 1
ATOM 3112 O O . LYS A 1 388 ? 12.828 8.801 -7.656 1.00 39.16 388 LYS A O 1
ATOM 3117 N N . LYS A 1 389 ? 11.072 8.970 -6.263 1.00 40.78 389 LYS A N 1
ATOM 3118 C CA . LYS A 1 389 ? 10.653 7.565 -6.428 1.00 40.78 389 LYS A CA 1
ATOM 3119 C C . LYS A 1 389 ? 10.344 7.337 -7.908 1.00 40.78 389 LYS A C 1
ATOM 3121 O O . LYS A 1 389 ? 9.738 8.203 -8.533 1.00 40.78 389 LYS A O 1
ATOM 3126 N N . MET A 1 390 ? 10.782 6.200 -8.445 1.00 41.16 390 MET A N 1
ATOM 3127 C CA . MET A 1 390 ? 10.622 5.831 -9.852 1.00 41.16 390 MET A CA 1
ATOM 3128 C C . MET A 1 390 ? 9.123 5.782 -10.193 1.00 41.16 390 MET A C 1
ATOM 3130 O O . MET A 1 390 ? 8.461 4.773 -9.974 1.00 41.16 390 MET A O 1
ATOM 3134 N N . THR A 1 391 ? 8.545 6.898 -10.640 1.00 36.97 391 THR A N 1
ATOM 3135 C CA . THR A 1 391 ? 7.122 6.971 -10.980 1.00 36.97 391 THR A CA 1
ATOM 3136 C C . THR A 1 391 ? 6.921 6.334 -12.348 1.00 36.97 391 THR A C 1
ATOM 3138 O O . THR A 1 391 ? 7.425 6.830 -13.352 1.00 36.97 391 THR A O 1
ATOM 3141 N N . LEU A 1 392 ? 6.206 5.207 -12.356 1.00 46.06 392 LEU A N 1
ATOM 3142 C CA . LEU A 1 392 ? 6.123 4.220 -13.439 1.00 46.06 392 LEU A CA 1
ATOM 3143 C C . LEU A 1 392 ? 5.241 4.599 -14.644 1.00 46.06 392 LEU A C 1
ATOM 3145 O O . LEU A 1 392 ? 5.126 3.800 -15.568 1.00 46.06 392 LEU A O 1
ATOM 3149 N N . SER A 1 393 ? 4.658 5.799 -14.696 1.00 43.25 393 SER A N 1
ATOM 3150 C CA . SER A 1 393 ? 3.992 6.296 -15.908 1.00 43.25 393 SER A CA 1
ATOM 3151 C C . SER A 1 393 ? 4.715 7.533 -16.425 1.00 43.25 393 SER A C 1
ATOM 3153 O O . SER A 1 393 ? 4.441 8.650 -15.977 1.00 43.25 393 SER A O 1
ATOM 3155 N N . ASP A 1 394 ? 5.626 7.353 -17.376 1.00 53.47 394 ASP A N 1
ATOM 3156 C CA . ASP A 1 394 ? 6.205 8.485 -18.087 1.00 53.47 394 ASP A CA 1
ATOM 3157 C C . ASP A 1 394 ? 5.729 8.519 -19.541 1.00 53.47 394 ASP A C 1
ATOM 3159 O O . ASP A 1 394 ? 5.676 7.507 -20.243 1.00 53.47 394 ASP A O 1
ATOM 3163 N N . LYS A 1 395 ? 5.370 9.714 -20.014 1.00 63.28 395 LYS A N 1
ATOM 3164 C CA . LYS A 1 395 ? 4.855 9.946 -21.375 1.00 63.28 395 LYS A CA 1
ATOM 3165 C C . LYS A 1 395 ? 5.911 9.670 -22.451 1.00 63.28 395 LYS A C 1
ATOM 3167 O O . LYS A 1 395 ? 5.585 9.647 -23.637 1.00 63.28 395 LYS A O 1
ATOM 3172 N N . TRP A 1 396 ? 7.166 9.481 -22.050 1.00 68.19 396 TRP A N 1
ATOM 3173 C CA . TRP A 1 396 ? 8.330 9.457 -22.930 1.00 68.19 396 TRP A CA 1
ATOM 3174 C C . TRP A 1 396 ? 8.893 8.056 -23.191 1.00 68.19 396 TRP A C 1
ATOM 3176 O O . TRP A 1 396 ? 9.667 7.888 -24.133 1.00 68.19 396 TRP A O 1
ATOM 3186 N N . THR A 1 397 ? 8.460 7.027 -22.455 1.00 64.94 397 THR A N 1
ATOM 3187 C CA . THR A 1 397 ? 8.972 5.651 -22.607 1.00 64.94 397 THR A CA 1
ATOM 3188 C C . THR A 1 397 ? 8.752 5.105 -24.021 1.00 64.94 397 THR A C 1
ATOM 3190 O O . THR A 1 397 ? 9.672 4.576 -24.640 1.00 64.94 397 THR A O 1
ATOM 3193 N N . GLY A 1 398 ? 7.567 5.325 -24.602 1.00 68.50 398 GLY A N 1
ATOM 3194 C CA . GLY A 1 398 ? 7.287 4.927 -25.987 1.00 68.50 398 GLY A CA 1
ATOM 3195 C C . GLY A 1 398 ? 8.148 5.660 -27.027 1.00 68.50 398 GLY A C 1
ATOM 3196 O O . GLY A 1 398 ? 8.510 5.080 -28.051 1.00 68.50 398 GLY A O 1
ATOM 3197 N N . LEU A 1 399 ? 8.526 6.915 -26.758 1.00 74.81 399 LEU A N 1
ATOM 3198 C CA . LEU A 1 399 ? 9.429 7.675 -27.625 1.00 74.81 399 LEU A CA 1
ATOM 3199 C C . LEU A 1 399 ? 10.851 7.099 -27.581 1.00 74.81 399 LEU A C 1
ATOM 3201 O O . LEU A 1 399 ? 11.493 6.999 -28.625 1.00 74.81 399 LEU A O 1
ATOM 3205 N N . MET A 1 400 ? 11.328 6.690 -26.403 1.00 71.06 400 MET A N 1
ATOM 3206 C CA . MET A 1 400 ? 12.657 6.090 -26.237 1.00 71.06 400 MET A CA 1
ATOM 3207 C C . MET A 1 400 ? 12.784 4.767 -27.001 1.00 71.06 400 MET A C 1
ATOM 3209 O O . MET A 1 400 ? 13.761 4.586 -27.730 1.00 71.06 400 MET A O 1
ATOM 3213 N N . ILE A 1 401 ? 11.754 3.915 -26.945 1.00 71.00 401 ILE A N 1
ATOM 3214 C CA . ILE A 1 401 ? 11.709 2.651 -27.703 1.00 71.00 401 ILE A CA 1
ATOM 3215 C C . ILE A 1 401 ? 11.723 2.906 -29.211 1.00 71.00 401 ILE A C 1
ATOM 3217 O O . ILE A 1 401 ? 12.453 2.263 -29.970 1.00 71.00 401 ILE A O 1
ATOM 3221 N N . LEU A 1 402 ? 10.960 3.902 -29.669 1.00 78.50 402 LEU A N 1
ATOM 3222 C CA . LEU A 1 402 ? 10.961 4.295 -31.075 1.00 78.50 402 LEU A CA 1
ATOM 3223 C C . LEU A 1 402 ? 12.347 4.789 -31.526 1.00 78.50 402 LEU A C 1
ATOM 3225 O O . LEU A 1 402 ? 12.809 4.405 -32.600 1.00 78.50 402 LEU A O 1
ATOM 3229 N N . ILE A 1 403 ? 13.024 5.608 -30.713 1.00 76.31 403 ILE A N 1
ATOM 3230 C CA . ILE A 1 403 ? 14.383 6.098 -30.996 1.00 76.31 403 ILE A CA 1
ATOM 3231 C C . ILE A 1 403 ? 15.368 4.927 -31.098 1.00 76.31 403 ILE A C 1
ATOM 3233 O O . ILE A 1 403 ? 16.170 4.889 -32.036 1.00 76.31 403 ILE A O 1
ATOM 3237 N N . ALA A 1 404 ? 15.291 3.954 -30.187 1.00 70.56 404 ALA A N 1
ATOM 3238 C CA . ALA A 1 404 ? 16.145 2.770 -30.202 1.00 70.56 404 ALA A CA 1
ATOM 3239 C C . ALA A 1 404 ? 15.928 1.914 -31.461 1.00 70.56 404 ALA A C 1
ATOM 3241 O O . ALA A 1 404 ? 16.889 1.584 -32.164 1.00 70.56 404 ALA A O 1
ATOM 3242 N N . ALA A 1 405 ? 14.670 1.623 -31.807 1.00 75.44 405 ALA A N 1
ATOM 3243 C CA . ALA A 1 405 ? 14.321 0.860 -33.003 1.00 75.44 405 ALA A CA 1
ATOM 3244 C C . ALA A 1 405 ? 14.786 1.556 -34.295 1.00 75.44 405 ALA A C 1
ATOM 3246 O O . ALA A 1 405 ? 15.352 0.916 -35.186 1.00 75.44 405 ALA A O 1
ATOM 3247 N N . VAL A 1 406 ? 14.600 2.878 -34.388 1.00 80.62 406 VAL A N 1
ATOM 3248 C CA . VAL A 1 406 ? 15.063 3.687 -35.527 1.00 80.62 406 VAL A CA 1
ATOM 3249 C C . VAL A 1 406 ? 16.591 3.693 -35.613 1.00 80.62 406 VAL A C 1
ATOM 3251 O O . VAL A 1 406 ? 17.131 3.550 -36.709 1.00 80.62 406 VAL A O 1
ATOM 3254 N N . SER A 1 407 ? 17.291 3.796 -34.480 1.00 76.12 407 SER A N 1
ATOM 3255 C CA . SER A 1 407 ? 18.757 3.743 -34.423 1.00 76.12 407 SER A CA 1
ATOM 3256 C C . SER A 1 407 ? 19.299 2.417 -34.972 1.00 76.12 407 SER A C 1
ATOM 3258 O O . SER A 1 407 ? 20.131 2.420 -35.879 1.00 76.12 407 SER A O 1
ATOM 3260 N N . LEU A 1 408 ? 18.753 1.279 -34.522 1.00 73.56 408 LEU A N 1
ATOM 3261 C CA . LEU A 1 408 ? 19.139 -0.052 -35.013 1.00 73.56 408 LEU A CA 1
ATOM 3262 C C . LEU A 1 408 ? 18.831 -0.244 -36.506 1.00 73.56 408 LEU A C 1
ATOM 3264 O O . LEU A 1 408 ? 19.622 -0.847 -37.238 1.00 73.56 408 LEU A O 1
ATOM 3268 N N . LEU A 1 409 ? 17.696 0.282 -36.976 1.00 78.00 409 LEU A N 1
ATOM 3269 C CA . LEU A 1 409 ? 17.318 0.225 -38.386 1.00 78.00 409 LEU A CA 1
ATOM 3270 C C . LEU A 1 409 ? 18.287 1.030 -39.263 1.00 78.00 409 LEU A C 1
ATOM 3272 O O . LEU A 1 409 ? 18.703 0.547 -40.317 1.00 78.00 409 LEU A O 1
ATOM 3276 N N . ILE A 1 410 ? 18.658 2.239 -38.834 1.00 76.44 410 ILE A N 1
ATOM 3277 C CA . ILE A 1 410 ? 19.638 3.077 -39.536 1.00 76.44 410 ILE A CA 1
ATOM 3278 C C . ILE A 1 410 ? 20.974 2.348 -39.606 1.00 76.44 410 ILE A C 1
ATOM 3280 O O . ILE A 1 410 ? 21.526 2.235 -40.698 1.00 76.44 410 ILE A O 1
ATOM 3284 N N . ASP A 1 411 ? 21.422 1.764 -38.494 1.00 72.31 411 ASP A N 1
ATOM 3285 C CA . ASP A 1 411 ? 22.661 0.992 -38.434 1.00 72.31 411 ASP A CA 1
ATOM 3286 C C . ASP A 1 411 ? 22.656 -0.158 -39.466 1.00 72.31 411 ASP A C 1
ATOM 3288 O O . ASP A 1 411 ? 23.585 -0.322 -40.264 1.00 72.31 411 ASP A O 1
ATOM 3292 N N . HIS A 1 412 ? 21.559 -0.917 -39.544 1.00 73.06 412 HIS A N 1
ATOM 3293 C CA . HIS A 1 412 ? 21.413 -1.981 -40.540 1.00 73.06 412 HIS A CA 1
ATOM 3294 C C . HIS A 1 412 ? 21.445 -1.453 -41.988 1.00 73.06 412 HIS A C 1
ATOM 3296 O O . HIS A 1 412 ? 22.058 -2.059 -42.873 1.00 73.06 412 HIS A O 1
ATOM 3302 N N . LEU A 1 413 ? 20.799 -0.315 -42.252 1.00 74.56 413 LEU A N 1
ATOM 3303 C CA . LEU A 1 413 ? 20.691 0.256 -43.595 1.00 74.56 413 LEU A CA 1
ATOM 3304 C C . LEU A 1 413 ? 21.984 0.926 -44.080 1.00 74.56 413 LEU A C 1
ATOM 3306 O O . LEU A 1 413 ? 22.270 0.885 -45.281 1.00 74.56 413 LEU A O 1
ATOM 3310 N N . THR A 1 414 ? 22.761 1.547 -43.189 1.00 71.38 414 THR A N 1
ATOM 3311 C CA . THR A 1 414 ? 23.940 2.338 -43.571 1.00 71.38 414 THR A CA 1
ATOM 3312 C C . THR A 1 414 ? 25.243 1.546 -43.561 1.00 71.38 414 THR A C 1
ATOM 3314 O O . THR A 1 414 ? 26.148 1.903 -44.316 1.00 71.38 414 THR A O 1
ATOM 3317 N N . PHE A 1 415 ? 25.355 0.470 -42.770 1.00 68.69 415 PHE A N 1
ATOM 3318 C CA . PHE A 1 415 ? 26.620 -0.274 -42.620 1.00 68.69 415 PHE A CA 1
ATOM 3319 C C . PHE A 1 415 ? 26.710 -1.585 -43.400 1.00 68.69 415 PHE A C 1
ATOM 3321 O O . PHE A 1 415 ? 27.813 -2.106 -43.576 1.00 68.69 415 PHE A O 1
ATOM 3328 N N . CYS A 1 416 ? 25.606 -2.104 -43.938 1.00 66.94 416 CYS A N 1
ATOM 3329 C CA . CYS A 1 416 ? 25.648 -3.276 -44.810 1.00 66.94 416 CYS A CA 1
ATOM 3330 C C . CYS A 1 416 ? 26.019 -2.887 -46.253 1.00 66.94 416 CYS A C 1
ATOM 3332 O O . CYS A 1 416 ? 25.216 -2.301 -46.986 1.00 66.94 416 CYS A O 1
ATOM 3334 N N . TYR A 1 417 ? 27.226 -3.257 -46.695 1.00 67.31 417 TYR A N 1
ATOM 3335 C CA . TYR A 1 417 ? 27.608 -3.150 -48.106 1.00 67.31 417 TYR A CA 1
ATOM 3336 C C . TYR A 1 417 ? 26.850 -4.199 -48.933 1.00 67.31 417 TYR A C 1
ATOM 3338 O O . TYR A 1 417 ? 26.976 -5.395 -48.689 1.00 67.31 417 TYR A O 1
ATOM 3346 N N . LYS A 1 418 ? 26.057 -3.750 -49.912 1.00 67.88 418 LYS A N 1
ATOM 3347 C CA . LYS A 1 418 ? 25.280 -4.611 -50.830 1.00 67.88 418 LYS A CA 1
ATOM 3348 C C . LYS A 1 418 ? 25.806 -4.592 -52.276 1.00 67.88 418 LYS A C 1
ATOM 3350 O O . LYS A 1 418 ? 25.115 -5.053 -53.177 1.00 67.88 418 LYS A O 1
ATOM 3355 N N . GLY A 1 419 ? 26.971 -3.983 -52.511 1.00 65.38 419 GLY A N 1
ATOM 3356 C CA . GLY A 1 419 ? 27.565 -3.860 -53.846 1.00 65.38 419 GLY A CA 1
ATOM 3357 C C . GLY A 1 419 ? 28.395 -5.082 -54.240 1.00 65.38 419 GLY A C 1
ATOM 3358 O O . GLY A 1 419 ? 28.674 -5.950 -53.411 1.00 65.38 419 GLY A O 1
ATOM 3359 N N . LYS A 1 420 ? 28.818 -5.138 -55.505 1.00 64.44 420 LYS A N 1
ATOM 3360 C CA . LYS A 1 420 ? 29.777 -6.155 -55.959 1.00 64.44 420 LYS A CA 1
ATOM 3361 C C . LYS A 1 420 ? 31.178 -5.810 -55.441 1.00 64.44 420 LYS A C 1
ATOM 3363 O O . LYS A 1 420 ? 31.528 -4.636 -55.309 1.00 64.44 420 LYS A O 1
ATOM 3368 N N . LEU A 1 421 ? 31.952 -6.837 -55.098 1.00 64.62 421 LEU A N 1
ATOM 3369 C CA . LEU A 1 421 ? 33.383 -6.723 -54.811 1.00 64.62 421 LEU A CA 1
ATOM 3370 C C . LEU A 1 421 ? 34.158 -7.121 -56.078 1.00 64.62 421 LEU A C 1
ATOM 3372 O O . LEU A 1 421 ? 33.696 -8.025 -56.778 1.00 64.62 421 LEU A O 1
ATOM 3376 N N . PRO A 1 422 ? 35.299 -6.476 -56.378 1.00 60.41 422 PRO A N 1
ATOM 3377 C CA . PRO A 1 422 ? 36.122 -6.834 -57.531 1.00 60.41 422 PRO A CA 1
ATOM 3378 C C . PRO A 1 422 ? 36.625 -8.282 -57.430 1.00 60.41 422 PRO A C 1
ATOM 3380 O O . PRO A 1 422 ? 36.808 -8.821 -56.331 1.00 60.41 422 PRO A O 1
ATOM 3383 N N . ASN A 1 423 ? 36.816 -8.924 -58.584 1.00 57.12 423 ASN A N 1
ATOM 3384 C CA . ASN A 1 423 ? 37.145 -10.344 -58.669 1.00 57.12 423 ASN A CA 1
ATOM 3385 C C . ASN A 1 423 ? 38.570 -10.619 -58.142 1.00 57.12 423 ASN A C 1
ATOM 3387 O O . ASN A 1 423 ? 39.487 -9.821 -58.329 1.00 57.12 423 ASN A O 1
ATOM 3391 N N . LYS A 1 424 ? 38.762 -11.750 -57.447 1.00 50.91 424 LYS A N 1
ATOM 3392 C CA . LYS A 1 424 ? 39.954 -12.032 -56.611 1.00 50.91 424 LYS A CA 1
ATOM 3393 C C . LYS A 1 424 ? 41.299 -12.085 -57.357 1.00 50.91 424 LYS A C 1
ATOM 3395 O O . LYS A 1 424 ? 42.334 -12.079 -56.692 1.00 50.91 424 LYS A O 1
ATOM 3400 N N . GLU A 1 425 ? 41.304 -12.146 -58.686 1.00 47.91 425 GLU A N 1
ATOM 3401 C CA . GLU A 1 425 ? 42.516 -12.369 -59.488 1.00 47.91 425 GLU A CA 1
ATOM 3402 C C . GLU A 1 425 ? 43.290 -11.084 -59.845 1.00 47.91 425 GLU A C 1
ATOM 3404 O O . GLU A 1 425 ? 44.497 -11.162 -60.054 1.00 47.91 425 GLU A O 1
ATOM 3409 N N . GLU A 1 426 ? 42.679 -9.894 -59.779 1.00 50.56 426 GLU A N 1
ATOM 3410 C CA . GLU A 1 426 ? 43.346 -8.624 -60.148 1.00 50.56 426 GLU A CA 1
ATOM 3411 C C . GLU A 1 426 ? 43.968 -7.853 -58.967 1.00 50.56 426 GLU A C 1
ATOM 3413 O O . GLU A 1 426 ? 44.702 -6.883 -59.148 1.00 50.56 426 GLU A O 1
ATOM 3418 N N . LEU A 1 427 ? 43.748 -8.292 -57.724 1.00 48.97 427 LEU A N 1
ATOM 3419 C CA . LEU A 1 427 ? 44.250 -7.612 -56.522 1.00 48.97 427 LEU A CA 1
ATOM 3420 C C . LEU A 1 427 ? 45.172 -8.528 -55.709 1.00 48.97 427 LEU A C 1
ATOM 3422 O O . LEU A 1 427 ? 44.858 -8.980 -54.605 1.00 48.97 427 LEU A O 1
ATOM 3426 N N . THR A 1 428 ? 46.381 -8.767 -56.221 1.00 48.12 428 THR A N 1
ATOM 3427 C CA . THR A 1 428 ? 47.460 -9.398 -55.447 1.00 48.12 428 THR A CA 1
ATOM 3428 C C . THR A 1 428 ? 47.981 -8.446 -54.367 1.00 48.12 428 THR A C 1
ATOM 3430 O O . THR A 1 428 ? 48.957 -7.733 -54.558 1.00 48.12 428 THR A O 1
ATOM 3433 N N . THR A 1 429 ? 47.317 -8.418 -53.206 1.00 43.19 429 THR A N 1
ATOM 3434 C CA . THR A 1 429 ? 47.897 -8.518 -51.844 1.00 43.19 429 THR A CA 1
ATOM 3435 C C . THR A 1 429 ? 46.899 -8.043 -50.780 1.00 43.19 429 THR A C 1
ATOM 3437 O O . THR A 1 429 ? 46.889 -6.875 -50.410 1.00 43.19 429 THR A O 1
ATOM 3440 N N . GLN A 1 430 ? 46.143 -8.979 -50.197 1.00 44.00 430 GLN A N 1
ATOM 3441 C CA . GLN A 1 430 ? 46.119 -9.292 -48.755 1.00 44.00 430 GLN A CA 1
ATOM 3442 C C . GLN A 1 430 ? 44.818 -10.014 -48.380 1.00 44.00 430 GLN A C 1
ATOM 3444 O O . GLN A 1 430 ? 43.740 -9.435 -48.371 1.00 44.00 430 GLN A O 1
ATOM 3449 N N . GLN A 1 431 ? 44.951 -11.242 -47.872 1.00 43.50 431 GLN A N 1
ATOM 3450 C CA . GLN A 1 431 ? 43.917 -12.009 -47.153 1.00 43.50 431 GLN A CA 1
ATOM 3451 C C . GLN A 1 431 ? 43.379 -11.319 -45.863 1.00 43.50 431 GLN A C 1
ATOM 3453 O O . GLN A 1 431 ? 42.813 -11.971 -44.988 1.00 43.50 431 GLN A O 1
ATOM 3458 N N . LYS A 1 432 ? 43.565 -10.000 -45.695 1.00 47.47 432 LYS A N 1
ATOM 3459 C CA . LYS A 1 432 ? 42.941 -9.175 -44.646 1.00 47.47 432 LYS A CA 1
ATOM 3460 C C . LYS A 1 432 ? 41.637 -8.516 -45.095 1.00 47.47 432 LYS A C 1
ATOM 3462 O O . LYS A 1 432 ? 40.870 -8.111 -44.223 1.00 47.47 432 LYS A O 1
ATOM 3467 N N . ASP A 1 433 ? 41.397 -8.429 -46.397 1.00 49.75 433 ASP A N 1
ATOM 3468 C CA . ASP A 1 433 ? 40.354 -7.575 -46.966 1.00 49.75 433 ASP A CA 1
ATOM 3469 C C . ASP A 1 433 ? 38.946 -8.182 -46.825 1.00 49.75 433 ASP A C 1
ATOM 3471 O O . ASP A 1 433 ? 38.003 -7.464 -46.490 1.00 49.75 433 ASP A O 1
ATOM 3475 N N . ASP A 1 434 ? 38.827 -9.516 -46.881 1.00 45.06 434 ASP A N 1
ATOM 3476 C CA . ASP A 1 434 ? 37.560 -10.240 -46.658 1.00 45.06 434 ASP A CA 1
ATOM 3477 C C . ASP A 1 434 ? 36.976 -10.000 -45.242 1.00 45.06 434 ASP A C 1
ATOM 3479 O O . ASP A 1 434 ? 35.761 -9.991 -45.064 1.00 45.06 434 ASP A O 1
ATOM 3483 N N . LYS A 1 435 ? 37.810 -9.723 -44.223 1.00 48.97 435 LYS A N 1
ATOM 3484 C CA . LYS A 1 435 ? 37.351 -9.457 -42.837 1.00 48.97 435 LYS A CA 1
ATOM 3485 C C . LYS A 1 435 ? 36.867 -8.024 -42.593 1.00 48.97 435 LYS A C 1
ATOM 3487 O O . LYS A 1 435 ? 36.395 -7.721 -41.498 1.00 48.97 435 LYS A O 1
ATOM 3492 N N . VAL A 1 436 ? 37.068 -7.111 -43.546 1.00 53.56 436 VAL A N 1
ATOM 3493 C CA . VAL A 1 436 ? 36.678 -5.698 -43.392 1.00 53.56 436 VAL A CA 1
ATOM 3494 C C . VAL A 1 436 ? 35.204 -5.501 -43.740 1.00 53.56 436 VAL A C 1
ATOM 3496 O O . VAL A 1 436 ? 34.555 -4.672 -43.103 1.00 53.56 436 VAL A O 1
ATOM 3499 N N . TYR A 1 437 ? 34.673 -6.280 -44.688 1.00 51.91 437 TYR A N 1
ATOM 3500 C CA . TYR A 1 437 ? 33.273 -6.219 -45.125 1.00 51.91 437 TYR A CA 1
ATOM 3501 C C . TYR A 1 437 ? 32.381 -7.346 -44.575 1.00 51.91 437 TYR A C 1
ATOM 3503 O O . TYR A 1 437 ? 31.166 -7.242 -44.720 1.00 51.91 437 TYR A O 1
ATOM 3511 N N . SER A 1 438 ? 32.952 -8.362 -43.904 1.00 44.28 438 SER A N 1
ATOM 3512 C CA . SER A 1 438 ? 32.226 -9.280 -43.002 1.00 44.28 438 SER A CA 1
ATOM 3513 C C . SER A 1 438 ? 32.046 -8.675 -41.607 1.00 44.28 438 SER A C 1
ATOM 3515 O O . SER A 1 438 ? 30.959 -8.799 -41.020 1.00 44.28 438 SER A O 1
#

Nearest PDB structures (foldseek):
  4lfd-assembly4_D  TM=8.934E-01  e=1.657E-16  Staphylococcus aureus subsp. aureus USA300
  1qwz-assembly1_A  TM=8.941E-01  e=2.275E-16  Staphylococcus aureus
  1ng5-assembly1_A  TM=8.889E-01  e=2.275E-16  Staphylococcus aureus subsp. aureus N315
  1qxa-assembly1_A  TM=8.974E-01  e=6.371E-15  Staphylococcus aureus
  1rz2-assembly1_A  TM=8.088E-01  e=3.203E-15  Bacillus anthracis str. Ames

Organism: Ruminococcus albus (NCBI:txid1264)

Mean predicted aligned error: 15.63 Å

InterPro domains:
  IPR009835 Sortase B family [TIGR03064] (26-242)
  IPR009835 Sortase B family [cd05826] (75-243)
  IPR023365 Sortase domain superfamily [G3DSA:2.40.260.10] (35-246)
  IPR023365 Sortase domain superfamily [SSF63817] (54-242)

Radius of gyration: 36.24 Å; Cα contacts (8 Å, |Δi|>4): 569; chains: 1; bounding box: 77×40×110 Å

Foldseek 3Di:
DVVVVVVVVVVLVVVVVVLVVVLVVLLVVLVVVLVQVLVQVLVLADDPVNVVLAQLFKLPDVPDPSNVVLCVQPVQFFWWWWFFPASRTFTEGEDCAPVQQCQADSNGDGHNFGGWYWGNPADSQNPAQETEIEGEQDCLRGTVVCLVVCLDPVSVVVGFWIWIGGNVTIWIKGWFFKFKDFLPPCLRPPRDSPCVPNVVSVVVVCVPTTSDGDPDPPPDVQKHKYWYWYAPDPPGRMIMTTIIIIHGDDRVVRNVVSVVRVVDPPPVPSPPQPDPDADPLSVLSVLVSVLSSLLSLLCVVVSCVVLLVVLLVVLVVLLVVLVVVLVVCVVPDPDDDPPVNVVSNVVSVVSSVLSVVLSVLSVVLVVVSVVLNVVLVVCCVVFDPVVDDPDRDDPCSVVSVVSSVVNVVSCVVRLQRPDDDDDPPPDPDDPPPVVSND

Secondary structure (DSSP, 8-state):
-HHHHHHHHHHHHHHHHHHHHHHHHHHHHHHHHHHHHHHHHHHSSPPHHHHTTS--S-TTSTT--TTHHHHHH-TTEEEEEEETTSS-EEEEE--SSTTTTTTB-TTS-B-TT--EEE-TTS-TTS-SSEEEEE--B-TTSTBTGGGGGGGSHHHHHH--EEEEEETTEEEEEEEEEEEEEETT-TTTS---S-HHHHHHHHHHHHHHHEEEE-PPPP--TT-EEEEEEEESSTTSSEEEEEEEEEEEPPHHHHHHHHHHHHH---TTT-S---TT---HHHHHHHHHHHHHHHHHHHHHHHHTHHHHHHHHHHHHHHHHHHHHHHHHHHHH--SS-HHHHHHHHHHHHHHHHHHHHHHHHHHHHHHHHHHHHHHHHHHHHHH--TTS---S--TTHHHHHHHHHHHHHHHHHHH---SPPPPTTS--S-TTTHHHH-

Sequence (438 aa):
MKLLNKIASAANTVLMLAAAGAGVLMLAFGAYVLYDIRYTNQNAYISQDLLQYRPKVAAEEEGTETFAELRKINPDVVGWLELFDTHINYPLVQGRDDLEYLNKDIYGDSTLSGSIYLASENERDFSDRYNLIYGHHMDNGAMFGDIRNFLDKDYFDSHQEGLLQTENGTYLIKVFACAYADAYDNVIYNISKDADKKFPELREFLSEHAVQHREMPQELSDWMLIGLSTCTDVVTNGRIVLFVSAGPLSSEDAVKYMERSSGDVPTEGTHRLPLGYFTDSDHWALLNLLCVAETFLILLPVTAIRKKYRQISYSKKLAKKLEETDCKDSHENYENNDTEERRCSEENEEICKQLRRFTDRMHIGMIVECVLLIVSIVVFLMTEDLTKKMTLSDKWTGLMILIAAVSLLIDHLTFCYKGKLPNKEELTTQQKDDKVYS

pLDDT: mean 74.97, std 15.93, range [31.88, 97.75]